Protein AF-0000000066259332 (afdb_homodimer)

Secondary structure (DSSP, 8-state):
--EEEEEEEEE-GGGSS-SS-BTTB--HHHHHHHHHHHHHSSS--EEEES--PPTT-EEEEEEEEEEESS---HHHHHHHHHHHS-TTEEEEEEEEE-TT--TT-EEEEEEEEEEE-S---TTTGGGSEE--SSPP-HHHHHHHHHTTSEEEE-GGGSS--GGGGGGS--EEEEEEEEEEEETTEEEEEEEES---TTHHHHHHHHHHHHHTT-S--HHHHHHHTTT-S---S----GGGEEEEEEEE---/--EEEEEEEEE-GGGSS-SS-BTTB--HHHHHHHHHHHHHSSS--EEEES--PPTT-EEEEEEEEEEESS---HHHHHHHHHHHS-TTEEEEEEEEE-TT--TT-EEEEEEEEEEE-S---TTTGGGSEE--SSPP-HHHHHHHHHTTSEEEE-GGGSS--GGGGGGS--EEEEEEEEEEEETTEEEEEEEES---TTHHHHHHHHHHHHHTT-S--HHHHHHHTTT-S---S----GGGEEEEEEEE---

Nearest PDB structures (foldseek):
  2nr0-assembly1_B  TM=8.962E-01  e=1.709E-20  Escherichia coli K-12
  1vs3-assembly1_B  TM=8.784E-01  e=2.754E-20  Thermus thermophilus HB8
  2nre-assembly1_A-2  TM=8.860E-01  e=1.236E-16  Escherichia coli K-12
  4nz6-assembly2_B  TM=7.970E-01  e=8.961E-18  Homo sapiens
  7r9g-assembly1_A-2  TM=7.675E-01  e=2.747E-15  Saccharomyces cerevisiae

Radius of gyration: 26.2 Å; Cα contacts (8 Å, |Δi|>4): 1082; chains: 2; bounding box: 67×73×55 Å

Structure (mmCIF, N/CA/C/O backbone):
data_AF-0000000066259332-model_v1
#
loop_
_entity.id
_entity.type
_entity.pdbx_description
1 polymer 'tRNA pseudouridine synthase A'
#
loop_
_atom_site.group_PDB
_atom_site.id
_atom_site.type_symbol
_atom_site.label_atom_id
_atom_site.label_alt_id
_atom_site.label_comp_id
_atom_site.label_asym_id
_atom_site.label_entity_id
_atom_site.label_seq_id
_atom_site.pdbx_PDB_ins_code
_atom_site.Cartn_x
_atom_site.Cartn_y
_atom_site.Cartn_z
_atom_site.occupancy
_atom_site.B_iso_or_equiv
_atom_site.auth_seq_id
_atom_site.auth_comp_id
_atom_site.auth_asym_id
_atom_site.auth_atom_id
_atom_site.pdbx_PDB_model_num
ATOM 1 N N . MET A 1 1 ? -31.172 -24.578 9.102 1 86.75 1 MET A N 1
ATOM 2 C CA . MET A 1 1 ? -31.078 -24.484 7.645 1 86.75 1 MET A CA 1
ATOM 3 C C . MET A 1 1 ? -29.75 -23.875 7.223 1 86.75 1 MET A C 1
ATOM 5 O O . MET A 1 1 ? -29.297 -22.875 7.777 1 86.75 1 MET A O 1
ATOM 9 N N . LYS A 1 2 ? -29.109 -24.688 6.352 1 94.44 2 LYS A N 1
ATOM 10 C CA . LYS A 1 2 ? -27.797 -24.266 5.844 1 94.44 2 LYS A CA 1
ATOM 11 C C . LYS A 1 2 ? -27.953 -23.266 4.703 1 94.44 2 LYS A C 1
ATOM 13 O O . LYS A 1 2 ? -28.812 -23.438 3.828 1 94.44 2 LYS A O 1
ATOM 18 N N . THR A 1 3 ? -27.281 -22.141 4.797 1 97.19 3 THR A N 1
ATOM 19 C CA . THR A 1 3 ? -27.281 -21.109 3.756 1 97.19 3 THR A CA 1
ATOM 20 C C . THR A 1 3 ? -25.875 -20.922 3.189 1 97.19 3 THR A C 1
ATOM 22 O O . THR A 1 3 ? -24.906 -20.812 3.941 1 97.19 3 THR A O 1
ATOM 25 N N . GLY A 1 4 ? -25.828 -21.016 1.803 1 98.31 4 GLY A N 1
ATOM 26 C CA . GLY A 1 4 ? -24.562 -20.734 1.129 1 98.31 4 GLY A CA 1
ATOM 27 C C . GLY A 1 4 ? -24.5 -19.328 0.554 1 98.31 4 GLY A C 1
ATOM 28 O O . GLY A 1 4 ? -25.469 -18.859 -0.054 1 98.31 4 GLY A O 1
ATOM 29 N N . ILE A 1 5 ? -23.391 -18.641 0.811 1 98.69 5 ILE A N 1
ATOM 30 C CA . ILE A 1 5 ? -23.141 -17.312 0.25 1 98.69 5 ILE A CA 1
ATOM 31 C C . ILE A 1 5 ? -21.797 -17.297 -0.478 1 98.69 5 ILE A C 1
ATOM 33 O O . ILE A 1 5 ? -20.781 -17.703 0.084 1 98.69 5 ILE A O 1
ATOM 37 N N . LEU A 1 6 ? -21.797 -16.938 -1.751 1 98.69 6 LEU A N 1
ATOM 38 C CA . LEU A 1 6 ? -20.562 -16.75 -2.504 1 98.69 6 LEU A CA 1
ATOM 39 C C . LEU A 1 6 ? -20.078 -15.305 -2.395 1 98.69 6 LEU A C 1
ATOM 41 O O . LEU A 1 6 ? -20.781 -14.383 -2.834 1 98.69 6 LEU A O 1
ATOM 45 N N . LEU A 1 7 ? -18.953 -15.125 -1.827 1 98.69 7 LEU A N 1
ATOM 46 C CA . LEU A 1 7 ? -18.359 -13.805 -1.641 1 98.69 7 LEU A CA 1
ATOM 47 C C . LEU A 1 7 ? -17.312 -13.531 -2.709 1 98.69 7 LEU A C 1
ATOM 49 O O . LEU A 1 7 ? -16.531 -14.422 -3.072 1 98.69 7 LEU A O 1
ATOM 53 N N . SER A 1 8 ? -17.234 -12.328 -3.246 1 98.69 8 SER A N 1
ATOM 54 C CA . SER A 1 8 ? -16.109 -11.781 -3.996 1 98.69 8 SER A CA 1
ATOM 55 C C . SER A 1 8 ? -15.273 -10.836 -3.137 1 98.69 8 SER A C 1
ATOM 57 O O . SER A 1 8 ? -15.766 -9.805 -2.689 1 98.69 8 SER A O 1
ATOM 59 N N . LEU A 1 9 ? -14.062 -11.211 -2.986 1 97.94 9 LEU A N 1
ATOM 60 C CA . LEU A 1 9 ? -13.203 -10.5 -2.051 1 97.94 9 LEU A CA 1
ATOM 61 C C . LEU A 1 9 ? -11.992 -9.914 -2.77 1 97.94 9 LEU A C 1
ATOM 63 O O . LEU A 1 9 ? -11.383 -10.57 -3.615 1 97.94 9 LEU A O 1
ATOM 67 N N . CYS A 1 10 ? -11.641 -8.688 -2.396 1 98.69 10 CYS A N 1
ATOM 68 C CA . CYS A 1 10 ? -10.32 -8.18 -2.744 1 98.69 10 CYS A CA 1
ATOM 69 C C . CYS A 1 10 ? -9.5 -7.902 -1.492 1 98.69 10 CYS A C 1
ATOM 71 O O . CYS A 1 10 ? -10.055 -7.703 -0.41 1 98.69 10 CYS A O 1
ATOM 73 N N . TYR A 1 11 ? -8.188 -8 -1.604 1 98.62 11 TYR A N 1
ATOM 74 C CA . TYR A 1 11 ? -7.332 -7.719 -0.458 1 98.62 11 TYR A CA 1
ATOM 75 C C . TYR A 1 11 ? -5.93 -7.336 -0.909 1 98.62 11 TYR A C 1
ATOM 77 O O . TYR A 1 11 ? -5.477 -7.75 -1.979 1 98.62 11 TYR A O 1
ATOM 85 N N . ASP A 1 12 ? -5.309 -6.449 -0.156 1 98.12 12 ASP A N 1
ATOM 86 C CA . ASP A 1 12 ? -3.865 -6.242 -0.113 1 98.12 12 ASP A CA 1
ATOM 87 C C . ASP A 1 12 ? -3.182 -7.301 0.745 1 98.12 12 ASP A C 1
ATOM 89 O O . ASP A 1 12 ? -3.303 -7.289 1.972 1 98.12 12 ASP A O 1
ATOM 93 N N . GLY A 1 13 ? -2.445 -8.195 0.153 1 97.56 13 GLY A N 1
ATOM 94 C CA . GLY A 1 13 ? -1.877 -9.336 0.847 1 97.56 13 GLY A CA 1
ATOM 95 C C . GLY A 1 13 ? -0.587 -9.016 1.578 1 97.56 13 GLY A C 1
ATOM 96 O O . GLY A 1 13 ? 0.008 -9.891 2.215 1 97.56 13 GLY A O 1
ATOM 97 N N . SER A 1 14 ? -0.182 -7.797 1.645 1 95.75 14 SER A N 1
ATOM 98 C CA . SER A 1 14 ? 1.139 -7.383 2.109 1 95.75 14 SER A CA 1
ATOM 99 C C . SER A 1 14 ? 1.356 -7.766 3.568 1 95.75 14 SER A C 1
ATOM 101 O O . SER A 1 14 ? 2.484 -8.055 3.979 1 95.75 14 SER A O 1
ATOM 103 N N . ASN A 1 15 ? 0.254 -7.77 4.293 1 93.5 15 ASN A N 1
ATOM 104 C CA . ASN A 1 15 ? 0.39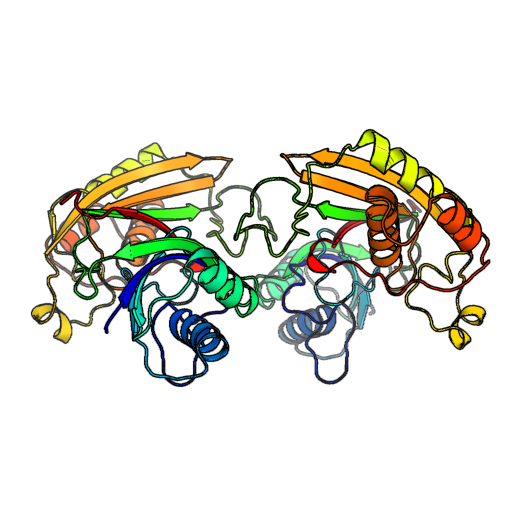2 -7.98 5.73 1 93.5 15 ASN A CA 1
ATOM 105 C C . ASN A 1 15 ? -0.047 -9.383 6.141 1 93.5 15 ASN A C 1
ATOM 107 O O . ASN A 1 15 ? -0.27 -9.648 7.32 1 93.5 15 ASN A O 1
ATOM 111 N N . TYR A 1 16 ? -0.138 -10.289 5.148 1 96.31 16 TYR A N 1
ATOM 112 C CA . TYR A 1 16 ? -0.729 -11.586 5.465 1 96.31 16 TYR A CA 1
ATOM 113 C C . TYR A 1 16 ? 0.166 -12.727 4.988 1 96.31 16 TYR A C 1
ATOM 115 O O . TYR A 1 16 ? 0.904 -12.578 4.012 1 96.31 16 TYR A O 1
ATOM 123 N N . HIS A 1 17 ? 0.078 -13.797 5.664 1 96 17 HIS A N 1
ATOM 124 C CA . HIS A 1 17 ? 0.823 -15 5.328 1 96 17 HIS A CA 1
ATOM 125 C C . HIS A 1 17 ? -0.006 -15.93 4.453 1 96 17 HIS A C 1
ATOM 127 O O . HIS A 1 17 ? -0.135 -17.125 4.75 1 96 17 HIS A O 1
ATOM 133 N N . GLY A 1 18 ? -0.614 -15.305 3.381 1 95.88 18 GLY A N 1
ATOM 134 C CA . GLY A 1 18 ? -1.389 -16.078 2.42 1 95.88 18 GLY A CA 1
ATOM 135 C C . GLY A 1 18 ? -2.854 -16.203 2.797 1 95.88 18 GLY A C 1
ATOM 136 O O . GLY A 1 18 ? -3.324 -15.523 3.713 1 95.88 18 GLY A O 1
ATOM 137 N N . TRP A 1 19 ? -3.516 -17.016 2.078 1 95.25 19 TRP A N 1
ATOM 138 C CA . TRP A 1 19 ? -4.941 -17.234 2.299 1 95.25 19 TRP A CA 1
ATOM 139 C C . TRP A 1 19 ? -5.172 -18.109 3.525 1 95.25 19 TRP A C 1
ATOM 141 O O . TRP A 1 19 ? -5.973 -17.766 4.398 1 95.25 19 TRP A O 1
ATOM 151 N N . ILE A 1 20 ? -4.473 -19.188 3.566 1 87.5 20 ILE A N 1
ATOM 152 C CA . ILE A 1 20 ? -4.824 -20.234 4.523 1 87.5 20 ILE A CA 1
ATOM 153 C C . ILE A 1 20 ? -3.941 -20.109 5.766 1 87.5 20 ILE A C 1
ATOM 155 O O . ILE A 1 20 ? -2.773 -19.734 5.668 1 87.5 20 ILE A O 1
ATOM 159 N N . ASN A 1 21 ? -4.613 -20.516 6.844 1 70.81 21 ASN A N 1
ATOM 160 C CA . ASN A 1 21 ? -4.09 -20.391 8.195 1 70.81 21 ASN A CA 1
ATOM 161 C C . ASN A 1 21 ? -2.783 -21.156 8.367 1 70.81 21 ASN A C 1
ATOM 163 O O . ASN A 1 21 ? -2.658 -22.297 7.891 1 70.81 21 ASN A O 1
ATOM 167 N N . GLN A 1 22 ? -1.789 -20.422 8.758 1 70.12 22 GLN A N 1
ATOM 168 C CA . GLN A 1 22 ? -0.546 -21.062 9.172 1 70.12 22 GLN A CA 1
ATOM 169 C C . GLN A 1 22 ? -0.328 -20.922 10.672 1 70.12 22 GLN A C 1
ATOM 171 O O . GLN A 1 22 ? -0.921 -20.047 11.312 1 70.12 22 GLN A O 1
ATOM 176 N N . THR A 1 23 ? 0.323 -21.844 11.328 1 69.31 23 THR A N 1
ATOM 177 C CA . THR A 1 23 ? 0.658 -21.781 12.742 1 69.31 23 THR A CA 1
ATOM 178 C C . THR A 1 23 ? 1.379 -20.469 13.062 1 69.31 23 THR A C 1
ATOM 180 O O . THR A 1 23 ? 2.41 -20.156 12.469 1 69.31 23 THR A O 1
ATOM 183 N N . ASN A 1 24 ? 0.662 -19.516 13.742 1 73.31 24 ASN A N 1
ATOM 184 C CA . ASN A 1 24 ? 1.263 -18.328 14.367 1 73.31 24 ASN A CA 1
ATOM 185 C C . ASN A 1 24 ? 1.364 -17.172 13.391 1 73.31 24 ASN A C 1
ATOM 187 O O . ASN A 1 24 ? 2.266 -16.344 13.5 1 73.31 24 ASN A O 1
ATOM 191 N N . ALA A 1 25 ? 0.713 -17.312 12.211 1 84.69 25 ALA A N 1
ATOM 192 C CA . ALA A 1 25 ? 0.744 -16.172 11.305 1 84.69 25 ALA A CA 1
ATOM 193 C C . ALA A 1 25 ? -0.667 -15.75 10.891 1 84.69 25 ALA A C 1
ATOM 195 O O . ALA A 1 25 ? -1.582 -16.578 10.875 1 84.69 25 ALA A O 1
ATOM 196 N N . ILE A 1 26 ? -0.841 -14.531 10.641 1 93.38 26 ILE A N 1
ATOM 197 C CA . ILE A 1 26 ? -2.16 -14 10.312 1 93.38 26 ILE A CA 1
ATOM 198 C C . ILE A 1 26 ? -2.443 -14.211 8.82 1 93.38 26 ILE A C 1
ATOM 200 O O . ILE A 1 26 ? -1.654 -13.789 7.973 1 93.38 26 ILE A O 1
ATOM 204 N N . SER A 1 27 ? -3.463 -14.953 8.508 1 96.5 27 SER A N 1
ATOM 205 C CA . SER A 1 27 ? -3.867 -15.203 7.125 1 96.5 27 SER A CA 1
ATOM 206 C C . SER A 1 27 ? -5.094 -14.375 6.754 1 96.5 27 SER A C 1
ATOM 208 O O . SER A 1 27 ? -5.754 -13.805 7.629 1 96.5 27 SER A O 1
ATOM 210 N N . ILE A 1 28 ? -5.391 -14.273 5.496 1 97.81 28 ILE A N 1
ATOM 211 C CA . ILE A 1 28 ? -6.586 -13.594 5.012 1 97.81 28 ILE A CA 1
ATOM 212 C C . ILE A 1 28 ? -7.832 -14.305 5.535 1 97.81 28 ILE A C 1
ATOM 214 O O . ILE A 1 28 ? -8.766 -13.656 6.016 1 97.81 28 ILE A O 1
ATOM 218 N N . GLN A 1 29 ? -7.805 -15.625 5.488 1 97.12 29 GLN A N 1
ATOM 219 C CA . GLN A 1 29 ? -8.961 -16.406 5.914 1 97.12 29 GLN A CA 1
ATOM 220 C C . GLN A 1 29 ? -9.234 -16.203 7.406 1 97.12 29 GLN A C 1
ATOM 222 O O . GLN A 1 29 ? -10.383 -16.031 7.812 1 97.12 29 GLN A O 1
ATOM 227 N N . THR A 1 30 ? -8.18 -16.266 8.195 1 96.44 30 THR A N 1
ATOM 228 C CA . THR A 1 30 ? -8.352 -16.094 9.633 1 96.44 30 THR A CA 1
ATOM 229 C C . THR A 1 30 ? -8.938 -14.711 9.93 1 96.44 30 THR A C 1
ATOM 231 O O . THR A 1 30 ? -9.789 -14.57 10.812 1 96.44 30 THR A O 1
ATOM 234 N N . THR A 1 31 ? -8.5 -13.727 9.234 1 97.75 31 THR A N 1
ATOM 235 C CA . THR A 1 31 ? -8.992 -12.367 9.43 1 97.75 31 THR A CA 1
ATOM 236 C C . THR A 1 31 ? -10.453 -12.258 9 1 97.75 31 THR A C 1
ATOM 238 O O . T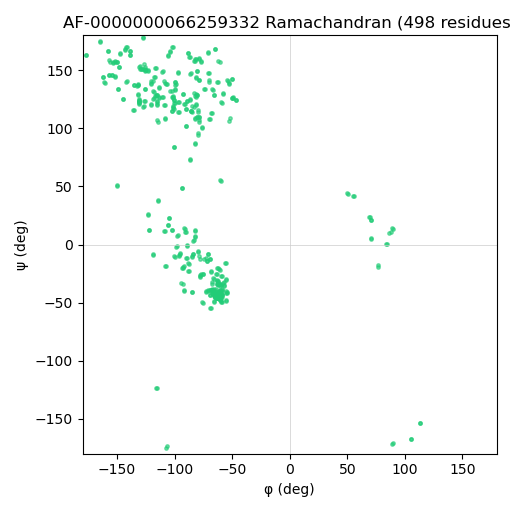HR A 1 31 ? -11.266 -11.656 9.703 1 97.75 31 THR A O 1
ATOM 241 N N . LEU A 1 32 ? -10.781 -12.859 7.918 1 98 32 LEU A N 1
ATOM 242 C CA . LEU A 1 32 ? -12.164 -12.906 7.457 1 98 32 LEU A CA 1
ATOM 243 C C . LEU A 1 32 ? -13.047 -13.617 8.477 1 98 32 LEU A C 1
ATOM 245 O O . LEU A 1 32 ? -14.125 -13.125 8.82 1 98 32 LEU A O 1
ATOM 249 N N . ASN A 1 33 ? -12.57 -14.742 8.953 1 97.19 33 ASN A N 1
ATOM 250 C CA . ASN A 1 33 ? -13.328 -15.523 9.922 1 97.19 33 ASN A CA 1
ATOM 251 C C . ASN A 1 33 ? -13.578 -14.734 11.203 1 97.19 33 ASN A C 1
ATOM 253 O O . ASN A 1 33 ? -14.672 -14.789 11.773 1 97.19 33 ASN A O 1
ATOM 257 N N . LYS A 1 34 ? -12.602 -14.031 11.609 1 97.31 34 LYS A N 1
ATOM 258 C CA . LYS A 1 34 ? -12.758 -13.203 12.797 1 97.31 34 LYS A CA 1
ATOM 259 C C . LYS A 1 34 ? -13.859 -12.156 12.602 1 97.31 34 LYS A C 1
ATOM 261 O O . LYS A 1 34 ? -14.68 -11.938 13.492 1 97.31 34 LYS A O 1
ATOM 266 N N . ALA A 1 35 ? -13.828 -11.508 11.461 1 98.5 35 ALA A N 1
ATOM 267 C CA . ALA A 1 35 ? -14.844 -10.5 11.156 1 98.5 35 ALA A CA 1
ATOM 268 C C . ALA A 1 35 ? -16.234 -11.117 11.109 1 98.5 35 ALA A C 1
ATOM 270 O O . ALA A 1 35 ? -17.188 -10.555 11.656 1 98.5 35 ALA A O 1
ATOM 271 N N . ILE A 1 36 ? -16.344 -12.297 10.516 1 98.56 36 ILE A N 1
ATOM 272 C CA . ILE A 1 36 ? -17.625 -12.992 10.414 1 98.56 36 ILE A CA 1
ATOM 273 C C . ILE A 1 36 ? -18.109 -13.375 11.805 1 98.56 36 ILE A C 1
ATOM 275 O O . ILE A 1 36 ? -19.281 -13.172 12.133 1 98.56 36 ILE A O 1
ATOM 279 N N . LYS A 1 37 ? -17.25 -13.891 12.578 1 98.38 37 LYS A N 1
ATOM 280 C CA . LYS A 1 37 ? -17.594 -14.289 13.938 1 98.38 37 LYS A CA 1
ATOM 281 C C . LYS A 1 37 ? -18.109 -13.102 14.75 1 98.38 37 LYS A C 1
ATOM 283 O O . LYS A 1 37 ? -19.047 -13.25 15.547 1 98.38 37 LYS A O 1
ATOM 288 N N . LYS A 1 38 ? -17.531 -11.977 14.539 1 98.12 38 LYS A N 1
ATOM 289 C CA . LYS A 1 38 ? -17.953 -10.766 15.242 1 98.12 38 LYS A CA 1
ATOM 290 C C . LYS A 1 38 ? -19.391 -10.398 14.875 1 98.12 38 LYS A C 1
ATOM 292 O O . LYS A 1 38 ? -20.141 -9.891 15.711 1 98.12 38 LYS A O 1
ATOM 297 N N . VAL A 1 39 ? -19.734 -10.672 13.664 1 97.94 39 VAL A N 1
ATOM 298 C CA . VAL A 1 39 ? -21.047 -10.273 13.164 1 97.94 39 VAL A CA 1
ATOM 299 C C . VAL A 1 39 ? -22.078 -11.32 13.539 1 97.94 39 VAL A C 1
ATOM 301 O O . VAL A 1 39 ? -23.172 -10.992 14.008 1 97.94 39 VAL A O 1
ATOM 304 N N . ILE A 1 40 ? -21.734 -12.586 13.43 1 96.62 40 ILE A N 1
ATOM 305 C CA . ILE A 1 40 ? -22.703 -13.664 13.633 1 96.62 40 ILE A CA 1
ATOM 306 C C . ILE A 1 40 ? -22.75 -14.039 15.109 1 96.62 40 ILE A C 1
ATOM 308 O O . ILE A 1 40 ? -23.688 -14.695 15.562 1 96.62 40 ILE A O 1
ATOM 312 N N . LYS A 1 41 ? -21.719 -13.758 15.844 1 96.38 41 LYS A N 1
ATOM 313 C CA . LYS A 1 41 ? -21.609 -13.969 17.281 1 96.38 41 LYS A CA 1
ATOM 314 C C . LYS A 1 41 ? -21.516 -15.461 17.625 1 96.38 41 LYS A C 1
ATOM 316 O O . LYS A 1 41 ? -21.906 -15.883 18.703 1 96.38 41 LYS A O 1
ATOM 321 N N . THR A 1 42 ? -21.109 -16.281 16.625 1 94.62 42 THR A N 1
ATOM 322 C CA . THR A 1 42 ? -20.859 -17.703 16.812 1 94.62 42 THR A CA 1
ATOM 323 C C . THR A 1 42 ? -19.781 -18.203 15.859 1 94.62 42 THR A C 1
ATOM 325 O O . THR A 1 42 ? -19.531 -17.578 14.828 1 94.62 42 THR A O 1
ATOM 328 N N . GLY A 1 43 ? -19.188 -19.25 16.219 1 94.75 43 GLY A N 1
ATOM 329 C CA . GLY A 1 43 ? -18.188 -19.875 15.367 1 94.75 43 GLY A CA 1
ATOM 330 C C . GLY A 1 43 ? -18.781 -20.922 14.438 1 94.75 43 GLY A C 1
ATOM 331 O O . GLY A 1 43 ? -18.047 -21.641 13.758 1 94.75 43 GLY A O 1
ATOM 332 N N . GLN A 1 44 ? -20.078 -20.953 14.375 1 96.25 44 GLN A N 1
ATOM 333 C CA . GLN A 1 44 ? -20.75 -21.984 13.57 1 96.25 44 GLN A CA 1
ATOM 334 C C . GLN A 1 44 ? -20.891 -21.516 12.117 1 96.25 44 GLN A C 1
ATOM 336 O O . GLN A 1 44 ? -22 -21.188 11.688 1 96.25 44 GLN A O 1
ATOM 341 N N . PHE A 1 45 ? -19.859 -21.5 11.422 1 97.94 45 PHE A N 1
ATOM 342 C CA . PHE A 1 45 ? -19.812 -21.203 10 1 97.94 45 PHE A CA 1
ATOM 343 C C . PHE A 1 45 ? -18.547 -21.781 9.359 1 97.94 45 PHE A C 1
ATOM 345 O O . PHE A 1 45 ? -17.656 -22.266 10.062 1 97.94 45 PHE A O 1
ATOM 352 N N . LYS A 1 46 ? -18.531 -21.812 8.062 1 97.25 46 LYS A N 1
ATOM 353 C CA . LYS A 1 46 ? -17.391 -22.297 7.293 1 97.25 46 LYS A CA 1
ATOM 354 C C . LYS A 1 46 ? -17.078 -21.359 6.133 1 97.25 46 LYS A C 1
ATOM 356 O O . LYS A 1 46 ? -17.984 -20.828 5.492 1 97.25 46 LYS A O 1
ATOM 361 N N . THR A 1 47 ? -15.82 -21.141 5.973 1 97.12 47 THR A N 1
ATOM 362 C CA . THR A 1 47 ? -15.367 -20.406 4.789 1 97.12 47 THR A CA 1
ATOM 363 C C . THR A 1 47 ? -14.438 -21.281 3.951 1 97.12 47 THR A C 1
ATOM 365 O O . THR A 1 47 ? -13.531 -21.922 4.484 1 97.12 47 THR A O 1
ATOM 368 N N . ILE A 1 48 ? -14.68 -21.344 2.648 1 97.12 48 ILE A N 1
ATOM 369 C CA . ILE A 1 48 ? -13.844 -22.078 1.714 1 97.12 48 ILE A CA 1
ATOM 370 C C . ILE A 1 48 ? -13.422 -21.172 0.566 1 97.12 48 ILE A C 1
ATOM 372 O O . ILE A 1 48 ? -14.258 -20.656 -0.17 1 97.12 48 ILE A O 1
ATOM 376 N N . GLY A 1 49 ? -12.18 -20.938 0.394 1 96.62 49 GLY A N 1
ATOM 377 C CA . GLY A 1 49 ? -11.672 -20.109 -0.688 1 96.62 49 GLY A CA 1
ATOM 378 C C . GLY A 1 49 ? -11.461 -20.891 -1.979 1 96.62 49 GLY A C 1
ATOM 379 O O . GLY A 1 49 ? -11.055 -22.047 -1.953 1 96.62 49 GLY A O 1
ATOM 380 N N . ALA A 1 50 ? -11.656 -20.188 -3.107 1 97.25 50 ALA A N 1
ATOM 381 C CA . ALA A 1 50 ? -11.461 -20.812 -4.414 1 97.25 50 ALA A CA 1
ATOM 382 C C . ALA A 1 50 ? -9.977 -20.906 -4.762 1 97.25 50 ALA A C 1
ATOM 384 O O . ALA A 1 50 ? -9.578 -21.75 -5.574 1 97.25 50 ALA A O 1
ATOM 385 N N . SER A 1 51 ? -9.172 -20 -4.215 1 96.44 51 SER A N 1
ATOM 386 C CA . SER A 1 51 ? -7.734 -19.953 -4.469 1 96.44 51 SER A CA 1
ATOM 387 C C . SER A 1 51 ? -6.949 -19.812 -3.172 1 96.44 51 SER A C 1
ATOM 389 O O . SER A 1 51 ? -7.352 -19.062 -2.275 1 96.44 51 SER A O 1
ATOM 391 N N . LYS A 1 52 ? -5.859 -20.578 -3.059 1 94.5 52 LYS A N 1
ATOM 392 C CA . LYS A 1 52 ? -4.957 -20.469 -1.914 1 94.5 52 LYS A CA 1
ATOM 393 C C . LYS A 1 52 ? -3.723 -19.641 -2.266 1 94.5 52 LYS A C 1
ATOM 395 O O . LYS A 1 52 ? -2.66 -20.203 -2.557 1 94.5 52 LYS A O 1
ATOM 400 N N . THR A 1 53 ? -3.883 -18.281 -2.15 1 97.5 53 THR A N 1
ATOM 401 C CA . THR A 1 53 ? -2.797 -17.391 -2.533 1 97.5 53 THR A CA 1
ATOM 402 C C . THR A 1 53 ? -1.645 -17.469 -1.537 1 97.5 53 THR A C 1
ATOM 404 O O . THR A 1 53 ? -1.868 -17.625 -0.335 1 97.5 53 THR A O 1
ATOM 407 N N . ASP A 1 54 ? -0.397 -17.297 -2.006 1 95.38 54 ASP A N 1
ATOM 408 C CA . ASP A 1 54 ? 0.811 -17.312 -1.186 1 95.38 54 ASP A CA 1
ATOM 409 C C . ASP A 1 54 ? 0.887 -16.062 -0.306 1 95.38 54 ASP A C 1
ATOM 411 O O . ASP A 1 54 ? 0.125 -15.117 -0.498 1 95.38 54 ASP A O 1
ATOM 415 N N . THR A 1 55 ? 1.811 -16.203 0.68 1 95.94 55 THR A N 1
ATOM 416 C CA . THR A 1 55 ? 2.154 -15.039 1.484 1 95.94 55 THR A CA 1
ATOM 417 C C . THR A 1 55 ? 2.469 -13.836 0.592 1 95.94 55 THR A C 1
ATOM 419 O O . THR A 1 55 ? 3.201 -13.969 -0.391 1 95.94 55 THR A O 1
ATOM 422 N N . ASN A 1 56 ? 1.789 -12.672 0.805 1 97 56 ASN A N 1
ATOM 423 C CA . ASN A 1 56 ? 2.064 -11.383 0.19 1 97 56 ASN A CA 1
ATOM 424 C C . ASN A 1 56 ? 1.405 -11.258 -1.182 1 97 56 ASN A C 1
ATOM 426 O O . ASN A 1 56 ? 1.575 -10.25 -1.87 1 97 56 ASN A O 1
ATOM 430 N N . VAL A 1 57 ? 0.698 -12.297 -1.585 1 98.69 57 VAL A N 1
ATOM 431 C CA . VAL A 1 57 ? -0.018 -12.203 -2.854 1 98.69 57 VAL A CA 1
ATOM 432 C C . VAL A 1 57 ? -1.339 -11.469 -2.65 1 98.69 57 VAL A C 1
ATOM 434 O O . VAL A 1 57 ? -1.989 -11.617 -1.613 1 98.69 57 VAL A O 1
ATOM 437 N N . HIS A 1 58 ? -1.712 -10.695 -3.629 1 98.81 58 HIS A N 1
ATOM 438 C CA . HIS A 1 58 ? -2.912 -9.875 -3.572 1 98.81 58 HIS A CA 1
ATOM 439 C C . HIS A 1 58 ? -4.051 -10.5 -4.367 1 98.81 58 HIS A C 1
ATOM 441 O O . HIS A 1 58 ? -3.842 -11.469 -5.102 1 98.81 58 HIS A O 1
ATOM 447 N N . ALA A 1 59 ? -5.234 -9.93 -4.207 1 98.81 59 ALA A N 1
ATOM 448 C CA . ALA A 1 59 ? -6.367 -10.414 -4.992 1 98.81 59 ALA A CA 1
ATOM 449 C C . ALA A 1 59 ? -7.387 -9.305 -5.23 1 98.81 59 ALA A C 1
ATOM 451 O O . ALA A 1 59 ? -7.633 -8.477 -4.348 1 98.81 59 ALA A O 1
ATOM 452 N N . LEU A 1 60 ? -7.98 -9.312 -6.379 1 98.62 60 LEU A N 1
ATOM 453 C CA . LEU A 1 60 ? -9.086 -8.414 -6.707 1 98.62 60 LEU A CA 1
ATOM 454 C C . LEU A 1 60 ? -10.406 -9.18 -6.75 1 98.62 60 LEU A C 1
ATOM 456 O O . LEU A 1 60 ? -11.477 -8.578 -6.656 1 98.62 60 LEU A O 1
ATOM 460 N N . ASP A 1 61 ? -10.25 -10.516 -6.875 1 98.44 61 ASP A N 1
ATOM 461 C CA . ASP A 1 61 ? -11.461 -11.305 -7.059 1 98.44 61 ASP A CA 1
ATOM 462 C C . ASP A 1 61 ? -11.305 -12.703 -6.469 1 98.44 61 ASP A C 1
ATOM 464 O O . ASP A 1 61 ? -11.562 -13.703 -7.145 1 98.44 61 ASP A O 1
ATOM 468 N N . GLN A 1 62 ? -10.891 -12.805 -5.25 1 98.56 62 GLN A N 1
ATOM 469 C CA . GLN A 1 62 ? -10.969 -14.086 -4.551 1 98.56 62 GLN A CA 1
ATOM 470 C C . GLN A 1 62 ? -12.422 -14.484 -4.305 1 98.56 62 GLN A C 1
ATOM 472 O O . GLN A 1 62 ? -13.242 -13.656 -3.912 1 98.56 62 GLN A O 1
ATOM 477 N N . LYS A 1 63 ? -12.773 -15.703 -4.57 1 98.69 63 LYS A N 1
ATOM 478 C CA . LYS A 1 63 ? -14.109 -16.219 -4.297 1 98.69 63 LYS A CA 1
ATOM 479 C C . LYS A 1 63 ? -14.109 -17.109 -3.047 1 98.69 63 LYS A C 1
ATOM 481 O O . LYS A 1 63 ? -13.242 -17.969 -2.883 1 98.69 63 LYS A O 1
ATOM 486 N N . VAL A 1 64 ? -15.055 -16.828 -2.23 1 98.44 64 VAL A N 1
ATOM 487 C CA . VAL A 1 64 ? -15.148 -17.547 -0.968 1 98.44 64 VAL A CA 1
ATOM 488 C C . VAL A 1 64 ? -16.578 -18.047 -0.759 1 98.44 64 VAL A C 1
ATOM 490 O O . VAL A 1 64 ? -17.531 -17.281 -0.865 1 98.44 64 VAL A O 1
ATOM 493 N N . LEU A 1 65 ? -16.734 -19.328 -0.546 1 98.44 65 LEU A N 1
ATOM 494 C CA . LEU A 1 65 ? -18.016 -19.875 -0.134 1 98.44 65 LEU A CA 1
ATOM 495 C C . LEU A 1 65 ? -18.188 -19.797 1.38 1 98.44 65 LEU A C 1
ATOM 497 O O . LEU A 1 65 ? -17.391 -20.391 2.127 1 98.44 65 LEU A O 1
ATOM 501 N N . LEU A 1 66 ? -19.109 -19.031 1.808 1 98.62 66 LEU A N 1
ATOM 502 C CA . LEU A 1 66 ? -19.484 -18.938 3.211 1 98.62 66 LEU A CA 1
ATOM 503 C C . LEU A 1 66 ? -20.75 -19.75 3.496 1 98.62 66 LEU A C 1
ATOM 505 O O . LEU A 1 66 ? -21.766 -19.578 2.836 1 98.62 66 LEU A O 1
ATOM 509 N N . ILE A 1 67 ? -20.609 -20.703 4.434 1 98.5 67 ILE A N 1
ATOM 510 C CA . ILE A 1 67 ? -21.75 -21.5 4.859 1 98.5 67 ILE A CA 1
ATOM 511 C C . ILE A 1 67 ? -22.172 -21.109 6.273 1 98.5 67 ILE A C 1
ATOM 513 O O . ILE A 1 67 ? -21.359 -21.156 7.203 1 98.5 67 ILE A O 1
ATOM 517 N N . ILE A 1 68 ? -23.375 -20.672 6.379 1 98 68 ILE A N 1
ATOM 518 C CA . ILE A 1 68 ? -23.938 -20.312 7.676 1 98 68 ILE A CA 1
ATOM 519 C C . ILE A 1 68 ? -25.25 -21.031 7.895 1 98 68 ILE A C 1
ATOM 521 O O . ILE A 1 68 ? -25.734 -21.75 7.012 1 98 68 ILE A O 1
ATOM 525 N N . TYR A 1 69 ? -25.891 -20.797 9.141 1 97.25 69 TYR A N 1
ATOM 526 C CA . TYR A 1 69 ? -27.031 -21.625 9.5 1 97.25 69 TYR A CA 1
ATOM 527 C C . TYR A 1 69 ? -28.25 -20.766 9.789 1 97.25 69 TYR A C 1
ATOM 529 O O . TYR A 1 69 ? -29.078 -21.109 10.641 1 97.25 69 TYR A O 1
ATOM 537 N N . PHE A 1 70 ? -28.281 -19.656 9.219 1 96.75 70 PHE A N 1
ATOM 538 C CA . PHE A 1 70 ? -29.422 -18.734 9.156 1 96.75 70 PHE A CA 1
ATOM 539 C C . PHE A 1 70 ? -29.422 -17.969 7.844 1 96.75 70 PHE A C 1
ATOM 541 O O . PHE A 1 70 ? -28.484 -18.062 7.059 1 96.75 70 PHE A O 1
ATOM 548 N N . THR A 1 71 ? -30.531 -17.375 7.539 1 97.06 71 THR A N 1
ATOM 549 C CA . THR A 1 71 ? -30.625 -16.578 6.32 1 97.06 71 THR A CA 1
ATOM 550 C C . THR A 1 71 ? -30.688 -15.086 6.652 1 97.06 71 THR A C 1
ATOM 552 O O . THR A 1 71 ? -31.719 -14.594 7.125 1 97.06 71 THR A O 1
ATOM 555 N N . PRO A 1 72 ? -29.641 -14.422 6.363 1 97.06 72 PRO A N 1
ATOM 556 C CA . PRO A 1 72 ? -29.609 -12.992 6.664 1 97.06 72 PRO A CA 1
ATOM 557 C C . PRO A 1 72 ? -30.156 -12.133 5.523 1 97.06 72 PRO A C 1
ATOM 559 O O . PRO A 1 72 ? -30.391 -12.641 4.426 1 97.06 72 PRO A O 1
ATOM 562 N N . ILE A 1 73 ? -30.453 -10.828 5.883 1 98.19 73 ILE A N 1
ATOM 563 C CA . ILE A 1 73 ? -30.531 -9.828 4.82 1 98.19 73 ILE A CA 1
ATOM 564 C C . ILE A 1 73 ? -29.125 -9.57 4.25 1 98.19 73 ILE A C 1
ATOM 566 O O . ILE A 1 73 ? -28.281 -8.969 4.918 1 98.19 73 ILE A O 1
ATOM 570 N N . LEU A 1 74 ? -28.891 -10.031 3.07 1 98.31 74 LEU A N 1
ATOM 571 C CA . LEU A 1 74 ? -27.562 -10.172 2.51 1 98.31 74 LEU A CA 1
ATOM 572 C C . LEU A 1 74 ? -26.812 -8.844 2.549 1 98.31 74 LEU A C 1
ATOM 574 O O . LEU A 1 74 ? -25.672 -8.781 3.029 1 98.31 74 LEU A O 1
ATOM 578 N N . GLU A 1 75 ? -27.453 -7.77 2.094 1 97.94 75 GLU A N 1
ATOM 579 C CA . GLU A 1 75 ? -26.812 -6.465 2 1 97.94 75 GLU A CA 1
ATOM 580 C C . GLU A 1 75 ? -26.359 -5.977 3.373 1 97.94 75 GLU A C 1
ATOM 582 O O . GLU A 1 75 ? -25.219 -5.52 3.533 1 97.94 75 GLU A O 1
ATOM 587 N N . LYS A 1 76 ? -27.219 -6.086 4.32 1 98.19 76 LYS A N 1
ATOM 588 C CA . LYS A 1 76 ? -26.891 -5.645 5.672 1 98.19 76 LYS A CA 1
ATOM 589 C C . LYS A 1 76 ? -25.797 -6.512 6.289 1 98.19 76 LYS A C 1
ATOM 591 O O . LYS A 1 76 ? -24.922 -6.004 6.98 1 98.19 76 LYS A O 1
ATOM 596 N N . PHE A 1 77 ? -25.984 -7.797 5.984 1 98.56 77 PHE A N 1
ATOM 597 C CA . PHE A 1 77 ? -25.031 -8.773 6.504 1 98.56 77 PHE A CA 1
ATOM 598 C C . PHE A 1 77 ? -23.625 -8.484 5.992 1 98.56 77 PHE A C 1
ATOM 600 O O . PHE A 1 77 ? -22.688 -8.406 6.773 1 98.56 77 PHE A O 1
ATOM 607 N N . ILE A 1 78 ? -23.438 -8.211 4.703 1 98.62 78 ILE A N 1
ATOM 608 C CA . ILE A 1 78 ? -22.156 -7.953 4.07 1 98.62 78 ILE A CA 1
ATOM 609 C C . ILE A 1 78 ? -21.594 -6.613 4.547 1 98.62 78 ILE A C 1
ATOM 611 O O . ILE A 1 78 ? -20.406 -6.484 4.816 1 98.62 78 ILE A O 1
ATOM 615 N N . LYS A 1 79 ? -22.469 -5.684 4.676 1 98.19 79 LYS A N 1
ATOM 616 C CA . LYS A 1 79 ? -22.062 -4.383 5.195 1 98.19 79 LYS A CA 1
ATOM 617 C C . LYS A 1 79 ? -21.469 -4.512 6.594 1 98.19 79 LYS A C 1
ATOM 619 O O . LYS A 1 79 ? -20.438 -3.891 6.902 1 98.19 79 LYS A O 1
ATOM 624 N N . ALA A 1 80 ? -22.109 -5.297 7.418 1 98.62 80 ALA A N 1
ATOM 625 C CA . ALA A 1 80 ? -21.625 -5.512 8.781 1 98.62 80 ALA A CA 1
ATOM 626 C C . ALA A 1 80 ? -20.266 -6.191 8.797 1 98.62 80 ALA A C 1
ATOM 628 O O . ALA A 1 80 ? -19.375 -5.812 9.57 1 98.62 80 ALA A O 1
ATOM 629 N N . ILE A 1 81 ? -20.078 -7.184 7.938 1 98.75 81 ILE A N 1
ATOM 630 C CA . ILE A 1 81 ? -18.797 -7.883 7.871 1 98.75 81 ILE A CA 1
ATOM 631 C C . ILE A 1 81 ? -17.703 -6.922 7.395 1 98.75 81 ILE A C 1
ATOM 633 O O . ILE A 1 81 ? -16.609 -6.879 7.961 1 98.75 81 ILE A O 1
ATOM 637 N N . ASN A 1 82 ? -18 -6.152 6.383 1 98.5 82 ASN A N 1
ATOM 638 C CA . ASN A 1 82 ? -17.047 -5.191 5.855 1 98.5 82 ASN A CA 1
ATOM 639 C C . ASN A 1 82 ? -16.641 -4.164 6.914 1 98.5 82 ASN A C 1
ATOM 641 O O . ASN A 1 82 ? -15.5 -3.703 6.934 1 98.5 82 ASN A O 1
ATOM 645 N N . LYS A 1 83 ? -17.609 -3.834 7.727 1 97.88 83 LYS A N 1
ATOM 646 C CA . LYS A 1 83 ? -17.297 -2.904 8.812 1 97.88 83 LYS A CA 1
ATOM 647 C C . LYS A 1 83 ? -16.328 -3.525 9.812 1 97.88 83 LYS A C 1
ATOM 649 O O . LYS A 1 83 ? -15.508 -2.824 10.406 1 97.88 83 LYS A O 1
ATOM 654 N N . ALA A 1 84 ? -16.375 -4.797 9.945 1 98.38 84 ALA A N 1
ATOM 655 C CA . ALA A 1 84 ? -15.539 -5.516 10.906 1 98.38 84 ALA A CA 1
ATOM 656 C C . ALA A 1 84 ? -14.18 -5.867 10.305 1 98.38 84 ALA A C 1
ATOM 658 O O . ALA A 1 84 ? -13.25 -6.223 11.031 1 98.38 84 ALA A O 1
ATOM 659 N N . LEU A 1 85 ? -14.023 -5.82 9.031 1 98.44 85 LEU A N 1
ATOM 660 C CA . LEU A 1 85 ? -12.773 -6.152 8.352 1 98.44 85 LEU A CA 1
ATOM 661 C C . LEU A 1 85 ? -11.797 -4.988 8.414 1 98.44 85 LEU A C 1
ATOM 663 O O . LEU A 1 85 ? -12.203 -3.826 8.453 1 98.44 85 LEU A O 1
ATOM 667 N N . PRO A 1 86 ? -10.492 -5.332 8.438 1 96.69 86 PRO A N 1
ATOM 668 C CA . PRO A 1 86 ? -9.531 -4.25 8.242 1 96.69 86 PRO A CA 1
ATOM 669 C C . PRO A 1 86 ? -9.617 -3.631 6.848 1 96.69 86 PRO A C 1
ATOM 671 O O . PRO A 1 86 ? -10.266 -4.191 5.961 1 96.69 86 PRO A O 1
ATOM 674 N N . SER A 1 87 ? -8.969 -2.521 6.668 1 95.19 87 SER A N 1
ATOM 675 C CA . SER A 1 87 ? -9.117 -1.725 5.457 1 95.19 87 SER A CA 1
ATOM 676 C C . SER A 1 87 ? -8.453 -2.402 4.262 1 95.19 87 SER A C 1
ATOM 678 O O . SER A 1 87 ? -8.68 -2.014 3.115 1 95.19 87 SER A O 1
ATOM 680 N N . ASP A 1 88 ? -7.617 -3.412 4.543 1 97.19 88 ASP A N 1
ATOM 681 C CA . ASP A 1 88 ? -6.879 -4.031 3.443 1 97.19 88 ASP A CA 1
ATOM 682 C C . ASP A 1 88 ? -7.574 -5.305 2.963 1 97.19 88 ASP A C 1
ATOM 684 O O . ASP A 1 88 ? -7.012 -6.062 2.172 1 97.19 88 ASP A O 1
ATOM 688 N N . ILE A 1 89 ? -8.734 -5.617 3.42 1 98.5 89 ILE A N 1
ATOM 689 C CA . ILE A 1 89 ? -9.625 -6.668 2.93 1 98.5 89 ILE A CA 1
ATOM 690 C C . ILE A 1 89 ? -11.031 -6.113 2.744 1 98.5 89 ILE A C 1
ATOM 692 O O . ILE A 1 89 ? -11.539 -5.395 3.607 1 98.5 89 ILE A O 1
ATOM 696 N N . LYS A 1 90 ? -11.727 -6.438 1.655 1 98.44 90 LYS A N 1
ATOM 697 C CA . LYS A 1 90 ? -13.078 -5.938 1.41 1 98.44 90 LYS A CA 1
ATOM 698 C C . LYS A 1 90 ? -13.898 -6.941 0.606 1 98.44 90 LYS A C 1
ATOM 700 O O . LYS A 1 90 ? -13.406 -7.512 -0.369 1 98.44 90 LYS A O 1
ATOM 705 N N . ILE A 1 91 ? -15.102 -7.176 1.042 1 98.75 91 ILE A N 1
ATOM 706 C CA . ILE A 1 91 ? -16.078 -7.91 0.237 1 98.75 91 ILE A CA 1
ATOM 707 C C . ILE A 1 91 ? -16.719 -6.973 -0.786 1 98.75 91 ILE A C 1
ATOM 709 O O . ILE A 1 91 ? -17.375 -6.004 -0.418 1 98.75 91 ILE A O 1
ATOM 713 N N . LEU A 1 92 ? -16.578 -7.266 -2 1 97.75 92 LEU A N 1
ATOM 714 C CA . LEU A 1 92 ? -17.047 -6.398 -3.08 1 97.75 92 LEU A CA 1
ATOM 715 C C . LEU A 1 92 ? -18.453 -6.785 -3.523 1 97.75 92 LEU A C 1
ATOM 717 O O . LEU A 1 92 ? -19.203 -5.941 -4.004 1 97.75 92 LEU A O 1
ATOM 721 N N . ASP A 1 93 ? -18.703 -8.039 -3.461 1 98.06 93 ASP A N 1
ATOM 722 C CA . ASP A 1 93 ? -19.984 -8.578 -3.902 1 98.06 93 ASP A CA 1
ATOM 723 C C . ASP A 1 93 ? -20.312 -9.883 -3.176 1 98.06 93 ASP A C 1
ATOM 725 O O . ASP A 1 93 ? -19.422 -10.531 -2.619 1 98.06 93 ASP A O 1
ATOM 729 N N . ALA A 1 94 ? -21.609 -10.172 -3.143 1 98.56 94 ALA A N 1
ATOM 730 C CA . ALA A 1 94 ? -22.062 -11.398 -2.508 1 98.56 94 ALA A CA 1
ATOM 731 C C . ALA A 1 94 ? -23.406 -11.852 -3.088 1 98.56 94 ALA A C 1
ATOM 733 O O . ALA A 1 94 ? -24.25 -11.023 -3.445 1 98.56 94 ALA A O 1
ATOM 734 N N . LYS A 1 95 ? -23.578 -13.141 -3.164 1 98.44 95 LYS A N 1
ATOM 735 C CA . LYS A 1 95 ? -24.859 -13.695 -3.6 1 98.44 95 LYS A CA 1
ATOM 736 C C . LYS A 1 95 ? -25.141 -15.031 -2.922 1 98.44 95 LYS A C 1
ATOM 738 O O . LYS A 1 95 ? -24.219 -15.758 -2.562 1 98.44 95 LYS A O 1
ATOM 743 N N . PHE A 1 96 ? -26.391 -15.367 -2.777 1 98.38 96 PHE A N 1
ATOM 744 C CA . PHE A 1 96 ? -26.766 -16.688 -2.283 1 98.38 96 PHE A CA 1
ATOM 745 C C . PHE A 1 96 ? -26.469 -17.766 -3.322 1 98.38 96 PHE A C 1
ATOM 747 O O . PHE A 1 96 ? -26.672 -17.547 -4.52 1 98.38 96 PHE A O 1
ATOM 754 N N . VAL A 1 97 ? -25.984 -18.875 -2.842 1 97.88 97 VAL A N 1
ATOM 755 C CA . VAL A 1 97 ? -25.766 -20.047 -3.682 1 97.88 97 VAL A CA 1
ATOM 756 C C . VAL A 1 97 ? -26.141 -21.312 -2.912 1 97.88 97 VAL A C 1
ATOM 758 O O . VAL A 1 97 ? -26.453 -21.266 -1.721 1 97.88 97 VAL A O 1
ATOM 761 N N . ASP A 1 98 ? -26.172 -22.453 -3.676 1 96.69 98 ASP A N 1
ATOM 762 C CA . ASP A 1 98 ? -26.344 -23.75 -3.014 1 96.69 98 ASP A CA 1
ATOM 763 C C . ASP A 1 98 ? -25.234 -23.984 -1.995 1 96.69 98 ASP A C 1
ATOM 765 O O . ASP A 1 98 ? -24.047 -23.75 -2.283 1 96.69 98 ASP A O 1
ATOM 769 N N . PRO A 1 99 ? -25.625 -24.359 -0.777 1 95.88 99 PRO A N 1
ATOM 770 C CA . PRO A 1 99 ? -24.594 -24.609 0.236 1 95.88 99 PRO A CA 1
ATOM 771 C C . PRO A 1 99 ? -23.578 -25.656 -0.211 1 95.88 99 PRO A C 1
ATOM 773 O O . PRO A 1 99 ? -22.484 -25.75 0.36 1 95.88 99 PRO A O 1
ATOM 776 N N . ASN A 1 100 ? -23.922 -26.406 -1.238 1 95.31 100 ASN A N 1
ATOM 777 C CA . ASN A 1 100 ? -23.016 -27.438 -1.771 1 95.31 100 ASN A CA 1
ATOM 778 C C . ASN A 1 100 ? -22.328 -26.953 -3.043 1 95.31 100 ASN A C 1
ATOM 780 O O . ASN A 1 100 ? -21.766 -27.766 -3.787 1 95.31 100 ASN A O 1
ATOM 784 N N . PHE A 1 101 ? -22.438 -25.672 -3.285 1 96.06 101 PHE A N 1
ATOM 785 C CA . PHE A 1 101 ? -21.75 -25.078 -4.426 1 96.06 101 PHE A CA 1
ATOM 786 C C . PHE A 1 101 ? -20.297 -25.547 -4.492 1 96.06 101 PHE A C 1
ATOM 788 O O . PHE A 1 101 ? -19.594 -25.516 -3.488 1 96.06 101 PHE A O 1
ATOM 795 N N . ASN A 1 102 ? -19.891 -26.094 -5.574 1 95.31 102 ASN A N 1
ATOM 796 C CA . ASN A 1 102 ? -18.5 -26.547 -5.738 1 95.31 102 ASN A CA 1
ATOM 797 C C . ASN A 1 102 ? -17.578 -25.391 -6.07 1 95.31 102 ASN A C 1
ATOM 799 O O . ASN A 1 102 ? -17.359 -25.078 -7.246 1 95.31 102 ASN A O 1
ATOM 803 N N . ILE A 1 103 ? -16.953 -24.844 -5.145 1 95.19 103 ILE A N 1
ATOM 804 C CA . ILE A 1 103 ? -16.156 -23.625 -5.262 1 95.19 103 ILE A CA 1
ATOM 805 C C . ILE A 1 103 ? -14.844 -23.953 -5.988 1 95.19 103 ILE A C 1
ATOM 807 O O . ILE A 1 103 ? -14.141 -23.047 -6.445 1 95.19 103 ILE A O 1
ATOM 811 N N . ARG A 1 104 ? -14.531 -25.219 -6.152 1 90.69 104 ARG A N 1
ATOM 812 C CA . ARG A 1 104 ? -13.281 -25.641 -6.777 1 90.69 104 ARG A CA 1
ATOM 813 C C . ARG A 1 104 ? -13.461 -25.828 -8.281 1 90.69 104 ARG A C 1
ATOM 815 O O . ARG A 1 104 ? -12.477 -25.922 -9.023 1 90.69 104 ARG A O 1
ATOM 822 N N . GLU A 1 105 ? -14.641 -25.953 -8.641 1 92.94 105 GLU A N 1
ATOM 823 C CA . GLU A 1 105 ? -14.914 -26.109 -10.07 1 92.94 105 GLU A CA 1
ATOM 824 C C . GLU A 1 105 ? -14.938 -24.766 -10.781 1 92.94 105 GLU A C 1
ATOM 826 O O . GLU A 1 105 ? -16 -24.172 -10.953 1 92.94 105 GLU A O 1
ATOM 831 N N . VAL A 1 106 ? -13.852 -24.359 -11.188 1 96 106 VAL A N 1
ATOM 832 C CA . VAL A 1 106 ? -13.688 -23.062 -11.844 1 96 106 VAL A CA 1
ATOM 833 C C . VAL A 1 106 ? -13.391 -23.266 -13.328 1 96 106 VAL A C 1
ATOM 835 O O . VAL A 1 106 ? -12.695 -24.219 -13.703 1 96 106 VAL A O 1
ATOM 838 N N . GLU A 1 107 ? -13.961 -22.422 -14.133 1 97.5 107 GLU A N 1
ATOM 839 C CA . GLU A 1 107 ? -13.617 -22.438 -15.547 1 97.5 107 GLU A CA 1
ATOM 840 C C . GLU A 1 107 ? -12.195 -21.938 -15.773 1 97.5 107 GLU A C 1
ATOM 842 O O . GLU A 1 107 ? -11.375 -22.625 -16.375 1 97.5 107 GLU A O 1
ATOM 847 N N . TYR A 1 108 ? -11.914 -20.766 -15.281 1 98.38 108 TYR A N 1
ATOM 848 C CA . TYR A 1 108 ? -10.539 -20.281 -15.352 1 98.38 108 TYR A CA 1
ATOM 849 C C . TYR A 1 108 ? -10.273 -19.234 -14.266 1 98.38 108 TYR A C 1
ATOM 851 O O . TYR A 1 108 ? -11.211 -18.719 -13.656 1 98.38 108 TYR A O 1
ATOM 859 N N . LYS A 1 109 ? -9.07 -19.109 -13.977 1 98.31 109 LYS A N 1
ATOM 860 C CA . LYS A 1 109 ? -8.531 -18.031 -13.164 1 98.31 109 LYS A CA 1
ATOM 861 C C . LYS A 1 109 ? -7.559 -17.172 -13.969 1 98.31 109 LYS A C 1
ATOM 863 O O . LYS A 1 109 ? -6.844 -17.672 -14.836 1 98.31 109 LYS A O 1
ATOM 868 N N . ILE A 1 110 ? -7.57 -15.898 -13.695 1 98.88 110 ILE A N 1
ATOM 869 C CA . ILE A 1 110 ? -6.621 -14.969 -14.297 1 98.88 110 ILE A CA 1
ATOM 870 C C . ILE A 1 110 ? -5.719 -14.375 -13.219 1 98.88 110 ILE A C 1
ATOM 872 O O . ILE A 1 110 ? -6.207 -13.914 -12.18 1 98.88 110 ILE A O 1
ATOM 876 N N . TYR A 1 111 ? -4.473 -14.461 -13.484 1 98.88 111 TYR A N 1
ATOM 877 C CA . TYR A 1 111 ? -3.48 -13.82 -12.633 1 98.88 111 TYR A CA 1
ATOM 878 C C . TYR A 1 111 ? -2.66 -12.805 -13.414 1 98.88 111 TYR A C 1
ATOM 880 O O . TYR A 1 111 ? -2.346 -13.023 -14.586 1 98.88 111 TYR A O 1
ATOM 888 N N . HIS A 1 112 ? -2.365 -11.703 -12.773 1 98.88 112 HIS A N 1
ATOM 889 C CA . HIS A 1 112 ? -1.398 -10.742 -13.297 1 98.88 112 HIS A CA 1
ATOM 890 C C . HIS A 1 112 ? -0.16 -10.672 -12.414 1 98.88 112 HIS A C 1
ATOM 892 O O . HIS A 1 112 ? -0.269 -10.695 -11.18 1 98.88 112 HIS A O 1
ATOM 898 N N . TYR A 1 113 ? 0.944 -10.664 -13.016 1 98.94 113 TYR A N 1
ATOM 899 C CA . TYR A 1 113 ? 2.174 -10.289 -12.328 1 98.94 113 TYR A CA 1
ATOM 900 C C . TYR A 1 113 ? 2.695 -8.953 -12.844 1 98.94 113 TYR A C 1
ATOM 902 O O . TYR A 1 113 ? 2.928 -8.789 -14.039 1 98.94 113 TYR A O 1
ATOM 910 N N . TYR A 1 114 ? 2.934 -8.031 -11.945 1 98.81 114 TYR A N 1
ATOM 911 C CA . TYR A 1 114 ? 3.326 -6.68 -12.328 1 98.81 114 TYR A CA 1
ATOM 912 C C . TYR A 1 114 ? 4.828 -6.477 -12.156 1 98.81 114 TYR A C 1
ATOM 914 O O . TYR A 1 114 ? 5.379 -6.746 -11.086 1 98.81 114 TYR A O 1
ATOM 922 N N . ILE A 1 115 ? 5.488 -6 -13.25 1 98.81 115 ILE A N 1
ATOM 923 C CA . ILE A 1 115 ? 6.91 -5.68 -13.258 1 98.81 115 ILE A CA 1
ATOM 924 C C . ILE A 1 115 ? 7.105 -4.207 -13.609 1 98.81 115 ILE A C 1
ATOM 926 O O . ILE A 1 115 ? 6.625 -3.74 -14.641 1 98.81 115 ILE A O 1
ATOM 930 N N . ASN A 1 116 ? 7.715 -3.5 -12.711 1 98.38 116 ASN A N 1
ATOM 931 C CA . ASN A 1 116 ? 8.125 -2.125 -12.977 1 98.38 116 ASN A CA 1
ATOM 932 C C . ASN A 1 116 ? 9.531 -2.061 -13.562 1 98.38 116 ASN A C 1
ATOM 934 O O . ASN A 1 116 ? 10.516 -2.246 -12.844 1 98.38 116 ASN A O 1
ATOM 938 N N . ASP A 1 117 ? 9.633 -1.872 -14.859 1 97.94 117 ASP A N 1
ATOM 939 C CA . ASP A 1 117 ? 10.938 -1.766 -15.5 1 97.94 117 ASP A CA 1
ATOM 940 C C . ASP A 1 117 ? 11.25 -0.316 -15.859 1 97.94 117 ASP A C 1
ATOM 942 O O . ASP A 1 117 ? 11.977 -0.055 -16.828 1 97.94 117 ASP A O 1
ATOM 946 N N . HIS A 1 118 ? 10.586 0.625 -15.156 1 95.31 118 HIS A N 1
ATOM 947 C CA . HIS A 1 118 ? 10.781 2.061 -15.32 1 95.31 118 HIS A CA 1
ATOM 948 C C . HIS A 1 118 ? 11.344 2.689 -14.047 1 95.31 118 HIS A C 1
ATOM 950 O O . HIS A 1 118 ? 12.383 2.268 -13.547 1 95.31 118 HIS A O 1
ATOM 956 N N . GLN A 1 119 ? 10.688 3.65 -13.523 1 93.38 119 GLN A N 1
ATOM 957 C CA . GLN A 1 119 ? 11.188 4.371 -12.359 1 93.38 119 GLN A CA 1
ATOM 958 C C . GLN A 1 119 ? 10.531 3.865 -11.078 1 93.38 119 GLN A C 1
ATOM 960 O O . GLN A 1 119 ? 9.32 3.623 -11.047 1 93.38 119 GLN A O 1
ATOM 965 N N . PHE A 1 120 ? 11.398 3.709 -10.047 1 94.94 120 PHE A N 1
ATOM 966 C CA . PHE A 1 120 ? 10.906 3.299 -8.742 1 94.94 120 PHE A CA 1
ATOM 967 C C . PHE A 1 120 ? 9.773 4.207 -8.281 1 94.94 120 PHE A C 1
ATOM 969 O O . PHE A 1 120 ? 9.82 5.422 -8.484 1 94.94 120 PHE A O 1
ATOM 976 N N . ASP A 1 121 ? 8.703 3.611 -7.684 1 96 121 ASP A N 1
ATOM 977 C CA . ASP A 1 121 ? 7.578 4.324 -7.094 1 96 121 ASP A CA 1
ATOM 978 C C . ASP A 1 121 ? 7.199 3.736 -5.738 1 96 121 ASP A C 1
ATOM 980 O O . ASP A 1 121 ? 6.75 2.592 -5.652 1 96 121 ASP A O 1
ATOM 984 N N . ILE A 1 122 ? 7.34 4.492 -4.684 1 97.12 122 ILE A N 1
ATOM 985 C CA . ILE A 1 122 ? 7.133 4.023 -3.32 1 97.12 122 ILE A CA 1
ATOM 986 C C . ILE A 1 122 ? 5.68 3.6 -3.133 1 97.12 122 ILE A C 1
ATOM 988 O O . ILE A 1 122 ? 5.383 2.707 -2.336 1 97.12 122 ILE A O 1
ATOM 992 N N . PHE A 1 123 ? 4.73 4.125 -3.895 1 96.25 123 PHE A N 1
ATOM 993 C CA . PHE A 1 123 ? 3.307 3.906 -3.676 1 96.25 123 PHE A CA 1
ATOM 994 C C . PHE A 1 123 ? 2.824 2.672 -4.43 1 96.25 123 PHE A C 1
ATOM 996 O O . PHE A 1 123 ? 1.723 2.178 -4.184 1 96.25 123 PHE A O 1
ATOM 1003 N N . THR A 1 124 ? 3.639 2.148 -5.312 1 96.44 124 THR A N 1
ATOM 1004 C CA . THR A 1 124 ? 3.252 0.931 -6.016 1 96.44 124 THR A CA 1
ATOM 1005 C C . THR A 1 124 ? 4.234 -0.2 -5.719 1 96.44 124 THR A C 1
ATOM 1007 O O . THR A 1 124 ? 3.971 -1.359 -6.047 1 96.44 124 THR A O 1
ATOM 1010 N N . ASN A 1 125 ? 5.301 0.142 -5.051 1 96.38 125 ASN A N 1
ATOM 1011 C CA . ASN A 1 125 ? 6.391 -0.8 -4.816 1 96.38 125 ASN A CA 1
ATOM 1012 C C . ASN A 1 125 ? 5.898 -2.07 -4.133 1 96.38 125 ASN A C 1
ATOM 1014 O O . ASN A 1 125 ? 6.438 -3.154 -4.359 1 96.38 125 ASN A O 1
ATOM 1018 N N . ARG A 1 126 ? 4.91 -2.004 -3.359 1 96.31 126 ARG A N 1
ATOM 1019 C CA . ARG A 1 126 ? 4.426 -3.168 -2.625 1 96.31 126 ARG A CA 1
ATOM 1020 C C . ARG A 1 126 ? 3.572 -4.062 -3.518 1 96.31 126 ARG A C 1
ATOM 1022 O O . ARG A 1 126 ? 3.24 -5.188 -3.141 1 96.31 126 ARG A O 1
ATOM 1029 N N . TYR A 1 127 ? 3.287 -3.617 -4.758 1 97.75 127 TYR A N 1
ATOM 1030 C CA . TYR A 1 127 ? 2.381 -4.348 -5.637 1 97.75 127 TYR A CA 1
ATOM 1031 C C . TYR A 1 127 ? 3.07 -4.719 -6.945 1 97.75 127 TYR A C 1
ATOM 1033 O O . TYR A 1 127 ? 2.408 -5.059 -7.926 1 97.75 127 TYR A O 1
ATOM 1041 N N . GLU A 1 128 ? 4.398 -4.562 -6.953 1 98.31 128 GLU A N 1
ATOM 1042 C CA . GLU A 1 128 ? 5.117 -4.82 -8.195 1 98.31 128 GLU A CA 1
ATOM 1043 C C . GLU A 1 128 ? 6.551 -5.27 -7.922 1 98.31 128 GLU A C 1
ATOM 1045 O O . GLU A 1 128 ? 7.086 -5.023 -6.836 1 98.31 128 GLU A O 1
ATOM 1050 N N 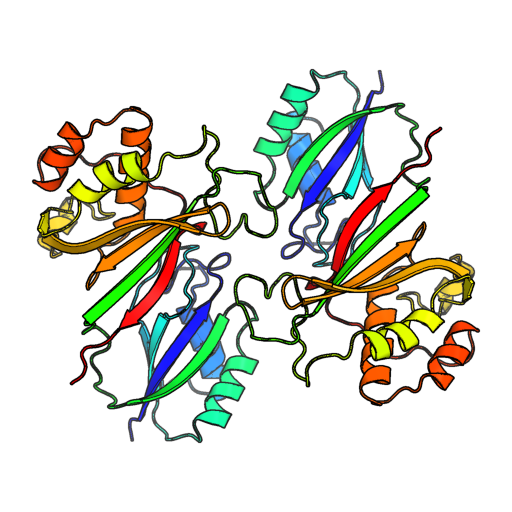. TYR A 1 129 ? 7.117 -5.961 -8.875 1 98.44 129 TYR A N 1
ATOM 1051 C CA . TYR A 1 129 ? 8.539 -6.297 -8.875 1 98.44 129 TYR A CA 1
ATOM 1052 C C . TYR A 1 129 ? 9.352 -5.223 -9.594 1 98.44 129 TYR A C 1
ATOM 1054 O O . TYR A 1 129 ? 9.086 -4.91 -10.758 1 98.44 129 TYR A O 1
ATOM 1062 N N . PHE A 1 130 ? 10.289 -4.617 -8.914 1 97.31 130 PHE A N 1
ATOM 1063 C CA . PHE A 1 130 ? 11.125 -3.6 -9.539 1 97.31 130 PHE A CA 1
ATOM 1064 C C . PHE A 1 130 ? 12.266 -4.246 -10.32 1 97.31 130 PHE A C 1
ATOM 1066 O O . PHE A 1 130 ? 13.156 -4.852 -9.727 1 97.31 130 PHE A O 1
ATOM 1073 N N . TRP A 1 131 ? 12.188 -4.188 -11.625 1 97.62 131 TRP A N 1
ATOM 1074 C CA . TRP A 1 131 ? 13.164 -4.723 -12.562 1 97.62 131 TRP A CA 1
ATOM 1075 C C . TRP A 1 131 ? 14.344 -3.771 -12.727 1 97.62 131 TRP A C 1
ATOM 1077 O O . TRP A 1 131 ? 14.195 -2.676 -13.281 1 97.62 131 TRP A O 1
ATOM 1087 N N . LYS A 1 132 ? 15.516 -4.133 -12.227 1 92.94 132 LYS A N 1
ATOM 1088 C CA . LYS A 1 132 ? 16.672 -3.242 -12.141 1 92.94 132 LYS A CA 1
ATOM 1089 C C . LYS A 1 132 ? 17.547 -3.346 -13.391 1 92.94 132 LYS A C 1
ATOM 1091 O O . LYS A 1 132 ? 18.719 -2.967 -13.367 1 92.94 132 LYS A O 1
ATOM 1096 N N . HIS A 1 133 ? 17.078 -3.945 -14.453 1 95.44 133 HIS A N 1
ATOM 1097 C CA . HIS A 1 133 ? 17.766 -4.059 -15.727 1 95.44 133 HIS A CA 1
ATOM 1098 C C . HIS A 1 133 ? 17.156 -3.143 -16.781 1 95.44 133 HIS A C 1
ATOM 1100 O O . HIS A 1 133 ? 16.344 -2.271 -16.453 1 95.44 133 HIS A O 1
ATOM 1106 N N . GLN A 1 134 ? 17.609 -3.258 -17.984 1 95.5 134 GLN A N 1
ATOM 1107 C CA . GLN A 1 134 ? 17.062 -2.459 -19.078 1 95.5 134 GLN A CA 1
ATOM 1108 C C . GLN A 1 134 ? 15.586 -2.768 -19.297 1 95.5 134 GLN A C 1
ATOM 1110 O O . GLN A 1 134 ? 15.109 -3.84 -18.922 1 95.5 134 GLN A O 1
ATOM 1115 N N . LYS A 1 135 ? 14.961 -1.818 -19.891 1 97.44 135 LYS A N 1
ATOM 1116 C CA . LYS A 1 135 ? 13.547 -1.989 -20.203 1 97.44 135 LYS A CA 1
ATOM 1117 C C . LYS A 1 135 ? 13.289 -3.312 -20.922 1 97.44 135 LYS A C 1
ATOM 1119 O O . LYS A 1 135 ? 14.047 -3.691 -21.812 1 97.44 135 LYS A O 1
ATOM 1124 N N . ILE A 1 136 ? 12.227 -3.959 -20.641 1 98.44 136 ILE A N 1
ATOM 1125 C CA . ILE A 1 136 ? 11.922 -5.293 -21.141 1 98.44 136 ILE A CA 1
ATOM 1126 C C . ILE A 1 136 ? 11.32 -5.184 -22.547 1 98.44 136 ILE A C 1
ATOM 1128 O O . ILE A 1 136 ? 10.445 -4.352 -22.781 1 98.44 136 ILE A O 1
ATOM 1132 N N . ASP A 1 137 ? 11.859 -5.949 -23.406 1 98.38 137 ASP A N 1
ATOM 1133 C CA . ASP A 1 137 ? 11.227 -6.176 -24.703 1 98.38 137 ASP A CA 1
ATOM 1134 C C . ASP A 1 137 ? 10.078 -7.18 -24.594 1 98.38 137 ASP A C 1
ATOM 1136 O O . ASP A 1 137 ? 10.312 -8.391 -24.5 1 98.38 137 ASP A O 1
ATOM 1140 N N . ILE A 1 138 ? 8.875 -6.703 -24.656 1 98.31 138 ILE A N 1
ATOM 1141 C CA . ILE A 1 138 ? 7.727 -7.539 -24.328 1 98.31 138 ILE A CA 1
ATOM 1142 C C . ILE A 1 138 ? 7.566 -8.641 -25.375 1 98.31 138 ILE A C 1
ATOM 1144 O O . ILE A 1 138 ? 7.102 -9.734 -25.062 1 98.31 138 ILE A O 1
ATOM 1148 N N . ILE A 1 139 ? 7.898 -8.414 -26.594 1 98.56 139 ILE A N 1
ATOM 1149 C CA . ILE A 1 139 ? 7.781 -9.406 -27.656 1 98.56 139 ILE A CA 1
ATOM 1150 C C . ILE A 1 139 ? 8.742 -10.562 -27.391 1 98.56 139 ILE A C 1
ATOM 1152 O O . ILE A 1 139 ? 8.352 -11.734 -27.438 1 98.56 139 ILE A O 1
ATOM 1156 N N . LYS A 1 140 ? 9.969 -10.195 -27.109 1 98.38 140 LYS A N 1
ATOM 1157 C CA . LYS A 1 140 ? 10.977 -11.211 -26.812 1 98.38 140 LYS A CA 1
ATOM 1158 C C . LYS A 1 140 ? 10.57 -12.031 -25.578 1 98.38 140 LYS A C 1
ATOM 1160 O O . LYS A 1 140 ? 10.711 -13.25 -25.578 1 98.38 140 LYS A O 1
ATOM 1165 N N . LEU A 1 141 ? 10.102 -11.336 -24.625 1 98.75 141 LEU A N 1
ATOM 1166 C CA . LEU A 1 141 ? 9.688 -12.039 -23.406 1 98.75 141 LEU A CA 1
ATOM 1167 C C . LEU A 1 141 ? 8.484 -12.93 -23.672 1 98.75 141 LEU A C 1
ATOM 1169 O O . LEU A 1 141 ? 8.398 -14.039 -23.156 1 98.75 141 LEU A O 1
ATOM 1173 N N . GLN A 1 142 ? 7.52 -12.422 -24.484 1 98.88 142 GLN A N 1
ATOM 1174 C CA . GLN A 1 142 ? 6.359 -13.211 -24.875 1 98.88 142 GLN A CA 1
ATOM 1175 C C . GLN A 1 142 ? 6.781 -14.531 -25.516 1 98.88 142 GLN A C 1
ATOM 1177 O O . GLN A 1 142 ? 6.184 -15.578 -25.25 1 98.88 142 GLN A O 1
ATOM 1182 N N . GLU A 1 143 ? 7.777 -14.469 -26.328 1 98.75 143 GLU A N 1
ATOM 1183 C CA . GLU A 1 143 ? 8.258 -15.672 -27 1 98.75 143 GLU A CA 1
ATOM 1184 C C . GLU A 1 143 ? 8.68 -16.734 -26 1 98.75 143 GLU A C 1
ATOM 1186 O O . GLU A 1 143 ? 8.406 -17.922 -26.203 1 98.75 143 GLU A O 1
ATOM 1191 N N . ILE A 1 144 ? 9.297 -16.328 -24.969 1 98.81 144 ILE A N 1
ATOM 1192 C CA . ILE A 1 144 ? 9.734 -17.266 -23.953 1 98.81 144 ILE A CA 1
ATOM 1193 C C . ILE A 1 144 ? 8.523 -17.844 -23.219 1 98.81 144 ILE A C 1
ATOM 1195 O O . ILE A 1 144 ? 8.422 -19.062 -23.047 1 98.81 144 ILE A O 1
ATOM 1199 N N . PHE A 1 145 ? 7.578 -16.984 -22.891 1 98.88 145 PHE A N 1
ATOM 1200 C CA . PHE A 1 145 ? 6.41 -17.422 -22.125 1 98.88 145 PHE A CA 1
ATOM 1201 C C . PHE A 1 145 ? 5.527 -18.344 -22.969 1 98.88 145 PHE A C 1
ATOM 1203 O O . PHE A 1 145 ? 4.793 -19.172 -22.422 1 98.88 145 PHE A O 1
ATOM 1210 N N . ASN A 1 146 ? 5.648 -18.219 -24.297 1 98.88 146 ASN A N 1
ATOM 1211 C CA . ASN A 1 146 ? 4.879 -19.078 -25.188 1 98.88 146 ASN A CA 1
ATOM 1212 C C . ASN A 1 146 ? 5.195 -20.547 -24.953 1 98.88 146 ASN A C 1
ATOM 1214 O O . ASN A 1 146 ? 4.344 -21.422 -25.172 1 98.88 146 ASN A O 1
ATOM 1218 N N . LEU A 1 147 ? 6.348 -20.828 -24.484 1 98.81 147 LEU A N 1
ATOM 1219 C CA . LEU A 1 147 ? 6.777 -22.203 -24.234 1 98.81 147 LEU A CA 1
ATOM 1220 C C . LEU A 1 147 ? 5.875 -22.875 -23.203 1 98.81 147 LEU A C 1
ATOM 1222 O O . LEU A 1 147 ? 5.777 -24.109 -23.172 1 98.81 147 LEU A O 1
ATOM 1226 N N . PHE A 1 148 ? 5.203 -22.094 -22.438 1 98.88 148 PHE A N 1
ATOM 1227 C CA . PHE A 1 148 ? 4.5 -22.625 -21.281 1 98.88 148 PHE A CA 1
ATOM 1228 C C . PHE A 1 148 ? 3.016 -22.797 -21.562 1 98.88 148 PHE A C 1
ATOM 1230 O O . PHE A 1 148 ? 2.279 -23.359 -20.766 1 98.88 148 PHE A O 1
ATOM 1237 N N . ILE A 1 149 ? 2.586 -22.266 -22.688 1 98.88 149 ILE A N 1
ATOM 1238 C CA . ILE A 1 149 ? 1.178 -22.375 -23.047 1 98.88 149 ILE A CA 1
ATOM 1239 C C . ILE A 1 149 ? 0.869 -23.797 -23.516 1 98.88 149 ILE A C 1
ATOM 1241 O O . ILE A 1 149 ? 1.629 -24.375 -24.281 1 98.88 149 ILE A O 1
ATOM 1245 N N . GLY A 1 150 ? -0.21 -24.328 -23.016 1 98.75 150 GLY A N 1
ATOM 1246 C CA . GLY A 1 150 ? -0.603 -25.688 -23.328 1 98.75 150 GLY A CA 1
ATOM 1247 C C . GLY A 1 150 ? -0.363 -26.656 -22.188 1 98.75 150 GLY A C 1
ATOM 1248 O O . GLY A 1 150 ? -0.219 -26.234 -21.031 1 98.75 150 GLY A O 1
ATOM 1249 N N . GLU A 1 151 ? -0.452 -27.953 -22.453 1 98.69 151 GLU A N 1
ATOM 1250 C CA . GLU A 1 151 ? -0.279 -28.984 -21.438 1 98.69 151 GLU A CA 1
ATOM 1251 C C . GLU A 1 151 ? 1.191 -29.359 -21.281 1 98.69 151 GLU A C 1
ATOM 1253 O O . GLU A 1 151 ? 1.884 -29.625 -22.266 1 98.69 151 GLU A O 1
ATOM 1258 N N . HIS A 1 152 ? 1.657 -29.266 -20.094 1 98.81 152 HIS A N 1
ATOM 1259 C CA . HIS A 1 152 ? 3.039 -29.625 -19.781 1 98.81 152 HIS A CA 1
ATOM 1260 C C . HIS A 1 152 ? 3.145 -30.297 -18.422 1 98.81 152 HIS A C 1
ATOM 1262 O O . HIS A 1 152 ? 2.154 -30.406 -17.703 1 98.81 152 HIS A O 1
ATOM 1268 N N . GLU A 1 153 ? 4.297 -30.875 -18.172 1 98.44 153 GLU A N 1
ATOM 1269 C CA . GLU A 1 153 ? 4.664 -31.359 -16.844 1 98.44 153 GLU A CA 1
ATOM 1270 C C . GLU A 1 153 ? 5.273 -30.234 -16 1 98.44 153 GLU A C 1
ATOM 1272 O O . GLU A 1 153 ? 6.375 -29.766 -16.297 1 98.44 153 GLU A O 1
ATOM 1277 N N . PHE A 1 154 ? 4.555 -29.844 -14.891 1 98.5 154 PHE A N 1
ATOM 1278 C CA . PHE A 1 154 ? 4.973 -28.641 -14.188 1 98.5 154 PHE A CA 1
ATOM 1279 C C . PHE A 1 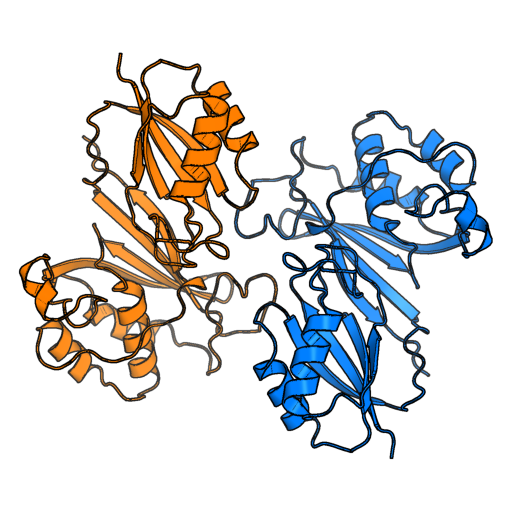154 ? 5.602 -28.984 -12.844 1 98.5 154 PHE A C 1
ATOM 1281 O O . PHE A 1 154 ? 5.828 -28.094 -12.016 1 98.5 154 PHE A O 1
ATOM 1288 N N . LYS A 1 155 ? 5.918 -30.234 -12.547 1 97.94 155 LYS A N 1
ATOM 1289 C CA . LYS A 1 155 ? 6.484 -30.625 -11.266 1 97.94 155 LYS A CA 1
ATOM 1290 C C . LYS A 1 155 ? 7.777 -29.875 -10.977 1 97.94 155 LYS A C 1
ATOM 1292 O O . LYS A 1 155 ? 8.062 -29.531 -9.828 1 97.94 155 LYS A O 1
ATOM 1297 N N . LEU A 1 156 ? 8.562 -29.547 -12.07 1 98.31 156 LEU A N 1
ATOM 1298 C CA . LEU A 1 156 ? 9.836 -28.844 -11.891 1 98.31 156 LEU A CA 1
ATOM 1299 C C . LEU A 1 156 ? 9.625 -27.344 -11.789 1 98.31 156 LEU A C 1
ATOM 1301 O O . LEU A 1 156 ? 10.562 -26.594 -11.484 1 98.31 156 LEU A O 1
ATOM 1305 N N . PHE A 1 157 ? 8.414 -26.859 -12.039 1 98.5 157 PHE A N 1
ATOM 1306 C CA . PHE A 1 157 ? 8.023 -25.453 -11.922 1 98.5 157 PHE A CA 1
ATOM 1307 C C . PHE A 1 157 ? 7.004 -25.266 -10.805 1 98.5 157 PHE A C 1
ATOM 1309 O O . PHE A 1 157 ? 6.059 -24.5 -10.938 1 98.5 157 PHE A O 1
ATOM 1316 N N . SER A 1 158 ? 7.172 -26 -9.719 1 97.44 158 SER A N 1
ATOM 1317 C CA . SER A 1 158 ? 6.219 -25.938 -8.617 1 97.44 158 SER A CA 1
ATOM 1318 C C . SER A 1 158 ? 6.93 -25.938 -7.27 1 97.44 158 SER A C 1
ATOM 1320 O O . SER A 1 158 ? 8.117 -26.266 -7.188 1 97.44 158 SER A O 1
ATOM 1322 N N . GLY A 1 159 ? 6.23 -25.547 -6.266 1 96.31 159 GLY A N 1
ATOM 1323 C CA . GLY A 1 159 ? 6.762 -25.594 -4.914 1 96.31 159 GLY A CA 1
ATOM 1324 C C . GLY A 1 159 ? 6.645 -26.969 -4.273 1 96.31 159 GLY A C 1
ATOM 1325 O O . GLY A 1 159 ? 6.855 -27.109 -3.068 1 96.31 159 GLY A O 1
ATOM 1326 N N . LEU A 1 160 ? 6.324 -27.984 -5.078 1 95.56 160 LEU A N 1
ATOM 1327 C CA . LEU A 1 160 ? 6.172 -29.344 -4.566 1 95.56 160 LEU A CA 1
ATOM 1328 C C . LEU A 1 160 ? 7.535 -30 -4.359 1 95.56 160 LEU A C 1
ATOM 1330 O O . LEU A 1 160 ? 8.445 -29.812 -5.168 1 95.56 160 LEU A O 1
ATOM 1334 N N . LYS A 1 161 ? 7.66 -30.781 -3.266 1 93.5 161 LYS A N 1
ATOM 1335 C CA . LYS A 1 161 ? 8.82 -31.641 -3.078 1 93.5 161 LYS A CA 1
ATOM 1336 C C . LYS A 1 161 ? 8.719 -32.906 -3.941 1 93.5 161 LYS A C 1
ATOM 1338 O O . LYS A 1 161 ? 7.617 -33.312 -4.328 1 93.5 161 LYS A O 1
ATOM 1343 N N . GLU A 1 162 ? 9.75 -33.406 -4.168 1 92.5 162 GLU A N 1
ATOM 1344 C CA . GLU A 1 162 ? 9.781 -34.594 -5.035 1 92.5 162 GLU A CA 1
ATOM 1345 C C . GLU A 1 162 ? 8.844 -35.688 -4.523 1 92.5 162 GLU A C 1
ATOM 1347 O O . GLU A 1 162 ? 8.164 -36.344 -5.312 1 92.5 162 GLU A O 1
ATOM 1352 N N . ASN A 1 163 ? 8.844 -35.875 -3.309 1 94.06 163 ASN A N 1
ATOM 1353 C CA . ASN A 1 163 ? 8.023 -36.938 -2.719 1 94.06 163 ASN A CA 1
ATOM 1354 C C . ASN A 1 163 ? 6.539 -36.594 -2.787 1 94.06 163 ASN A C 1
ATOM 1356 O O . ASN A 1 163 ? 5.691 -37.438 -2.508 1 94.06 163 ASN A O 1
ATOM 1360 N N . GLU A 1 164 ? 6.227 -35.344 -3.195 1 94.31 164 GLU A N 1
ATOM 1361 C CA . GLU A 1 164 ? 4.84 -34.906 -3.289 1 94.31 164 GLU A CA 1
ATOM 1362 C C . GLU A 1 164 ? 4.309 -35.062 -4.715 1 94.31 164 GLU A C 1
ATOM 1364 O O . GLU A 1 164 ? 3.1 -34.969 -4.941 1 94.31 164 GLU A O 1
ATOM 1369 N N . TRP A 1 165 ? 5.164 -35.344 -5.617 1 93.12 165 TRP A N 1
ATOM 1370 C CA . TRP A 1 165 ? 4.797 -35.281 -7.027 1 93.12 165 TRP A CA 1
ATOM 1371 C C . TRP A 1 165 ? 3.682 -36.281 -7.348 1 93.12 165 TRP A C 1
ATOM 1373 O O . TRP A 1 165 ? 2.797 -36 -8.156 1 93.12 165 TRP A O 1
ATOM 1383 N N . ASN A 1 166 ? 3.719 -37.375 -6.684 1 92.06 166 ASN A N 1
ATOM 1384 C CA . ASN A 1 166 ? 2.746 -38.406 -6.973 1 92.06 166 ASN A CA 1
ATOM 1385 C C . ASN A 1 166 ? 1.393 -38.125 -6.332 1 92.06 166 ASN A C 1
ATOM 1387 O O . ASN A 1 166 ? 0.389 -38.75 -6.668 1 92.06 166 ASN A O 1
ATOM 1391 N N . GLN A 1 167 ? 1.374 -37.188 -5.516 1 93.5 167 GLN A N 1
ATOM 1392 C CA . GLN A 1 167 ? 0.155 -36.844 -4.793 1 93.5 167 GLN A CA 1
ATOM 1393 C C . GLN A 1 167 ? -0.61 -35.719 -5.496 1 93.5 167 GLN A C 1
ATOM 1395 O O . GLN A 1 167 ? -1.745 -35.406 -5.125 1 93.5 167 GLN A O 1
ATOM 1400 N N . TYR A 1 168 ? -0.043 -35.156 -6.445 1 93.44 168 TYR A N 1
ATOM 1401 C CA . TYR A 1 168 ? -0.642 -34.031 -7.148 1 93.44 168 TYR A CA 1
ATOM 1402 C C . TYR A 1 168 ? -0.666 -34.281 -8.656 1 93.44 168 TYR A C 1
ATOM 1404 O O . TYR A 1 168 ? 0.136 -35.062 -9.172 1 93.44 168 TYR A O 1
ATOM 1412 N N . GLN A 1 169 ? -1.646 -33.688 -9.281 1 95.25 169 GLN A N 1
ATOM 1413 C CA . GLN A 1 169 ? -1.616 -33.625 -10.734 1 95.25 169 GLN A CA 1
ATOM 1414 C C . GLN A 1 169 ? -0.63 -32.562 -11.227 1 95.25 169 GLN A C 1
ATOM 1416 O O . GLN A 1 169 ? -0.954 -31.375 -11.266 1 95.25 169 GLN A O 1
ATOM 1421 N N . THR A 1 170 ? 0.526 -33.031 -11.648 1 97.19 170 THR A N 1
ATOM 1422 C CA . THR A 1 170 ? 1.581 -32.094 -12 1 97.19 170 THR A CA 1
ATOM 1423 C C . THR A 1 170 ? 1.549 -31.781 -13.492 1 97.19 170 THR A C 1
ATOM 1425 O O . THR A 1 170 ? 2.182 -30.828 -13.945 1 97.19 170 THR A O 1
ATOM 1428 N N . LYS A 1 171 ? 0.911 -32.656 -14.242 1 97.38 171 LYS A N 1
ATOM 1429 C CA . LYS A 1 171 ? 0.589 -32.312 -15.625 1 97.38 171 LYS A CA 1
ATOM 1430 C C . LYS A 1 171 ? -0.631 -31.422 -15.695 1 97.38 171 LYS A C 1
ATOM 1432 O O . LYS A 1 171 ? -1.716 -31.781 -15.242 1 97.38 171 LYS A O 1
ATOM 1437 N N . ARG A 1 172 ? -0.433 -30.219 -16.156 1 97.62 172 ARG A N 1
ATOM 1438 C CA . ARG A 1 172 ? -1.507 -29.234 -16.203 1 97.62 172 ARG A CA 1
ATOM 1439 C C . ARG A 1 172 ? -1.468 -28.438 -17.5 1 97.62 172 ARG A C 1
ATOM 1441 O O . ARG A 1 172 ? -0.489 -28.5 -18.25 1 97.62 172 ARG A O 1
ATOM 1448 N N . THR A 1 173 ? -2.602 -27.75 -17.688 1 98.5 173 THR A N 1
ATOM 1449 C CA . THR A 1 173 ? -2.727 -26.922 -18.891 1 98.5 173 THR A CA 1
ATOM 1450 C C . THR A 1 173 ? -2.789 -25.438 -18.516 1 98.5 173 THR A C 1
ATOM 1452 O O . THR A 1 173 ? -3.559 -25.047 -17.641 1 98.5 173 THR A O 1
ATOM 1455 N N . ILE A 1 174 ? -1.987 -24.656 -19.062 1 98.88 174 ILE A N 1
ATOM 1456 C CA . ILE A 1 174 ? -2.143 -23.203 -19.062 1 98.88 174 ILE A CA 1
ATOM 1457 C C . ILE A 1 174 ? -2.801 -22.75 -20.359 1 98.88 174 ILE A C 1
ATOM 1459 O O . ILE A 1 174 ? -2.271 -22.984 -21.453 1 98.88 174 ILE A O 1
ATOM 1463 N N . ASP A 1 175 ? -3.891 -22.094 -20.266 1 98.88 175 ASP A N 1
ATOM 1464 C CA . ASP A 1 175 ? -4.691 -21.719 -21.422 1 98.88 175 ASP A CA 1
ATOM 1465 C C . ASP A 1 175 ? -4.02 -20.594 -22.203 1 98.88 175 ASP A C 1
ATOM 1467 O O . ASP A 1 175 ? -4.051 -20.594 -23.438 1 98.88 175 ASP A O 1
ATOM 1471 N N . ASP A 1 176 ? -3.486 -19.688 -21.5 1 98.88 176 ASP A N 1
ATOM 1472 C CA . ASP A 1 176 ? -2.92 -18.516 -22.156 1 98.88 176 ASP A CA 1
ATOM 1473 C C . ASP A 1 176 ? -1.962 -17.766 -21.234 1 98.88 176 ASP A C 1
ATOM 1475 O O . ASP A 1 176 ? -2.139 -17.781 -20.016 1 98.88 176 ASP A O 1
ATOM 1479 N N . ILE A 1 177 ? -0.94 -17.25 -21.797 1 98.94 177 ILE A N 1
ATOM 1480 C CA . ILE A 1 177 ? -0.049 -16.297 -21.141 1 98.94 177 ILE A CA 1
ATOM 1481 C C . ILE A 1 177 ? 0.196 -15.109 -22.062 1 98.94 177 ILE A C 1
ATOM 1483 O O . ILE A 1 177 ? 0.551 -15.273 -23.219 1 98.94 177 ILE A O 1
ATOM 1487 N N . LYS A 1 178 ? 0.025 -13.938 -21.578 1 98.94 178 LYS A N 1
ATOM 1488 C CA . LYS A 1 178 ? 0.273 -12.719 -22.344 1 98.94 178 LYS A CA 1
ATOM 1489 C C . LYS A 1 178 ? 1.238 -11.789 -21.625 1 98.94 178 LYS A C 1
ATOM 1491 O O . LYS A 1 178 ? 1.139 -11.617 -20.406 1 98.94 178 LYS A O 1
ATOM 1496 N N . VAL A 1 179 ? 2.168 -11.305 -22.328 1 98.88 179 VAL A N 1
ATOM 1497 C CA . VAL A 1 179 ? 3.031 -10.234 -21.844 1 98.88 179 VAL A CA 1
ATOM 1498 C C . VAL A 1 179 ? 2.582 -8.898 -22.422 1 98.88 179 VAL A C 1
ATOM 1500 O O . VAL A 1 179 ? 2.592 -8.719 -23.641 1 98.88 179 VAL A O 1
ATOM 1503 N N . LEU A 1 180 ? 2.17 -8.016 -21.547 1 98.69 180 LEU A N 1
ATOM 1504 C CA . LEU A 1 180 ? 1.574 -6.762 -21.984 1 98.69 180 LEU A CA 1
ATOM 1505 C C . LEU A 1 180 ? 2.299 -5.57 -21.375 1 98.69 180 LEU A C 1
ATOM 1507 O O . LEU A 1 180 ? 2.941 -5.707 -20.328 1 98.69 180 LEU A O 1
ATOM 1511 N N . ARG A 1 181 ? 2.297 -4.484 -22.078 1 97.75 181 ARG A N 1
ATOM 1512 C CA . ARG A 1 181 ? 2.676 -3.203 -21.5 1 97.75 181 ARG A CA 1
ATOM 1513 C C . ARG A 1 181 ? 1.446 -2.361 -21.188 1 97.75 181 ARG A C 1
ATOM 1515 O O . ARG A 1 181 ? 0.692 -1.987 -22.078 1 97.75 181 ARG A O 1
ATOM 1522 N N . ILE A 1 182 ? 1.245 -2.117 -19.922 1 95 182 ILE A N 1
ATOM 1523 C CA . ILE A 1 182 ? 0.109 -1.336 -19.453 1 95 182 ILE A CA 1
ATOM 1524 C C . ILE A 1 182 ? 0.591 -0.26 -18.484 1 95 182 ILE A C 1
ATOM 1526 O O . ILE A 1 182 ? 1.192 -0.57 -17.453 1 95 182 ILE A O 1
ATOM 1530 N N . ASN A 1 183 ? 0.324 1.048 -18.703 1 90.12 183 ASN A N 1
ATOM 1531 C CA . ASN A 1 183 ? 0.674 2.156 -17.828 1 90.12 183 ASN A CA 1
ATOM 1532 C C . ASN A 1 183 ? 2.143 2.104 -17.406 1 90.12 183 ASN A C 1
ATOM 1534 O O . ASN A 1 183 ? 2.465 2.188 -16.234 1 90.12 183 ASN A O 1
ATOM 1538 N N . ASN A 1 184 ? 3.02 1.842 -18.328 1 91.69 184 ASN A N 1
ATOM 1539 C CA . ASN A 1 184 ? 4.469 1.855 -18.156 1 91.69 184 ASN A CA 1
ATOM 1540 C C . ASN A 1 184 ? 4.941 0.703 -17.266 1 91.69 184 ASN A C 1
ATOM 1542 O O . ASN A 1 184 ? 5.961 0.814 -16.594 1 91.69 184 ASN A O 1
ATOM 1546 N N . LYS A 1 185 ? 4.109 -0.359 -17.219 1 97 185 LYS A N 1
ATOM 1547 C CA . LYS A 1 185 ? 4.465 -1.592 -16.531 1 97 185 LYS A CA 1
ATOM 1548 C C . LYS A 1 185 ? 4.387 -2.795 -17.469 1 97 185 LYS A C 1
ATOM 1550 O O . LYS A 1 185 ? 3.666 -2.764 -18.469 1 97 185 LYS A O 1
ATOM 1555 N N . VAL A 1 186 ? 5.215 -3.715 -17.172 1 98.75 186 VAL A N 1
ATOM 1556 C CA . VAL A 1 186 ? 5.062 -5.008 -17.828 1 98.75 186 VAL A CA 1
ATOM 1557 C C . VAL A 1 186 ? 4.133 -5.898 -17 1 98.75 186 VAL A C 1
ATOM 1559 O O . VAL A 1 186 ? 4.328 -6.066 -15.797 1 98.75 186 VAL A O 1
ATOM 1562 N N . VAL A 1 187 ? 3.09 -6.355 -17.656 1 98.88 187 VAL A N 1
ATOM 1563 C CA . VAL A 1 187 ? 2.129 -7.238 -17 1 98.88 187 VAL A CA 1
ATOM 1564 C C . VAL A 1 187 ? 2.156 -8.617 -17.656 1 98.88 187 VAL A C 1
ATOM 1566 O O . VAL A 1 187 ? 1.979 -8.727 -18.875 1 98.88 187 VAL A O 1
ATOM 1569 N N . ILE A 1 188 ? 2.463 -9.617 -16.875 1 98.94 188 ILE A N 1
ATOM 1570 C CA . ILE A 1 188 ? 2.34 -10.992 -17.344 1 98.94 188 ILE A CA 1
ATOM 1571 C C . ILE A 1 188 ? 1.006 -11.578 -16.891 1 98.94 188 ILE A C 1
ATOM 1573 O O . ILE A 1 188 ? 0.776 -11.758 -15.688 1 98.94 188 ILE A O 1
ATOM 1577 N N . GLN A 1 189 ? 0.135 -11.875 -17.828 1 98.94 189 GLN A N 1
ATOM 1578 C CA . GLN A 1 189 ? -1.195 -12.406 -17.547 1 98.94 189 GLN A CA 1
ATOM 1579 C C . GLN A 1 189 ? -1.24 -13.914 -17.75 1 98.94 189 GLN A C 1
ATOM 1581 O O . GLN A 1 189 ? -0.883 -14.414 -18.812 1 98.94 189 GLN A O 1
ATOM 1586 N N . PHE A 1 190 ? -1.639 -14.641 -16.766 1 98.94 190 PHE A N 1
ATOM 1587 C CA . PHE A 1 190 ? -1.845 -16.078 -16.828 1 98.94 190 PHE A CA 1
ATOM 1588 C C . PHE A 1 190 ? -3.332 -16.422 -16.812 1 98.94 190 PHE A C 1
ATOM 1590 O O . PHE A 1 190 ? -4.105 -15.805 -16.078 1 98.94 190 PHE A O 1
ATOM 1597 N N . LYS A 1 191 ? -3.693 -17.328 -17.609 1 98.94 191 LYS A N 1
ATOM 1598 C CA . LYS A 1 191 ? -5.051 -17.859 -17.609 1 98.94 191 LYS A CA 1
ATOM 1599 C C . LYS A 1 191 ? -5.039 -19.391 -17.578 1 98.94 191 LYS A C 1
ATOM 1601 O O . LYS A 1 191 ? -4.414 -20.016 -18.438 1 98.94 191 LYS A O 1
ATOM 1606 N N . ALA A 1 192 ? -5.629 -19.984 -16.641 1 98.56 192 ALA A N 1
ATOM 1607 C CA . ALA A 1 192 ? -5.793 -21.422 -16.516 1 98.56 192 ALA A CA 1
ATOM 1608 C C . ALA A 1 192 ? -6.867 -21.766 -15.484 1 98.56 192 ALA A C 1
ATOM 1610 O O . ALA A 1 192 ? -7.391 -20.891 -14.805 1 98.56 192 ALA A O 1
ATOM 1611 N N . SER A 1 193 ? -7.172 -23.047 -15.383 1 96.56 193 SER A N 1
ATOM 1612 C CA . SER A 1 193 ? -8.164 -23.469 -14.398 1 96.56 193 SER A CA 1
ATOM 1613 C C . SER A 1 193 ? -7.566 -23.5 -12.992 1 96.56 193 SER A C 1
ATOM 1615 O O . SER A 1 193 ? -8.297 -23.406 -12.008 1 96.56 193 SER A O 1
ATOM 1617 N N . GLY A 1 194 ? -6.273 -23.672 -12.938 1 96.06 194 GLY A N 1
ATOM 1618 C CA . GLY A 1 194 ? -5.586 -23.719 -11.656 1 96.06 194 GLY A CA 1
ATOM 1619 C C . GLY A 1 194 ? -4.078 -23.844 -11.789 1 96.06 194 GLY A C 1
ATOM 1620 O O . GLY A 1 194 ? -3.57 -24.141 -12.875 1 96.06 194 GLY A O 1
ATOM 1621 N N . PHE A 1 195 ? -3.424 -23.562 -10.758 1 97.44 195 PHE A N 1
ATOM 1622 C CA . PHE A 1 195 ? -1.968 -23.625 -10.703 1 97.44 195 PHE A CA 1
ATOM 1623 C C . PHE A 1 195 ? -1.506 -24.391 -9.469 1 97.44 195 PHE A C 1
ATOM 1625 O O . PHE A 1 195 ? -2.203 -24.422 -8.453 1 97.44 195 PHE A O 1
ATOM 1632 N N . ILE A 1 196 ? -0.348 -24.969 -9.586 1 96.94 196 ILE A N 1
ATOM 1633 C CA . ILE A 1 196 ? 0.28 -25.594 -8.422 1 96.94 196 ILE A CA 1
ATOM 1634 C C . ILE A 1 196 ? 0.926 -24.516 -7.551 1 96.94 196 ILE A C 1
ATOM 1636 O O . ILE A 1 196 ? 1.16 -23.406 -8.008 1 96.94 196 ILE A O 1
ATOM 1640 N N . ARG A 1 197 ? 1.168 -24.875 -6.285 1 95.88 197 ARG A N 1
ATOM 1641 C CA . ARG A 1 197 ? 1.819 -23.953 -5.355 1 95.88 197 ARG A CA 1
ATOM 1642 C C . ARG A 1 197 ? 3.094 -23.375 -5.965 1 95.88 197 ARG A C 1
ATOM 1644 O O . ARG A 1 197 ? 3.939 -24.125 -6.469 1 95.88 197 ARG A O 1
ATOM 1651 N N . TYR A 1 198 ? 3.252 -22.047 -6.012 1 98.12 198 TYR A N 1
ATOM 1652 C CA . TYR A 1 198 ? 4.41 -21.266 -6.438 1 98.12 198 TYR A CA 1
ATOM 1653 C C . TYR A 1 198 ? 4.609 -21.359 -7.945 1 98.12 198 TYR A C 1
ATOM 1655 O O . TYR A 1 198 ? 5.555 -20.781 -8.492 1 98.12 198 TYR A O 1
ATOM 1663 N N . GLN A 1 199 ? 3.732 -21.984 -8.648 1 98.62 199 GLN A N 1
ATOM 1664 C CA . GLN A 1 199 ? 3.953 -22.312 -10.055 1 98.62 199 GLN A CA 1
ATOM 1665 C C . GLN A 1 199 ? 4.184 -21.047 -10.883 1 98.62 199 GLN A C 1
ATOM 1667 O O . GLN A 1 199 ? 5.188 -20.938 -11.586 1 98.62 199 GLN A O 1
ATOM 1672 N N . ILE A 1 200 ? 3.295 -20.062 -10.719 1 98.88 200 ILE A N 1
ATOM 1673 C CA . ILE A 1 200 ? 3.383 -18.844 -11.508 1 98.88 200 ILE A CA 1
ATOM 1674 C C . ILE A 1 200 ? 4.688 -18.109 -11.195 1 98.88 200 ILE A C 1
ATOM 1676 O O . ILE A 1 200 ? 5.398 -17.672 -12.102 1 98.88 200 ILE A O 1
ATOM 1680 N N . ARG A 1 201 ? 5.043 -18.031 -9.977 1 98.94 201 ARG A N 1
ATOM 1681 C CA . ARG A 1 201 ? 6.219 -17.281 -9.531 1 98.94 201 ARG A CA 1
ATOM 1682 C C . ARG A 1 201 ? 7.5 -17.938 -10.023 1 98.94 201 ARG A C 1
ATOM 1684 O O . ARG A 1 201 ? 8.461 -17.266 -10.391 1 98.94 201 ARG A O 1
ATOM 1691 N N . ILE A 1 202 ? 7.504 -19.266 -9.992 1 98.88 202 ILE A N 1
ATOM 1692 C CA . ILE A 1 202 ? 8.68 -20.016 -10.438 1 98.88 202 ILE A CA 1
ATOM 1693 C C . ILE A 1 202 ? 8.812 -19.906 -11.953 1 98.88 202 ILE A C 1
ATOM 1695 O O . ILE A 1 202 ? 9.914 -19.734 -12.477 1 98.88 202 ILE A O 1
ATOM 1699 N N . ILE A 1 203 ? 7.688 -19.969 -12.641 1 98.88 203 ILE A N 1
ATOM 1700 C CA . ILE A 1 203 ? 7.715 -19.797 -14.094 1 98.88 203 ILE A CA 1
ATOM 1701 C C . ILE A 1 203 ? 8.281 -18.422 -14.438 1 98.88 203 ILE A C 1
ATOM 1703 O O . ILE A 1 203 ? 9.203 -18.312 -15.25 1 98.88 203 ILE A O 1
ATOM 1707 N N . ILE A 1 204 ? 7.805 -17.406 -13.812 1 98.94 204 ILE A N 1
ATOM 1708 C CA . ILE A 1 204 ? 8.211 -16.031 -14.125 1 98.94 204 ILE A CA 1
ATOM 1709 C C . ILE A 1 204 ? 9.703 -15.859 -13.836 1 98.94 204 ILE A C 1
ATOM 1711 O O . ILE A 1 204 ? 10.438 -15.32 -14.664 1 98.94 204 ILE A O 1
ATOM 1715 N N . ALA A 1 205 ? 10.133 -16.344 -12.688 1 98.75 205 ALA A N 1
ATOM 1716 C CA . ALA A 1 205 ? 11.539 -16.203 -12.328 1 98.75 205 ALA A CA 1
ATOM 1717 C C . ALA A 1 205 ? 12.438 -16.875 -13.367 1 98.75 205 ALA A C 1
ATOM 1719 O O . ALA A 1 205 ? 13.453 -16.312 -13.773 1 98.75 205 ALA A O 1
ATOM 1720 N N . ASN A 1 206 ? 12.062 -18.078 -13.781 1 98.75 206 ASN A N 1
ATOM 1721 C CA . ASN A 1 206 ? 12.852 -18.797 -14.766 1 98.75 206 ASN A CA 1
ATOM 1722 C C . ASN A 1 206 ? 12.852 -18.094 -16.125 1 98.75 206 ASN A C 1
ATOM 1724 O O . ASN A 1 206 ? 13.891 -17.984 -16.766 1 98.75 206 ASN A O 1
ATOM 1728 N N . CYS A 1 207 ? 11.742 -17.625 -16.547 1 98.75 207 CYS A N 1
ATOM 1729 C CA . CYS A 1 207 ? 11.633 -16.938 -17.828 1 98.75 207 CYS A CA 1
ATOM 1730 C C . CYS A 1 207 ? 12.461 -15.656 -17.828 1 98.75 207 CYS A C 1
ATOM 1732 O O . CYS A 1 207 ? 13.109 -15.328 -18.828 1 98.75 207 CYS A O 1
ATOM 1734 N N . LEU A 1 208 ? 12.438 -14.914 -16.719 1 98.62 208 LEU A N 1
ATOM 1735 C CA . LEU A 1 208 ? 13.211 -13.68 -16.641 1 98.62 208 LEU A CA 1
ATOM 1736 C C . LEU A 1 208 ? 14.711 -13.977 -16.656 1 98.62 208 LEU A C 1
ATOM 1738 O O . LEU A 1 208 ? 15.484 -13.219 -17.25 1 98.62 208 LEU A O 1
ATOM 1742 N N . ASN A 1 209 ? 15.086 -15.055 -15.977 1 98.25 209 ASN A N 1
ATOM 1743 C CA . ASN A 1 209 ? 16.484 -15.461 -16.047 1 98.25 209 ASN A CA 1
ATOM 1744 C C . ASN A 1 209 ? 16.891 -15.836 -17.469 1 98.25 209 ASN A C 1
ATOM 1746 O O . ASN A 1 209 ? 17.969 -15.461 -17.922 1 98.25 209 ASN A O 1
ATOM 1750 N N . ALA A 1 210 ? 16.031 -16.578 -18.156 1 98.25 210 ALA A N 1
ATOM 1751 C CA . ALA A 1 210 ? 16.297 -16.922 -19.562 1 98.25 210 ALA A CA 1
ATOM 1752 C C . ALA A 1 210 ? 16.375 -15.664 -20.422 1 98.25 210 ALA A C 1
ATOM 1754 O O . ALA A 1 210 ? 17.234 -15.57 -21.312 1 98.25 210 ALA A O 1
ATOM 1755 N N . TYR A 1 211 ? 15.477 -14.727 -20.172 1 98.31 211 TYR A N 1
ATOM 1756 C CA . TYR A 1 211 ? 15.43 -13.461 -20.891 1 98.31 211 TYR A CA 1
ATOM 1757 C C . TYR A 1 211 ? 16.766 -12.719 -20.781 1 98.31 211 TYR A C 1
ATOM 1759 O O . TYR A 1 211 ? 17.219 -12.109 -21.75 1 98.31 211 TYR A O 1
ATOM 1767 N N . LEU A 1 212 ? 17.406 -12.844 -19.594 1 97.19 212 LEU A N 1
ATOM 1768 C CA . LEU A 1 212 ? 18.656 -12.164 -19.312 1 97.19 212 LEU A CA 1
ATOM 1769 C C . LEU A 1 212 ? 19.844 -13.023 -19.734 1 97.19 212 LEU A C 1
ATOM 1771 O O . LEU A 1 212 ? 21 -12.625 -19.562 1 97.19 212 LEU A O 1
ATOM 1775 N N . ASN A 1 213 ? 19.547 -14.258 -20.266 1 94.75 213 ASN A N 1
ATOM 1776 C CA . ASN A 1 213 ? 20.609 -15.219 -20.562 1 94.75 213 ASN A CA 1
ATOM 1777 C C . ASN A 1 213 ? 21.469 -15.5 -19.328 1 94.75 213 ASN A C 1
ATOM 1779 O O . ASN A 1 213 ? 22.703 -15.5 -19.422 1 94.75 213 ASN A O 1
ATOM 1783 N N . HIS A 1 214 ? 20.719 -15.625 -18.266 1 89.62 214 HIS A N 1
ATOM 1784 C CA . HIS A 1 214 ? 21.359 -15.836 -16.984 1 89.62 214 HIS A CA 1
ATOM 1785 C C . HIS A 1 214 ? 21.031 -17.219 -16.422 1 89.62 214 HIS A C 1
ATOM 1787 O O . HIS A 1 214 ? 19.922 -17.438 -15.93 1 89.62 214 HIS A O 1
ATOM 1793 N N . LYS A 1 215 ? 21.891 -18.172 -16.422 1 90.69 215 LYS A N 1
ATOM 1794 C CA . LYS A 1 215 ? 21.906 -19.422 -15.68 1 90.69 215 LYS A CA 1
ATOM 1795 C C . LYS A 1 215 ? 20.938 -20.438 -16.297 1 90.69 215 LYS A C 1
ATOM 1797 O O . LYS A 1 215 ? 21.016 -21.625 -15.984 1 90.69 215 LYS A O 1
ATOM 1802 N N . ILE A 1 216 ? 19.984 -20.047 -17.125 1 95.69 216 ILE A N 1
ATOM 1803 C CA . ILE A 1 216 ? 19.047 -21 -17.719 1 95.69 216 ILE A CA 1
ATOM 1804 C C . ILE A 1 216 ? 18.75 -20.594 -19.156 1 95.69 216 ILE A C 1
ATOM 1806 O O . ILE A 1 216 ? 18.594 -19.422 -19.469 1 95.69 216 ILE A O 1
ATOM 1810 N N . SER A 1 217 ? 18.672 -21.594 -20.047 1 96.31 217 SER A N 1
ATOM 1811 C CA . SER A 1 217 ? 18.359 -21.375 -21.453 1 96.31 217 SER A CA 1
ATOM 1812 C C . SER A 1 217 ? 16.938 -21.812 -21.781 1 96.31 217 SER A C 1
ATOM 1814 O O . SER A 1 217 ? 16.312 -22.547 -21.016 1 96.31 217 SER A O 1
ATOM 1816 N N . THR A 1 218 ? 16.438 -21.344 -22.906 1 97.19 218 THR A N 1
ATOM 1817 C CA . THR A 1 218 ? 15.109 -21.75 -23.359 1 97.19 218 THR A CA 1
ATOM 1818 C C . THR A 1 218 ? 15.062 -23.25 -23.625 1 97.19 218 THR A C 1
ATOM 1820 O O . THR A 1 218 ? 14.039 -23.891 -23.422 1 97.19 218 THR A O 1
ATOM 1823 N N . THR A 1 219 ? 16.172 -23.781 -24.047 1 97.12 219 THR A N 1
ATOM 1824 C CA . THR A 1 219 ? 16.25 -25.219 -24.281 1 97.12 219 THR A CA 1
ATOM 1825 C C . THR A 1 219 ? 16.047 -26 -22.984 1 97.12 219 THR A C 1
ATOM 1827 O O . THR A 1 219 ? 15.312 -26.984 -22.953 1 97.12 219 THR A O 1
ATOM 1830 N N . LYS A 1 220 ? 16.672 -25.469 -22 1 97.69 220 LYS A N 1
ATOM 1831 C CA . LYS A 1 220 ? 16.516 -26.109 -20.703 1 97.69 220 LYS A CA 1
ATOM 1832 C C . LYS A 1 220 ? 15.086 -26 -20.203 1 97.69 220 LYS A C 1
ATOM 1834 O O . LYS A 1 220 ? 14.562 -26.953 -19.594 1 97.69 220 LYS A O 1
ATOM 1839 N N . LEU A 1 221 ? 14.453 -24.891 -20.438 1 98.56 221 LEU A N 1
ATOM 1840 C CA . LEU A 1 221 ? 13.062 -24.719 -20.047 1 98.56 221 LEU A CA 1
ATOM 1841 C C . LEU A 1 221 ? 12.18 -25.781 -20.719 1 98.56 221 LEU A C 1
ATOM 1843 O O . LEU A 1 221 ? 11.305 -26.359 -20.078 1 98.56 221 LEU A O 1
ATOM 1847 N N . VAL A 1 222 ? 12.414 -26.031 -21.953 1 98.44 222 VAL A N 1
ATOM 1848 C CA . VAL A 1 222 ? 11.641 -27 -22.719 1 98.44 222 VAL A CA 1
ATOM 1849 C C . VAL A 1 222 ? 11.82 -28.391 -22.109 1 98.44 222 VAL A C 1
ATOM 1851 O O . VAL A 1 222 ? 10.844 -29.125 -21.953 1 98.44 222 VAL A O 1
ATOM 1854 N N . GLU A 1 223 ? 13.031 -28.703 -21.75 1 98.44 223 GLU A N 1
ATOM 1855 C CA . GLU A 1 223 ? 13.297 -30 -21.125 1 98.44 223 GLU A CA 1
ATOM 1856 C C . GLU A 1 223 ? 12.555 -30.109 -19.797 1 98.44 223 GLU A C 1
ATOM 1858 O O . GLU A 1 223 ? 11.922 -31.141 -19.516 1 98.44 223 GLU A O 1
ATOM 1863 N N . MET A 1 224 ? 12.664 -29.078 -19.047 1 98.56 224 MET A N 1
ATOM 1864 C CA . MET A 1 224 ? 12.023 -29.078 -17.734 1 98.56 224 MET A CA 1
ATOM 1865 C C . MET A 1 224 ? 10.516 -29.25 -17.859 1 98.56 224 MET A C 1
ATOM 1867 O O . MET A 1 224 ? 9.883 -29.891 -17.016 1 98.56 224 MET A O 1
ATOM 1871 N N . LEU A 1 225 ? 9.938 -28.703 -18.906 1 98.62 225 LEU A N 1
ATOM 1872 C CA . LEU A 1 225 ? 8.5 -28.797 -19.141 1 98.62 225 LEU A CA 1
ATOM 1873 C C . LEU A 1 225 ? 8.086 -30.219 -19.5 1 98.62 225 LEU A C 1
ATOM 1875 O O . LEU A 1 225 ? 6.898 -30.547 -19.5 1 98.62 225 LEU A O 1
ATOM 1879 N N . GLN A 1 226 ? 9.086 -31.062 -19.797 1 98.25 226 GLN A N 1
ATOM 1880 C CA . GLN A 1 226 ? 8.844 -32.469 -20.031 1 98.25 226 GLN A CA 1
ATOM 1881 C C . GLN A 1 226 ? 9.125 -33.312 -18.781 1 98.25 226 GLN A C 1
ATOM 1883 O O . GLN A 1 226 ? 9 -34.531 -18.812 1 98.25 226 GLN A O 1
ATOM 1888 N N . GLY A 1 227 ? 9.539 -32.625 -17.781 1 97.25 227 GLY A N 1
ATOM 1889 C CA . GLY A 1 227 ? 9.844 -33.312 -16.531 1 97.25 227 GLY A CA 1
ATOM 1890 C C . GLY A 1 227 ? 11.273 -33.781 -16.453 1 97.25 227 GLY A C 1
ATOM 1891 O O . GLY A 1 227 ? 11.602 -34.625 -15.617 1 97.25 227 GLY A O 1
ATOM 1892 N N . ILE A 1 228 ? 12.047 -33.281 -17.359 1 97.25 228 ILE A N 1
ATOM 1893 C CA . ILE A 1 228 ? 13.43 -33.75 -17.438 1 97.25 228 ILE A CA 1
ATOM 1894 C C . ILE A 1 228 ? 14.344 -32.719 -16.781 1 97.25 228 ILE A C 1
ATOM 1896 O O . ILE A 1 228 ? 14.289 -31.531 -17.094 1 97.25 228 ILE A O 1
ATOM 1900 N N . GLY A 1 229 ? 15.117 -33.156 -15.898 1 95.44 229 GLY A N 1
ATOM 1901 C CA . GLY A 1 229 ? 16.078 -32.281 -15.242 1 95.44 229 GLY A CA 1
ATOM 1902 C C . GLY A 1 229 ? 15.789 -32.062 -13.773 1 95.44 229 GLY A C 1
ATOM 1903 O O . GLY A 1 229 ? 15.273 -32.938 -13.094 1 95.44 229 GLY A O 1
ATOM 1904 N N . LYS A 1 230 ? 16.281 -30.875 -13.297 1 95.31 230 LYS A N 1
ATOM 1905 C CA . LYS A 1 230 ? 16.141 -30.531 -11.883 1 95.31 230 LYS A CA 1
ATOM 1906 C C . LYS A 1 230 ? 15.477 -29.172 -11.703 1 95.31 230 LYS A C 1
ATOM 1908 O O . LYS A 1 230 ? 15.594 -28.297 -12.562 1 95.31 230 LYS A O 1
ATOM 1913 N N . LYS A 1 231 ? 14.836 -29.031 -10.586 1 96.44 231 LYS A N 1
ATOM 1914 C CA . LYS A 1 231 ? 14.242 -27.734 -10.242 1 96.44 231 LYS A CA 1
ATOM 1915 C C . LYS A 1 231 ? 15.312 -26.656 -10.109 1 96.44 231 LYS A C 1
ATOM 1917 O O . LYS A 1 231 ? 16.406 -26.906 -9.594 1 96.44 231 LYS A O 1
ATOM 1922 N N . THR A 1 232 ? 15 -25.516 -10.594 1 96.38 232 THR A N 1
ATOM 1923 C CA . THR A 1 232 ? 15.852 -24.344 -10.328 1 96.38 232 THR A CA 1
ATOM 1924 C C . THR A 1 232 ? 15.516 -23.734 -8.977 1 96.38 232 THR A C 1
ATOM 1926 O O . THR A 1 232 ? 14.445 -23.984 -8.414 1 96.38 232 THR A O 1
ATOM 1929 N N . PRO A 1 233 ? 16.438 -23 -8.391 1 96.19 233 PRO A N 1
ATOM 1930 C CA . PRO A 1 233 ? 16.156 -22.344 -7.109 1 96.19 233 PRO A CA 1
ATOM 1931 C C . PRO A 1 233 ? 15.422 -21.016 -7.266 1 96.19 233 PRO A C 1
ATOM 1933 O O . PRO A 1 233 ? 15.211 -20.312 -6.281 1 96.19 233 PRO A O 1
ATOM 1936 N N . PHE A 1 234 ? 15.047 -20.609 -8.469 1 97.19 234 PHE A N 1
ATOM 1937 C CA . PHE A 1 234 ? 14.531 -19.281 -8.742 1 97.19 234 PHE A CA 1
ATOM 1938 C C . PHE A 1 234 ? 13.055 -19.188 -8.375 1 97.19 234 PHE A C 1
ATOM 1940 O O . PHE A 1 234 ? 12.242 -20 -8.828 1 97.19 234 PHE A O 1
ATOM 1947 N N . ILE A 1 235 ? 12.648 -18.234 -7.613 1 98.44 235 ILE A N 1
ATOM 1948 C CA . ILE A 1 235 ? 11.266 -17.875 -7.32 1 98.44 235 ILE A CA 1
ATOM 1949 C C . ILE A 1 235 ? 11.141 -16.359 -7.164 1 98.44 235 ILE A C 1
ATOM 1951 O O . ILE A 1 235 ? 11.93 -15.742 -6.445 1 98.44 235 ILE A O 1
ATOM 1955 N N . ILE A 1 236 ? 10.312 -15.75 -7.867 1 98.56 236 ILE A N 1
ATOM 1956 C CA . ILE A 1 236 ? 10.211 -14.289 -7.871 1 98.56 236 ILE A CA 1
ATOM 1957 C C . ILE A 1 236 ? 9.367 -13.836 -6.684 1 98.56 236 ILE A C 1
ATOM 1959 O O . ILE A 1 236 ? 8.586 -14.609 -6.133 1 98.56 236 ILE A O 1
ATOM 1963 N N . ASP A 1 237 ? 9.531 -12.57 -6.305 1 98.06 237 ASP A N 1
ATOM 1964 C CA . ASP A 1 237 ? 8.781 -11.977 -5.203 1 98.06 237 ASP A CA 1
ATOM 1965 C C . ASP A 1 237 ? 7.277 -12.148 -5.406 1 98.06 237 ASP A C 1
ATOM 1967 O O . ASP A 1 237 ? 6.77 -11.969 -6.516 1 98.06 237 ASP A O 1
ATOM 1971 N N . ALA A 1 238 ? 6.539 -12.422 -4.324 1 98.44 238 ALA A N 1
ATOM 1972 C CA . ALA A 1 238 ? 5.098 -12.664 -4.383 1 98.44 238 ALA A CA 1
ATOM 1973 C C . ALA A 1 238 ? 4.332 -11.359 -4.57 1 98.44 238 ALA A C 1
ATOM 1975 O O . ALA A 1 238 ? 3.23 -11.352 -5.129 1 98.44 238 ALA A O 1
ATOM 1976 N N . LYS A 1 239 ? 4.914 -10.258 -4.152 1 98.06 239 LYS A N 1
ATOM 1977 C CA . LYS A 1 239 ? 4.211 -8.977 -4.039 1 98.06 239 LYS A CA 1
ATOM 1978 C C . LYS A 1 239 ? 3.721 -8.5 -5.398 1 98.06 239 LYS A C 1
ATOM 1980 O O . LYS A 1 239 ? 2.826 -7.652 -5.48 1 98.06 239 LYS A O 1
ATOM 1985 N N . GLY A 1 240 ? 4.293 -9 -6.441 1 98.62 240 GLY A N 1
ATOM 1986 C CA . GLY A 1 240 ? 3.867 -8.586 -7.77 1 98.62 240 GLY A CA 1
ATOM 1987 C C . GLY A 1 240 ? 2.674 -9.375 -8.281 1 98.62 240 GLY A C 1
ATOM 1988 O O . GLY A 1 240 ? 2.08 -9.016 -9.297 1 98.62 240 GLY A O 1
ATOM 1989 N N . LEU A 1 241 ? 2.285 -10.43 -7.629 1 98.88 241 LEU A N 1
ATOM 1990 C CA . LEU A 1 241 ? 1.261 -11.352 -8.109 1 98.88 241 LEU A CA 1
ATOM 1991 C C . LEU A 1 241 ? -0.114 -10.961 -7.578 1 98.88 241 LEU A C 1
ATOM 1993 O O . LEU A 1 241 ? -0.273 -10.719 -6.379 1 98.88 241 LEU A O 1
ATOM 1997 N N . VAL A 1 242 ? -1.108 -10.867 -8.508 1 98.88 242 VAL A N 1
ATOM 1998 C CA . VAL A 1 242 ? -2.475 -10.484 -8.164 1 98.88 242 VAL A CA 1
ATOM 1999 C C . VAL A 1 242 ? -3.459 -11.469 -8.789 1 98.88 242 VAL A C 1
ATOM 2001 O O . VAL A 1 242 ? -3.441 -11.695 -10 1 98.88 242 VAL A O 1
ATOM 2004 N N . LEU A 1 243 ? -4.273 -12.125 -7.984 1 98.88 243 LEU A N 1
ATOM 2005 C CA . LEU A 1 243 ? -5.438 -12.836 -8.508 1 98.88 243 LEU A CA 1
ATOM 2006 C C . LEU A 1 243 ? -6.473 -11.859 -9.055 1 98.88 243 LEU A C 1
ATOM 2008 O O . LEU A 1 243 ? -7.148 -11.172 -8.289 1 98.88 243 LEU A O 1
ATOM 2012 N N . GLN A 1 244 ? -6.668 -11.906 -10.352 1 98.69 244 GLN A N 1
ATOM 2013 C CA . GLN A 1 244 ? -7.461 -10.867 -11.008 1 98.69 244 GLN A CA 1
A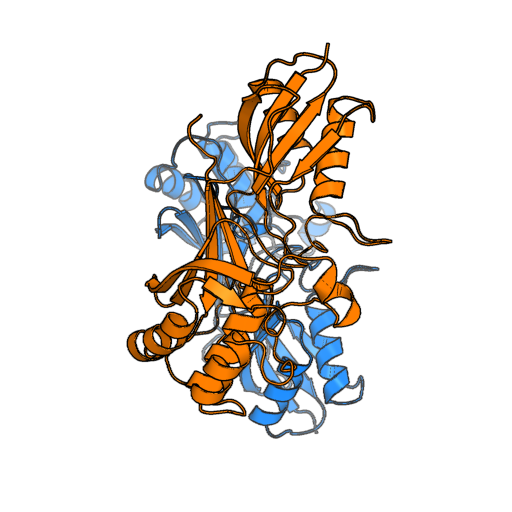TOM 2014 C C . GLN A 1 244 ? -8.93 -11.273 -11.086 1 98.69 244 GLN A C 1
ATOM 2016 O O . GLN A 1 244 ? -9.82 -10.43 -10.945 1 98.69 244 GLN A O 1
ATOM 2021 N N . LYS A 1 245 ? -9.055 -12.539 -11.367 1 98.56 245 LYS A N 1
ATOM 2022 C CA . LYS A 1 245 ? -10.414 -12.961 -11.672 1 98.56 245 LYS A CA 1
ATOM 2023 C C . LYS A 1 245 ? -10.57 -14.469 -11.516 1 98.56 245 LYS A C 1
ATOM 2025 O O . LYS A 1 245 ? -9.68 -15.234 -11.898 1 98.56 245 LYS A O 1
ATOM 2030 N N . ILE A 1 246 ? -11.641 -14.875 -10.969 1 98.5 246 ILE A N 1
ATOM 2031 C CA . ILE A 1 246 ? -12.078 -16.266 -11 1 98.5 246 ILE A CA 1
ATOM 2032 C C . ILE A 1 246 ? -13.414 -16.375 -11.734 1 98.5 246 ILE A C 1
ATOM 2034 O O . ILE A 1 246 ? -14.359 -15.656 -11.414 1 98.5 246 ILE A O 1
ATOM 2038 N N . GLN A 1 247 ? -13.43 -17.219 -12.711 1 97.94 247 GLN A N 1
ATOM 2039 C CA . GLN A 1 247 ? -14.656 -17.469 -13.461 1 97.94 247 GLN A CA 1
ATOM 2040 C C . GLN A 1 247 ? -15.125 -18.906 -13.281 1 97.94 247 GLN A C 1
ATOM 2042 O O . GLN A 1 247 ? -14.367 -19.844 -13.539 1 97.94 247 GLN A O 1
ATOM 2047 N N . PHE A 1 248 ? -16.359 -19.062 -12.797 1 96.56 248 PHE A N 1
ATOM 2048 C CA . PHE A 1 248 ? -16.938 -20.406 -12.664 1 96.56 248 PHE A CA 1
ATOM 2049 C C . PHE A 1 248 ? -17.609 -20.844 -13.961 1 96.56 248 PHE A C 1
ATOM 2051 O O . PHE A 1 248 ? -17.938 -20 -14.805 1 96.56 248 PHE A O 1
ATOM 2058 N N . ASN A 1 249 ? -17.766 -22.188 -13.953 1 90.12 249 ASN A N 1
ATOM 2059 C CA . ASN A 1 249 ? -18.484 -22.734 -15.102 1 90.12 249 ASN A CA 1
ATOM 2060 C C . ASN A 1 249 ? -19.953 -22.266 -15.117 1 90.12 249 ASN A C 1
ATOM 2062 O O . ASN A 1 249 ? -20.547 -22.047 -14.062 1 90.12 249 ASN A O 1
ATOM 2066 N N . LYS A 1 250 ? -20.484 -21.703 -16.219 1 75.44 250 LYS A N 1
ATOM 2067 C CA . LYS A 1 250 ? -21.875 -21.297 -16.359 1 75.44 250 LYS A CA 1
ATOM 2068 C C . LYS A 1 250 ? -22.828 -22.469 -16.172 1 75.44 250 LYS A C 1
ATOM 2070 O O . LYS A 1 250 ? -22.719 -23.469 -16.875 1 75.44 250 LYS A O 1
ATOM 2075 N N . ASN A 1 251 ? -22.875 -23.297 -15.094 1 52.44 251 ASN A N 1
ATOM 2076 C CA . ASN A 1 251 ? -23.969 -24.266 -15.141 1 52.44 251 ASN A CA 1
ATOM 2077 C C . ASN A 1 251 ? -25.328 -23.578 -15.281 1 52.44 251 ASN A C 1
ATOM 2079 O O . ASN A 1 251 ? -25.547 -22.516 -14.703 1 52.44 251 ASN A O 1
ATOM 2083 N N . MET B 1 1 ? 36.562 14.359 12.25 1 86.75 1 MET B N 1
ATOM 2084 C CA . MET B 1 1 ? 35.969 15.328 11.336 1 86.75 1 MET B CA 1
ATOM 2085 C C . MET B 1 1 ? 34.469 15.039 11.125 1 86.75 1 MET B C 1
ATOM 2087 O O . MET B 1 1 ? 34.094 13.891 10.891 1 86.75 1 MET B O 1
ATOM 2091 N N . LYS B 1 2 ? 33.719 16.109 11.414 1 94.38 2 LYS B N 1
ATOM 2092 C CA . LYS B 1 2 ? 32.281 16 11.266 1 94.38 2 LYS B CA 1
ATOM 2093 C C . LYS B 1 2 ? 31.844 16.188 9.805 1 94.38 2 LYS B C 1
ATOM 2095 O O . LYS B 1 2 ? 32.344 17.078 9.117 1 94.38 2 LYS B O 1
ATOM 2100 N N . THR B 1 3 ? 31.094 15.258 9.281 1 97.12 3 THR B N 1
ATOM 2101 C CA . THR B 1 3 ? 30.562 15.328 7.918 1 97.12 3 THR B CA 1
ATOM 2102 C C . THR B 1 3 ? 29.047 15.391 7.926 1 97.12 3 THR B C 1
ATOM 2104 O O . THR B 1 3 ? 28.391 14.625 8.633 1 97.12 3 THR B O 1
ATOM 2107 N N . GLY B 1 4 ? 28.531 16.438 7.168 1 98.31 4 GLY B N 1
ATOM 2108 C CA . GLY B 1 4 ? 27.094 16.531 6.988 1 98.31 4 GLY B CA 1
ATOM 2109 C C . GLY B 1 4 ? 26.625 15.992 5.648 1 98.31 4 GLY B C 1
ATOM 2110 O O . GLY B 1 4 ? 27.234 16.266 4.613 1 98.31 4 GLY B O 1
ATOM 2111 N N . ILE B 1 5 ? 25.562 15.18 5.691 1 98.69 5 ILE B N 1
ATOM 2112 C CA . ILE B 1 5 ? 24.938 14.656 4.48 1 98.69 5 ILE B CA 1
ATOM 2113 C C . ILE B 1 5 ? 23.453 14.961 4.492 1 98.69 5 ILE B C 1
ATOM 2115 O O . ILE B 1 5 ? 22.75 14.672 5.469 1 98.69 5 ILE B O 1
ATOM 2119 N N . LEU B 1 6 ? 22.953 15.641 3.463 1 98.69 6 LEU B N 1
ATOM 2120 C CA . LEU B 1 6 ? 21.531 15.867 3.293 1 98.69 6 LEU B CA 1
ATOM 2121 C C . LEU B 1 6 ? 20.891 14.75 2.477 1 98.69 6 LEU B C 1
ATOM 2123 O O . LEU B 1 6 ? 21.234 14.555 1.31 1 98.69 6 LEU B O 1
ATOM 2127 N N . LEU B 1 7 ? 20.016 14.047 3.078 1 98.69 7 LEU B N 1
ATOM 2128 C CA . LEU B 1 7 ? 19.328 12.93 2.438 1 98.69 7 LEU B CA 1
ATOM 2129 C C . LEU B 1 7 ? 17.938 13.359 1.956 1 98.69 7 LEU B C 1
ATOM 2131 O O . LEU B 1 7 ? 17.25 14.102 2.648 1 98.69 7 LEU B O 1
ATOM 2135 N N . SER B 1 8 ? 17.5 12.93 0.787 1 98.69 8 SER B N 1
ATOM 2136 C CA . SER B 1 8 ? 16.125 12.93 0.327 1 98.69 8 SER B CA 1
ATOM 2137 C C . SER B 1 8 ? 15.492 11.547 0.445 1 98.69 8 SER B C 1
ATOM 2139 O O . SER B 1 8 ? 15.945 10.602 -0.206 1 98.69 8 SER B O 1
ATOM 2141 N N . LEU B 1 9 ? 14.492 11.5 1.219 1 97.94 9 LEU B N 1
ATOM 2142 C CA . LEU B 1 9 ? 13.914 10.211 1.575 1 97.94 9 LEU B CA 1
ATOM 2143 C C . LEU B 1 9 ? 12.453 10.141 1.141 1 97.94 9 LEU B C 1
ATOM 2145 O O . LEU B 1 9 ? 11.695 11.102 1.323 1 97.94 9 LEU B O 1
ATOM 2149 N N . CYS B 1 10 ? 12.055 9 0.588 1 98.69 10 CYS B N 1
ATOM 2150 C CA . CYS B 1 10 ? 10.633 8.703 0.457 1 98.69 10 CYS B CA 1
ATOM 2151 C C . CYS B 1 10 ? 10.25 7.48 1.285 1 98.69 10 CYS B C 1
ATOM 2153 O O . CYS B 1 10 ? 11.102 6.645 1.596 1 98.69 10 CYS B O 1
ATOM 2155 N N . TYR B 1 11 ? 9.016 7.418 1.735 1 98.62 11 TYR B N 1
ATOM 2156 C CA . TYR B 1 11 ? 8.562 6.27 2.51 1 98.62 11 TYR B CA 1
ATOM 2157 C C . TYR B 1 11 ? 7.051 6.121 2.439 1 98.62 11 TYR B C 1
ATOM 2159 O O . TYR B 1 11 ? 6.332 7.105 2.254 1 98.62 11 TYR B O 1
ATOM 2167 N N . ASP B 1 12 ? 6.598 4.883 2.457 1 98.12 12 ASP B N 1
ATOM 2168 C CA . ASP B 1 12 ? 5.242 4.488 2.824 1 98.12 12 ASP B CA 1
ATOM 2169 C C . ASP B 1 12 ? 5.066 4.473 4.34 1 98.12 12 ASP B C 1
ATOM 2171 O O . ASP B 1 12 ? 5.594 3.592 5.023 1 98.12 12 ASP B O 1
ATOM 2175 N N . GLY B 1 13 ? 4.32 5.387 4.883 1 97.56 13 GLY B N 1
ATOM 2176 C CA . GLY B 1 13 ? 4.211 5.566 6.32 1 97.56 13 GLY B CA 1
ATOM 2177 C C . GLY B 1 13 ? 3.215 4.617 6.965 1 97.56 13 GLY B C 1
ATOM 2178 O O . GLY B 1 13 ? 3.014 4.652 8.18 1 97.56 13 GLY B O 1
ATOM 2179 N N . SER B 1 14 ? 2.68 3.684 6.262 1 95.75 14 SER B N 1
ATOM 2180 C CA . SER B 1 14 ? 1.551 2.863 6.688 1 95.75 14 SER B CA 1
ATOM 2181 C C . SER B 1 14 ? 1.908 2.027 7.914 1 95.75 14 SER B C 1
ATOM 2183 O O . SER B 1 14 ? 1.048 1.741 8.75 1 95.75 14 SER B O 1
ATOM 2185 N N . ASN B 1 15 ? 3.176 1.679 7.98 1 93.5 15 ASN B N 1
ATOM 2186 C CA . ASN B 1 15 ? 3.576 0.755 9.039 1 93.5 15 ASN B CA 1
ATOM 2187 C C . ASN B 1 15 ? 4.336 1.472 10.148 1 93.5 15 ASN B C 1
ATOM 2189 O O . ASN B 1 15 ? 4.988 0.829 10.977 1 93.5 15 ASN B O 1
ATOM 2193 N N . TYR B 1 16 ? 4.219 2.816 10.18 1 96.31 16 TYR B N 1
ATOM 2194 C CA . TYR B 1 16 ? 5.078 3.549 11.109 1 96.31 16 TYR B CA 1
ATOM 2195 C C . TYR B 1 16 ? 4.266 4.52 11.953 1 96.31 16 TYR B C 1
ATOM 2197 O O . TYR B 1 16 ? 3.227 5.02 11.516 1 96.31 16 TYR B O 1
ATOM 2205 N N . HIS B 1 17 ? 4.746 4.758 13.102 1 96 17 HIS B N 1
ATOM 2206 C CA . HIS B 1 17 ? 4.129 5.699 14.031 1 96 17 HIS B CA 1
ATOM 2207 C C . HIS B 1 17 ? 4.742 7.09 13.891 1 96 17 HIS B C 1
ATOM 2209 O O . HIS B 1 17 ? 5.148 7.691 14.891 1 96 17 HIS B O 1
ATOM 2215 N N . GLY B 1 18 ? 4.828 7.535 12.594 1 95.75 18 GLY B N 1
ATOM 2216 C CA . GLY B 1 18 ? 5.332 8.867 12.312 1 95.75 18 GLY B CA 1
ATOM 2217 C C . GLY B 1 18 ? 6.836 8.914 12.133 1 95.75 18 GLY B C 1
ATOM 2218 O O . GLY B 1 18 ? 7.484 7.867 12.031 1 95.75 18 GLY B O 1
ATOM 2219 N N . TRP B 1 19 ? 7.332 10.078 12.055 1 95.12 19 TRP B N 1
ATOM 2220 C CA . TRP B 1 19 ? 8.766 10.297 11.867 1 95.12 19 TRP B CA 1
ATOM 2221 C C . TRP B 1 19 ? 9.523 10.031 13.164 1 95.12 19 TRP B C 1
ATOM 2223 O O . TRP B 1 19 ? 10.516 9.297 13.164 1 95.12 19 TRP B O 1
ATOM 2233 N N . ILE B 1 20 ? 9.055 10.625 14.211 1 87 20 ILE B N 1
ATOM 2234 C CA . ILE B 1 20 ? 9.867 10.688 15.422 1 87 20 ILE B CA 1
ATOM 2235 C C . ILE B 1 20 ? 9.453 9.57 16.375 1 87 20 ILE B C 1
ATOM 2237 O O . ILE B 1 20 ? 8.273 9.211 16.438 1 87 20 ILE B O 1
ATOM 2241 N N . ASN B 1 21 ? 10.508 9.156 17.078 1 70.75 21 ASN B N 1
ATOM 2242 C CA . ASN B 1 21 ? 10.469 8.008 17.984 1 70.75 21 ASN B CA 1
ATOM 2243 C C . ASN B 1 21 ? 9.43 8.203 19.078 1 70.75 21 ASN B C 1
ATOM 2245 O O . ASN B 1 21 ? 9.328 9.289 19.656 1 70.75 21 ASN B O 1
ATOM 2249 N N . GLN B 1 22 ? 8.531 7.285 19.109 1 70.19 22 GLN B N 1
ATOM 2250 C CA . GLN B 1 22 ? 7.617 7.223 20.25 1 70.19 22 GLN B CA 1
ATOM 2251 C C . GLN B 1 22 ? 7.895 5.996 21.109 1 70.19 22 GLN B C 1
ATOM 2253 O O . GLN B 1 22 ? 8.516 5.035 20.656 1 70.19 22 GLN B O 1
ATOM 2258 N N . THR B 1 23 ? 7.672 6.066 22.375 1 69.81 23 THR B N 1
ATOM 2259 C CA . THR B 1 23 ? 7.844 4.938 23.281 1 69.81 23 THR B CA 1
ATOM 2260 C C . THR B 1 23 ? 7.086 3.717 22.781 1 69.81 23 THR B C 1
ATOM 2262 O O . THR B 1 23 ? 5.879 3.787 22.531 1 69.81 23 THR B O 1
ATOM 2265 N N . ASN B 1 24 ? 7.828 2.66 22.297 1 73.88 24 ASN B N 1
ATOM 2266 C CA . ASN B 1 24 ? 7.293 1.33 22.031 1 73.88 24 ASN B CA 1
ATOM 2267 C C . ASN B 1 24 ? 6.691 1.24 20.625 1 73.88 24 ASN B C 1
ATOM 2269 O O . ASN B 1 24 ? 5.762 0.465 20.406 1 73.88 24 ASN B O 1
ATOM 2273 N N . ALA B 1 25 ? 6.926 2.281 19.797 1 84.75 25 ALA B N 1
ATOM 2274 C CA . ALA B 1 25 ? 6.414 2.174 18.422 1 84.75 25 ALA B CA 1
ATOM 2275 C C . ALA B 1 25 ? 7.523 2.404 17.406 1 84.75 25 ALA B C 1
ATOM 2277 O O . ALA B 1 25 ? 8.492 3.111 17.688 1 84.75 25 ALA B O 1
ATOM 2278 N N . ILE B 1 26 ? 7.402 1.806 16.312 1 93.38 26 ILE B N 1
ATOM 2279 C CA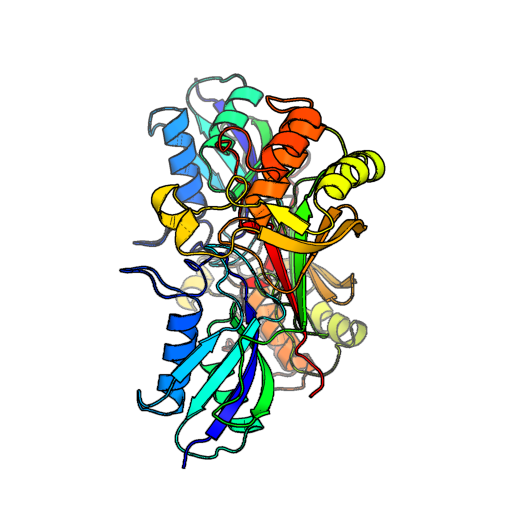 . ILE B 1 26 ? 8.43 1.894 15.273 1 93.38 26 ILE B CA 1
ATOM 2280 C C . ILE B 1 26 ? 8.211 3.148 14.438 1 93.38 26 ILE B C 1
ATOM 2282 O O . ILE B 1 26 ? 7.125 3.355 13.891 1 93.38 26 ILE B O 1
ATOM 2286 N N . SER B 1 27 ? 9.172 4.035 14.43 1 96.5 27 SER B N 1
ATOM 2287 C CA . SER B 1 27 ? 9.102 5.258 13.641 1 96.5 27 SER B CA 1
ATOM 2288 C C . SER B 1 27 ? 9.984 5.164 12.398 1 96.5 27 SER B C 1
ATOM 2290 O O . SER B 1 27 ? 10.805 4.254 12.281 1 96.5 27 SER B O 1
ATOM 2292 N N . ILE B 1 28 ? 9.812 6.059 11.469 1 97.81 28 ILE B N 1
ATOM 2293 C CA . ILE B 1 28 ? 10.656 6.137 10.281 1 97.81 28 ILE B CA 1
ATOM 2294 C C . ILE B 1 28 ? 12.102 6.426 10.68 1 97.81 28 ILE B C 1
ATOM 2296 O O . ILE B 1 28 ? 13.031 5.793 10.18 1 97.81 28 ILE B O 1
ATOM 2300 N N . GLN B 1 29 ? 12.258 7.352 11.625 1 97.19 29 GLN B N 1
ATOM 2301 C CA . GLN B 1 29 ? 13.602 7.742 12.047 1 97.19 29 GLN B CA 1
ATOM 2302 C C . GLN B 1 29 ? 14.336 6.574 12.711 1 97.19 29 GLN B C 1
ATOM 2304 O O . GLN B 1 29 ? 15.508 6.336 12.43 1 97.19 29 GLN B O 1
ATOM 2309 N N . THR B 1 30 ? 13.633 5.887 13.578 1 96.44 30 THR B N 1
ATOM 2310 C CA . THR B 1 30 ? 14.258 4.75 14.25 1 96.44 30 THR B CA 1
ATOM 2311 C C . THR B 1 30 ? 14.688 3.693 13.234 1 96.44 30 THR B C 1
ATOM 2313 O O . THR B 1 30 ? 15.758 3.098 13.375 1 96.44 30 THR B O 1
ATOM 2316 N N . THR B 1 31 ? 13.891 3.471 12.258 1 97.75 31 THR B N 1
ATOM 2317 C CA . THR B 1 31 ? 14.203 2.494 11.219 1 97.75 31 THR B CA 1
ATOM 2318 C C . THR B 1 31 ? 15.398 2.955 10.391 1 97.75 31 THR B C 1
ATOM 2320 O O . THR B 1 31 ? 16.297 2.166 10.094 1 97.75 31 THR B O 1
ATOM 2323 N N . LEU B 1 32 ? 15.422 4.195 10.062 1 98 32 LEU B N 1
ATOM 2324 C CA . LEU B 1 32 ? 16.562 4.773 9.352 1 98 32 LEU B CA 1
ATOM 2325 C C . LEU B 1 32 ? 17.828 4.652 10.172 1 98 32 LEU B C 1
ATOM 2327 O O . LEU B 1 32 ? 18.875 4.238 9.648 1 98 32 LEU B O 1
ATOM 2331 N N . ASN B 1 33 ? 17.734 4.992 11.438 1 97.19 33 ASN B N 1
ATOM 2332 C CA . ASN B 1 33 ? 18.891 4.93 12.32 1 97.19 33 ASN B CA 1
ATOM 2333 C C . ASN B 1 33 ? 19.438 3.508 12.43 1 97.19 33 ASN B C 1
ATOM 2335 O O . ASN B 1 33 ? 20.656 3.303 12.445 1 97.19 33 ASN B O 1
ATOM 2339 N N . LYS B 1 34 ? 18.562 2.592 12.5 1 97.31 34 LYS B N 1
ATOM 2340 C CA . LYS B 1 34 ? 18.984 1.197 12.562 1 97.31 34 LYS B CA 1
ATOM 2341 C C . LYS B 1 34 ? 19.766 0.811 11.312 1 97.31 34 LYS B C 1
ATOM 2343 O O . LYS B 1 34 ? 20.812 0.145 11.406 1 97.31 34 LYS B O 1
ATOM 2348 N N . ALA B 1 35 ? 19.25 1.19 10.164 1 98.5 35 ALA B N 1
ATOM 2349 C CA . ALA B 1 35 ? 19.938 0.891 8.906 1 98.5 35 ALA B CA 1
ATOM 2350 C C . ALA B 1 35 ? 21.312 1.554 8.852 1 98.5 35 ALA B C 1
ATOM 2352 O O . ALA B 1 35 ? 22.297 0.929 8.445 1 98.5 35 ALA B O 1
ATOM 2353 N N . ILE B 1 36 ? 21.375 2.793 9.32 1 98.56 36 ILE B N 1
ATOM 2354 C CA . ILE B 1 36 ? 22.641 3.531 9.312 1 98.56 36 ILE B CA 1
ATOM 2355 C C . ILE B 1 36 ? 23.625 2.863 10.266 1 98.56 36 ILE B C 1
ATOM 2357 O O . ILE B 1 36 ? 24.797 2.668 9.914 1 98.56 36 ILE B O 1
ATOM 2361 N N . LYS B 1 37 ? 23.188 2.516 11.391 1 98.38 37 LYS B N 1
ATOM 2362 C CA . LYS B 1 37 ? 24.031 1.855 12.375 1 98.38 37 LYS B CA 1
ATOM 2363 C C . LYS B 1 37 ? 24.609 0.554 11.828 1 98.38 37 LYS B C 1
ATOM 2365 O O . LYS B 1 37 ? 25.766 0.218 12.086 1 98.38 37 LYS B O 1
ATOM 2370 N N . LYS B 1 38 ? 23.812 -0.151 11.094 1 98.12 38 LYS B N 1
ATOM 2371 C CA . LYS B 1 38 ? 24.25 -1.401 10.484 1 98.12 38 LYS B CA 1
ATOM 2372 C C . LYS B 1 38 ? 25.406 -1.16 9.508 1 98.12 38 LYS B C 1
ATOM 2374 O O . LYS B 1 38 ? 26.312 -1.988 9.391 1 98.12 38 LYS B O 1
ATOM 2379 N N . VAL B 1 39 ? 25.344 -0.04 8.867 1 97.94 39 VAL B N 1
ATOM 2380 C CA . VAL B 1 39 ? 26.328 0.257 7.824 1 97.94 39 VAL B CA 1
ATOM 2381 C C . VAL B 1 39 ? 27.578 0.86 8.453 1 97.94 39 VAL B C 1
ATOM 2383 O O . VAL B 1 39 ? 28.703 0.466 8.125 1 97.94 39 VAL B O 1
ATOM 2386 N N . ILE B 1 40 ? 27.406 1.736 9.422 1 96.69 40 ILE B N 1
ATOM 2387 C CA . ILE B 1 40 ? 28.531 2.459 9.992 1 96.69 40 ILE B CA 1
ATOM 2388 C C . ILE B 1 40 ? 29.156 1.642 11.133 1 96.69 40 ILE B C 1
ATOM 2390 O O . ILE B 1 40 ? 30.281 1.896 11.539 1 96.69 40 ILE B O 1
ATOM 2394 N N . LYS B 1 41 ? 28.406 0.755 11.719 1 96.38 41 LYS B N 1
ATOM 2395 C CA . LYS B 1 41 ? 28.828 -0.17 12.766 1 96.38 41 LYS B CA 1
ATOM 2396 C C . LYS B 1 41 ? 29.094 0.566 14.078 1 96.38 41 LYS B C 1
ATOM 2398 O O . LYS B 1 41 ? 29.875 0.107 14.906 1 96.38 41 LYS B O 1
ATOM 2403 N N . THR B 1 42 ? 28.5 1.778 14.211 1 94.69 42 THR B N 1
ATOM 2404 C CA . THR B 1 42 ? 28.547 2.543 15.445 1 94.69 42 THR B CA 1
ATOM 2405 C C . THR B 1 42 ? 27.312 3.414 15.602 1 94.69 42 THR B C 1
ATOM 2407 O O . THR B 1 42 ? 26.625 3.717 14.617 1 94.69 42 THR B O 1
ATOM 2410 N N . GLY B 1 43 ? 27.031 3.756 16.781 1 94.81 43 GLY B N 1
ATOM 2411 C CA . GLY B 1 43 ? 25.906 4.645 17.062 1 94.81 43 GLY B CA 1
ATOM 2412 C C . GLY B 1 43 ? 26.297 6.109 17.062 1 94.81 43 GLY B C 1
ATOM 2413 O O . GLY B 1 43 ? 25.5 6.973 17.422 1 94.81 43 GLY B O 1
ATOM 2414 N N . GLN B 1 44 ? 27.5 6.391 16.609 1 96.31 44 GLN B N 1
ATOM 2415 C CA . GLN B 1 44 ? 28 7.762 16.641 1 96.31 44 GLN B CA 1
ATOM 2416 C C . GLN B 1 44 ? 27.578 8.531 15.391 1 96.31 44 GLN B C 1
ATOM 2418 O O . GLN B 1 44 ? 28.391 8.789 14.508 1 96.31 44 GLN B O 1
ATOM 2423 N N . PHE B 1 45 ? 26.375 8.867 15.312 1 97.94 45 PHE B N 1
ATOM 2424 C CA . PHE B 1 45 ? 25.797 9.695 14.258 1 97.94 45 PHE B CA 1
ATOM 2425 C C . PHE B 1 45 ? 24.5 10.344 14.734 1 97.94 45 PHE B C 1
ATOM 2427 O O . PHE B 1 45 ? 23.984 10.016 15.805 1 97.94 45 PHE B O 1
ATOM 2434 N N . LYS B 1 46 ? 24.047 11.305 13.984 1 97.31 46 LYS B N 1
ATOM 2435 C CA . LYS B 1 46 ? 22.797 12 14.266 1 97.31 46 LYS B CA 1
ATOM 2436 C C . LYS B 1 46 ? 21.953 12.172 13 1 97.31 46 LYS B C 1
ATOM 2438 O O . LYS B 1 46 ? 22.5 12.414 11.922 1 97.31 46 LYS B O 1
ATOM 2443 N N . THR B 1 47 ? 20.703 11.93 13.164 1 97.12 47 THR B N 1
ATOM 2444 C CA . THR B 1 47 ? 19.766 12.234 12.086 1 97.12 47 THR B CA 1
ATOM 2445 C C . THR B 1 47 ? 18.75 13.281 12.539 1 97.12 47 THR B C 1
ATOM 2447 O O . THR B 1 47 ? 18.203 13.188 13.633 1 97.12 47 THR B O 1
ATOM 2450 N N . ILE B 1 48 ? 18.547 14.312 11.719 1 97.12 48 ILE B N 1
ATOM 2451 C CA . ILE B 1 48 ? 17.562 15.359 11.984 1 97.12 48 ILE B CA 1
ATOM 2452 C C . ILE B 1 48 ? 16.641 15.516 10.781 1 97.12 48 ILE B C 1
ATOM 2454 O O . ILE B 1 48 ? 17.078 15.828 9.68 1 97.12 48 ILE B O 1
ATOM 2458 N N . GLY B 1 49 ? 15.391 15.305 10.938 1 96.62 49 GLY B N 1
ATOM 2459 C CA . GLY B 1 49 ? 14.422 15.453 9.867 1 96.62 49 GLY B CA 1
ATOM 2460 C C . GLY B 1 49 ? 13.898 16.859 9.727 1 96.62 49 GLY B C 1
ATOM 2461 O O . GLY B 1 49 ? 13.711 17.562 10.719 1 96.62 49 GLY B O 1
ATOM 2462 N N . ALA B 1 50 ? 13.594 17.25 8.477 1 97.25 50 ALA B N 1
ATOM 2463 C CA . ALA B 1 50 ? 13.062 18.594 8.211 1 97.25 50 ALA B CA 1
ATOM 2464 C C . ALA B 1 50 ? 11.578 18.672 8.578 1 97.25 50 ALA B C 1
ATOM 2466 O O . ALA B 1 50 ? 11.062 19.75 8.844 1 97.25 50 ALA B O 1
ATOM 2467 N N . SER B 1 51 ? 10.883 17.531 8.508 1 96.44 51 SER B N 1
ATOM 2468 C CA . SER B 1 51 ? 9.453 17.469 8.82 1 96.44 51 SER B CA 1
ATOM 2469 C C . SER B 1 51 ? 9.156 16.297 9.766 1 96.44 51 SER B C 1
ATOM 2471 O O . SER B 1 51 ? 9.742 15.227 9.641 1 96.44 51 SER B O 1
ATOM 2473 N N . LYS B 1 52 ? 8.289 16.562 10.766 1 94.69 52 LYS B N 1
ATOM 2474 C CA . LYS B 1 52 ? 7.828 15.516 11.68 1 94.69 52 LYS B CA 1
ATOM 2475 C C . LYS B 1 52 ? 6.438 15.023 11.289 1 94.69 52 LYS B C 1
ATOM 2477 O O . LYS B 1 52 ? 5.438 15.438 11.883 1 94.69 52 LYS B O 1
ATOM 2482 N N . THR B 1 53 ? 6.418 14.055 10.305 1 97.5 53 THR B N 1
ATOM 2483 C CA . THR B 1 53 ? 5.145 13.562 9.805 1 97.5 53 THR B CA 1
ATOM 2484 C C . THR B 1 53 ? 4.434 12.719 10.859 1 97.5 53 THR B C 1
ATOM 2486 O O . THR B 1 53 ? 5.078 11.992 11.617 1 97.5 53 THR B O 1
ATOM 2489 N N . ASP B 1 54 ? 3.086 12.742 10.875 1 95.31 54 ASP B N 1
ATOM 2490 C CA . ASP B 1 54 ? 2.254 11.969 11.781 1 95.31 54 ASP B CA 1
ATOM 2491 C C . ASP B 1 54 ? 2.293 10.477 11.43 1 95.31 54 ASP B C 1
ATOM 2493 O O . ASP B 1 54 ? 2.789 10.102 10.367 1 95.31 54 ASP B O 1
ATOM 2497 N N . THR B 1 55 ? 1.794 9.719 12.445 1 95.94 55 THR B N 1
ATOM 2498 C CA . THR B 1 55 ? 1.569 8.297 12.195 1 95.94 55 THR B CA 1
ATOM 2499 C C . THR B 1 55 ? 0.787 8.094 10.898 1 95.94 55 THR B C 1
ATOM 2501 O O . THR B 1 55 ? -0.209 8.773 10.656 1 95.94 55 THR B O 1
ATOM 2504 N N . ASN B 1 56 ? 1.307 7.254 9.953 1 97 56 ASN B N 1
ATOM 2505 C CA . ASN B 1 56 ? 0.64 6.793 8.734 1 97 56 ASN B CA 1
ATOM 2506 C C . ASN B 1 56 ? 0.769 7.805 7.605 1 97 56 ASN B C 1
ATOM 2508 O O . ASN B 1 56 ? 0.221 7.602 6.52 1 97 56 ASN B O 1
ATOM 2512 N N . VAL B 1 57 ? 1.447 8.906 7.883 1 98.69 57 VAL B N 1
ATOM 2513 C CA . VAL B 1 57 ? 1.661 9.875 6.816 1 98.69 57 VAL B CA 1
ATOM 2514 C C . VAL B 1 57 ? 2.842 9.445 5.949 1 98.69 57 VAL B C 1
ATOM 2516 O O . VAL B 1 57 ? 3.826 8.898 6.457 1 98.69 57 VAL B O 1
ATOM 2519 N N . HIS B 1 58 ? 2.732 9.688 4.672 1 98.81 58 HIS B N 1
ATOM 2520 C CA . HIS B 1 58 ? 3.738 9.281 3.699 1 98.81 58 HIS B CA 1
ATOM 2521 C C . HIS B 1 58 ? 4.621 10.461 3.293 1 98.81 58 HIS B C 1
ATOM 2523 O O . HIS B 1 58 ? 4.32 11.609 3.627 1 98.81 58 HIS B O 1
ATOM 2529 N N . ALA B 1 59 ? 5.684 10.148 2.568 1 98.88 59 ALA B N 1
ATOM 2530 C CA . ALA B 1 59 ? 6.539 11.227 2.066 1 98.88 59 ALA B CA 1
ATOM 2531 C C . ALA B 1 59 ? 7.23 10.812 0.771 1 98.88 59 ALA B C 1
ATOM 2533 O O . ALA B 1 59 ? 7.633 9.656 0.616 1 98.88 59 ALA B O 1
ATOM 2534 N N . LEU B 1 60 ? 7.402 11.742 -0.102 1 98.62 60 LEU B N 1
ATOM 2535 C CA . LEU B 1 60 ? 8.172 11.547 -1.326 1 98.62 60 LEU B CA 1
ATOM 2536 C C . LEU B 1 60 ? 9.5 12.289 -1.254 1 98.62 60 LEU B C 1
ATOM 2538 O O . LEU B 1 60 ? 10.43 11.977 -2 1 98.62 60 LEU B O 1
ATOM 2542 N N . ASP B 1 61 ? 9.523 13.258 -0.303 1 98.44 61 ASP B N 1
ATOM 2543 C CA . ASP B 1 61 ? 10.703 14.109 -0.262 1 98.44 61 ASP B CA 1
ATOM 2544 C C . ASP B 1 61 ? 10.984 14.594 1.159 1 98.44 61 ASP B C 1
ATOM 2546 O O . ASP B 1 61 ? 11.156 15.789 1.391 1 98.44 61 ASP B O 1
ATOM 2550 N N . GLN B 1 62 ? 11.016 13.711 2.105 1 98.56 62 GLN B N 1
ATOM 2551 C CA . GLN B 1 62 ? 11.523 14.07 3.424 1 98.56 62 GLN B CA 1
ATOM 2552 C C . GLN B 1 62 ? 13.016 14.391 3.373 1 98.56 62 GLN B C 1
ATOM 2554 O O . GLN B 1 62 ? 13.781 13.672 2.73 1 98.56 62 GLN B O 1
ATOM 2559 N N . LYS B 1 63 ? 13.438 15.461 3.965 1 98.69 63 LYS B N 1
ATOM 2560 C CA . LYS B 1 63 ? 14.844 15.82 4.055 1 98.69 63 LYS B CA 1
ATOM 2561 C C . LYS B 1 63 ? 15.414 15.5 5.434 1 98.69 63 LYS B C 1
ATOM 2563 O O . LYS B 1 63 ? 14.797 15.828 6.453 1 98.69 63 LYS B O 1
ATOM 2568 N N . VAL B 1 64 ? 16.531 14.867 5.402 1 98.44 64 VAL B N 1
ATOM 2569 C CA . VAL B 1 64 ? 17.156 14.453 6.652 1 98.44 64 VAL B CA 1
ATOM 2570 C C . VAL B 1 64 ? 18.625 14.859 6.652 1 98.44 64 VAL B C 1
ATOM 2572 O O . VAL B 1 64 ? 19.359 14.562 5.703 1 98.44 64 VAL B O 1
ATOM 2575 N N . LEU B 1 65 ? 19.047 15.594 7.648 1 98.44 65 LEU B N 1
ATOM 2576 C CA . LEU B 1 65 ? 20.469 15.867 7.855 1 98.44 65 LEU B CA 1
ATOM 2577 C C . LEU B 1 65 ? 21.125 14.742 8.648 1 98.44 65 LEU B C 1
ATOM 2579 O O . LEU B 1 65 ? 20.75 14.477 9.789 1 98.44 65 LEU B O 1
ATOM 2583 N N . LEU B 1 66 ? 22 14.062 8.031 1 98.62 66 LEU B N 1
ATOM 2584 C CA . LEU B 1 66 ? 22.828 13.031 8.664 1 98.62 66 LEU B CA 1
ATOM 2585 C C . LEU B 1 66 ? 24.203 13.57 9 1 98.62 66 LEU B C 1
ATOM 2587 O O . LEU B 1 66 ? 24.906 14.086 8.125 1 98.62 66 LEU B O 1
ATOM 2591 N N . ILE B 1 67 ? 24.562 13.508 10.289 1 98.5 67 ILE B N 1
ATOM 2592 C CA . ILE B 1 67 ? 25.891 13.914 10.742 1 98.5 67 ILE B CA 1
ATOM 2593 C C . ILE B 1 67 ? 26.688 12.688 11.156 1 98.5 67 ILE B C 1
ATOM 2595 O O . ILE B 1 67 ? 26.281 11.93 12.031 1 98.5 67 ILE B O 1
ATOM 2599 N N . ILE B 1 68 ? 27.766 12.508 10.5 1 98.06 68 ILE B N 1
ATOM 2600 C CA . ILE B 1 68 ? 28.672 11.406 10.812 1 98.06 68 ILE B CA 1
ATOM 2601 C C . ILE B 1 68 ? 30.094 11.945 11.023 1 98.06 68 ILE B C 1
ATOM 2603 O O . ILE B 1 68 ? 30.344 13.141 10.852 1 98.06 68 ILE B O 1
ATOM 2607 N N . TYR B 1 69 ? 31.062 10.984 11.375 1 97.25 69 TYR B N 1
ATOM 2608 C CA . TYR B 1 69 ? 32.375 11.453 11.805 1 97.25 69 TYR B CA 1
ATOM 2609 C C . TYR B 1 69 ? 33.469 10.867 10.938 1 97.25 69 TYR B C 1
ATOM 2611 O O . TYR B 1 69 ? 34.594 10.609 11.422 1 97.25 69 TYR B O 1
ATOM 2619 N N . PHE B 1 70 ? 33.125 10.531 9.781 1 96.75 70 PHE B N 1
ATOM 2620 C CA . PHE B 1 70 ? 34.031 10.141 8.695 1 96.75 70 PHE B CA 1
ATOM 2621 C C . PHE B 1 70 ? 33.469 10.57 7.348 1 96.75 70 PHE B C 1
ATOM 2623 O O . PHE B 1 70 ? 32.344 11.055 7.266 1 96.75 70 PHE B O 1
ATOM 2630 N N . THR B 1 71 ? 34.281 10.562 6.352 1 97.06 71 THR B N 1
ATOM 2631 C CA . THR B 1 71 ? 33.844 10.922 5.012 1 97.06 71 THR B CA 1
ATOM 2632 C C . THR B 1 71 ? 33.781 9.688 4.117 1 97.06 71 THR B C 1
ATOM 2634 O O . THR B 1 71 ? 34.812 9.156 3.695 1 97.06 71 THR B O 1
ATOM 2637 N N . PRO B 1 72 ? 32.594 9.297 3.826 1 97 72 PRO B N 1
ATOM 2638 C CA . PRO B 1 72 ? 32.438 8.109 2.982 1 97 72 PRO B CA 1
ATOM 2639 C C . PRO B 1 72 ? 32.438 8.445 1.491 1 97 72 PRO B C 1
ATOM 2641 O O . PRO B 1 72 ? 32.375 9.617 1.119 1 97 72 PRO B O 1
ATOM 2644 N N . ILE B 1 73 ? 32.625 7.355 0.65 1 98.19 73 ILE B N 1
ATOM 2645 C CA . ILE B 1 73 ? 32.188 7.465 -0.734 1 98.19 73 ILE B CA 1
ATOM 2646 C C . ILE B 1 73 ? 30.672 7.488 -0.787 1 98.19 73 ILE B C 1
ATOM 2648 O O . ILE B 1 73 ? 30.016 6.469 -0.543 1 98.19 73 ILE B O 1
ATOM 2652 N N . LEU B 1 74 ? 30.125 8.617 -1.082 1 98.31 74 LEU B N 1
ATOM 2653 C CA . LEU B 1 74 ? 28.703 8.906 -0.856 1 98.31 74 LEU B CA 1
ATOM 2654 C C . LEU B 1 74 ? 27.812 7.875 -1.541 1 98.31 74 LEU B C 1
ATOM 2656 O O . LEU B 1 74 ? 26.922 7.309 -0.915 1 98.31 74 LEU B O 1
ATOM 2660 N N . GLU B 1 75 ? 28.094 7.582 -2.805 1 97.94 75 GLU B N 1
ATOM 2661 C CA . GLU B 1 75 ? 27.266 6.676 -3.588 1 97.94 75 GLU B CA 1
ATOM 2662 C C . GLU B 1 75 ? 27.234 5.281 -2.967 1 97.94 75 GLU B C 1
ATOM 2664 O O . GLU B 1 75 ? 26.172 4.684 -2.816 1 97.94 75 GLU B O 1
ATOM 2669 N N . LYS B 1 76 ? 28.375 4.805 -2.619 1 98.19 76 LYS B N 1
ATOM 2670 C CA . LYS B 1 76 ? 28.469 3.479 -2.018 1 98.19 76 LYS B CA 1
ATOM 2671 C C . LYS B 1 76 ? 27.797 3.445 -0.647 1 98.19 76 LYS B C 1
ATOM 2673 O O . LYS B 1 76 ? 27.141 2.465 -0.298 1 98.19 76 LYS B O 1
ATOM 2678 N N . PHE B 1 77 ? 28.078 4.547 0.042 1 98.56 77 PHE B N 1
ATOM 2679 C CA . PHE B 1 77 ? 27.516 4.68 1.385 1 98.56 77 PHE B CA 1
ATOM 2680 C C . PHE B 1 77 ? 26 4.641 1.349 1 98.56 77 PHE B C 1
ATOM 2682 O O . PHE B 1 77 ? 25.375 3.879 2.088 1 98.56 77 PHE B O 1
ATOM 2689 N N . ILE B 1 78 ? 25.328 5.367 0.44 1 98.62 78 ILE B N 1
ATOM 2690 C CA . ILE B 1 78 ? 23.875 5.453 0.314 1 98.62 78 ILE B CA 1
ATOM 2691 C C . ILE B 1 78 ? 23.328 4.117 -0.185 1 98.62 78 ILE B C 1
ATOM 2693 O O . ILE B 1 78 ? 22.297 3.654 0.29 1 98.62 78 ILE B O 1
ATOM 2697 N N . LYS B 1 79 ? 24.031 3.539 -1.07 1 98.19 79 LYS B N 1
ATOM 2698 C CA . LYS B 1 79 ? 23.625 2.225 -1.562 1 98.19 79 LYS B CA 1
ATOM 2699 C C . LYS B 1 79 ? 23.578 1.205 -0.427 1 98.19 79 LYS B C 1
ATOM 2701 O O . LYS B 1 79 ? 22.641 0.409 -0.345 1 98.19 79 LYS B O 1
ATOM 2706 N N . ALA B 1 80 ? 24.578 1.229 0.416 1 98.62 80 ALA B N 1
ATOM 2707 C CA . ALA B 1 80 ? 24.641 0.31 1.549 1 98.62 80 ALA B CA 1
ATOM 2708 C C . ALA B 1 80 ? 23.484 0.549 2.514 1 98.62 80 ALA B C 1
ATOM 2710 O O . ALA B 1 80 ? 22.859 -0.402 3.008 1 98.62 80 ALA B O 1
ATOM 2711 N N . ILE B 1 81 ? 23.172 1.808 2.789 1 98.75 81 ILE B N 1
ATOM 2712 C CA . ILE B 1 81 ? 22.062 2.125 3.691 1 98.75 81 ILE B CA 1
ATOM 2713 C C . ILE B 1 81 ? 20.75 1.656 3.08 1 98.75 81 ILE B C 1
ATOM 2715 O O . ILE B 1 81 ? 19.922 1.048 3.766 1 98.75 81 ILE B O 1
ATOM 2719 N N . ASN B 1 82 ? 20.547 1.924 1.817 1 98.5 82 ASN B N 1
ATOM 2720 C CA . ASN B 1 82 ? 19.328 1.507 1.137 1 98.5 82 ASN B CA 1
ATOM 2721 C C . ASN B 1 82 ? 19.156 -0.009 1.168 1 98.5 82 ASN B C 1
ATOM 2723 O O . ASN B 1 82 ? 18.031 -0.512 1.238 1 98.5 82 ASN B O 1
ATOM 2727 N N . LYS B 1 83 ? 20.281 -0.67 1.086 1 97.88 83 LYS B N 1
ATOM 2728 C CA . LYS B 1 83 ? 20.234 -2.127 1.166 1 97.88 83 LYS B CA 1
ATOM 2729 C C . LYS B 1 83 ? 19.781 -2.586 2.549 1 97.88 83 LYS B C 1
ATOM 2731 O O . LYS B 1 83 ? 19.109 -3.611 2.678 1 97.88 83 LYS B O 1
ATOM 2736 N N . ALA B 1 84 ? 20.047 -1.819 3.539 1 98.38 84 ALA B N 1
ATOM 2737 C CA . ALA B 1 84 ? 19.719 -2.164 4.922 1 98.38 84 ALA B CA 1
ATOM 2738 C C . ALA B 1 84 ? 18.312 -1.702 5.285 1 98.38 84 ALA B C 1
ATOM 2740 O O . ALA B 1 84 ? 17.75 -2.129 6.297 1 98.38 84 ALA B O 1
ATOM 2741 N N . LEU B 1 85 ? 17.719 -0.837 4.527 1 98.44 85 LEU B N 1
ATOM 2742 C CA . LEU B 1 85 ? 16.375 -0.317 4.793 1 98.44 85 LEU B CA 1
ATOM 2743 C C . LEU B 1 85 ? 15.312 -1.298 4.324 1 98.44 85 LEU B C 1
ATOM 2745 O O . LEU B 1 85 ? 15.523 -2.041 3.363 1 98.44 85 LEU B O 1
ATOM 2749 N N . PRO B 1 86 ? 14.164 -1.291 5.031 1 96.69 86 PRO B N 1
ATOM 2750 C CA . PRO B 1 86 ? 13.039 -2.023 4.453 1 96.69 86 PRO B CA 1
ATOM 2751 C C . PRO B 1 86 ? 12.555 -1.418 3.137 1 96.69 86 PRO B C 1
ATOM 2753 O O . PRO B 1 86 ? 12.938 -0.299 2.789 1 96.69 86 PRO B O 1
ATOM 2756 N N . SER B 1 87 ? 11.719 -2.131 2.441 1 95.25 87 SER B N 1
ATOM 2757 C CA . SER B 1 87 ? 11.328 -1.764 1.085 1 95.25 87 SER B CA 1
ATOM 2758 C C . SER B 1 87 ? 10.406 -0.548 1.085 1 95.25 87 SER B C 1
ATOM 2760 O O . SER B 1 87 ? 10.172 0.057 0.038 1 95.25 87 SER B O 1
ATOM 2762 N N . ASP B 1 88 ? 9.875 -0.203 2.262 1 97.19 88 ASP B N 1
ATOM 2763 C CA . ASP B 1 88 ? 8.914 0.894 2.297 1 97.19 88 ASP B CA 1
ATOM 2764 C C . ASP B 1 88 ? 9.594 2.203 2.699 1 97.19 88 ASP B C 1
ATOM 2766 O O . ASP B 1 88 ? 8.914 3.199 2.969 1 97.19 88 ASP B O 1
ATOM 2770 N N . ILE B 1 89 ? 10.867 2.262 2.803 1 98.5 89 ILE B N 1
ATOM 2771 C CA . ILE B 1 89 ? 11.68 3.461 2.973 1 98.5 89 ILE B CA 1
ATOM 2772 C C . ILE B 1 89 ? 12.844 3.441 1.981 1 98.5 89 ILE B C 1
ATOM 2774 O O . ILE B 1 89 ? 13.5 2.414 1.807 1 98.5 89 ILE B O 1
ATOM 2778 N N . LYS B 1 90 ? 13.156 4.562 1.329 1 98.44 90 LYS B N 1
ATOM 2779 C CA . LYS B 1 90 ? 14.25 4.613 0.359 1 98.44 90 LYS B CA 1
ATOM 2780 C C . LYS B 1 90 ? 14.891 5.996 0.326 1 98.44 90 LYS B C 1
ATOM 2782 O O . LYS B 1 90 ? 14.195 7.012 0.326 1 98.44 90 LYS B O 1
ATOM 2787 N N . ILE B 1 91 ? 16.203 6.02 0.342 1 98.75 91 ILE B N 1
ATOM 2788 C CA . ILE B 1 91 ? 16.938 7.25 0.064 1 98.75 91 ILE B CA 1
ATOM 2789 C C . ILE B 1 91 ? 17.031 7.461 -1.444 1 98.75 91 ILE B C 1
ATOM 2791 O O . ILE B 1 91 ? 17.625 6.645 -2.154 1 98.75 91 ILE B O 1
ATOM 2795 N N . LEU B 1 92 ? 16.547 8.523 -1.911 1 97.75 92 LEU B N 1
ATOM 2796 C CA . LEU B 1 92 ? 16.469 8.789 -3.344 1 97.75 92 LEU B CA 1
ATOM 2797 C C . LEU B 1 92 ? 17.672 9.594 -3.809 1 97.75 92 LEU B C 1
ATOM 2799 O O . LEU B 1 92 ? 18.078 9.492 -4.969 1 97.75 92 LEU B O 1
ATOM 2803 N N . ASP B 1 93 ? 18.125 10.422 -2.947 1 98.06 93 ASP B N 1
ATOM 2804 C CA . ASP B 1 93 ? 19.234 11.305 -3.258 1 98.06 93 ASP B CA 1
ATOM 2805 C C . ASP B 1 93 ? 20 11.703 -1.991 1 98.06 93 ASP B C 1
ATOM 2807 O O . ASP B 1 93 ? 19.453 11.602 -0.886 1 98.06 93 ASP B O 1
ATOM 2811 N N . ALA B 1 94 ? 21.266 12.078 -2.209 1 98.56 94 ALA B N 1
ATOM 2812 C CA . ALA B 1 94 ? 22.094 12.516 -1.093 1 98.56 94 ALA B CA 1
ATOM 2813 C C . ALA B 1 94 ? 23.203 13.445 -1.57 1 98.56 94 ALA B C 1
ATOM 2815 O O . ALA B 1 94 ? 23.734 13.281 -2.672 1 98.56 94 ALA B O 1
ATOM 2816 N N . LYS B 1 95 ? 23.547 14.406 -0.735 1 98.44 95 LYS B N 1
ATOM 2817 C CA . LYS B 1 95 ? 24.656 15.289 -1.033 1 98.44 95 LYS B CA 1
ATOM 2818 C C . LYS B 1 95 ? 25.359 15.742 0.246 1 98.44 95 LYS B C 1
ATOM 2820 O O . LYS B 1 95 ? 24.734 15.82 1.306 1 98.44 95 LYS B O 1
ATOM 2825 N N . PHE B 1 96 ? 26.625 16.047 0.147 1 98.38 96 PHE B N 1
ATOM 2826 C CA . PHE B 1 96 ? 27.344 16.625 1.271 1 98.38 96 PHE B CA 1
ATOM 2827 C C . PHE B 1 96 ? 26.875 18.062 1.53 1 98.38 96 PHE B C 1
ATOM 2829 O O . PHE B 1 96 ? 26.625 18.812 0.59 1 98.38 96 PHE B O 1
ATOM 2836 N N . VAL B 1 97 ? 26.781 18.391 2.791 1 97.88 97 VAL B N 1
ATOM 2837 C CA . VAL B 1 97 ? 26.469 19.75 3.213 1 97.88 97 VAL B CA 1
ATOM 2838 C C . VAL B 1 97 ? 27.266 20.109 4.465 1 97.88 97 VAL B C 1
ATOM 2840 O O . VAL B 1 97 ? 27.953 19.25 5.027 1 97.88 97 VAL B O 1
ATOM 2843 N N . ASP B 1 98 ? 27.203 21.438 4.816 1 96.75 98 ASP B N 1
ATOM 2844 C CA . ASP B 1 98 ? 27.781 21.844 6.09 1 96.75 98 ASP B CA 1
ATOM 2845 C C . ASP B 1 98 ? 27.141 21.094 7.254 1 96.75 98 ASP B C 1
ATOM 2847 O O . ASP B 1 98 ? 25.922 20.953 7.309 1 96.75 98 ASP B O 1
ATOM 2851 N N . PRO B 1 99 ? 27.984 20.516 8.117 1 95.88 99 PRO B N 1
ATOM 2852 C CA . PRO B 1 99 ? 27.422 19.797 9.266 1 95.88 99 PRO B CA 1
ATOM 2853 C C . PRO B 1 99 ? 26.484 20.672 10.102 1 95.88 99 PRO B C 1
ATOM 2855 O O . PRO B 1 99 ? 25.688 20.141 10.883 1 95.88 99 PRO B O 1
ATOM 2858 N N . ASN B 1 100 ? 26.562 21.969 9.906 1 95.31 100 ASN B N 1
ATOM 2859 C CA . ASN B 1 100 ? 25.703 22.906 10.633 1 95.31 100 ASN B CA 1
ATOM 2860 C C . ASN B 1 100 ? 24.562 23.391 9.758 1 95.31 100 ASN B C 1
ATOM 2862 O O . ASN B 1 100 ? 23.906 24.391 10.086 1 95.31 100 ASN B O 1
ATOM 2866 N N . PHE B 1 101 ? 24.375 22.734 8.648 1 96.06 101 PHE B N 1
ATOM 2867 C CA . PHE B 1 101 ? 23.266 23.047 7.77 1 96.06 101 PHE B CA 1
ATOM 2868 C C . PHE B 1 101 ? 21.969 23.188 8.562 1 96.06 101 PHE B C 1
ATOM 2870 O O . PHE B 1 101 ? 21.641 22.328 9.391 1 96.06 101 PHE B O 1
ATOM 2877 N N . ASN B 1 102 ? 21.281 24.281 8.461 1 95.31 102 ASN B N 1
ATOM 2878 C CA . ASN B 1 102 ? 20.031 24.5 9.156 1 95.31 102 ASN B CA 1
ATOM 2879 C C . ASN B 1 102 ? 18.859 23.812 8.445 1 95.31 102 ASN B C 1
ATOM 2881 O O . ASN B 1 102 ? 18.219 24.406 7.586 1 95.31 102 ASN B O 1
ATOM 2885 N N . ILE B 1 103 ? 18.531 22.672 8.82 1 95.19 103 ILE B N 1
ATOM 2886 C CA . ILE B 1 103 ? 17.547 21.812 8.156 1 95.19 103 ILE B CA 1
ATOM 2887 C C . ILE B 1 103 ? 16.141 22.359 8.406 1 95.19 103 ILE B C 1
ATOM 2889 O O . ILE B 1 103 ? 15.195 21.969 7.715 1 95.19 103 ILE B O 1
ATOM 2893 N N . ARG B 1 104 ? 16.016 23.297 9.312 1 90.5 104 ARG B N 1
ATOM 2894 C CA . ARG B 1 104 ? 14.703 23.844 9.672 1 90.5 104 ARG B CA 1
ATOM 2895 C C . ARG B 1 104 ? 14.375 25.078 8.836 1 90.5 104 ARG B C 1
ATOM 2897 O O . ARG B 1 104 ? 13.227 25.516 8.805 1 90.5 104 ARG B O 1
ATOM 2904 N N . GLU B 1 105 ? 15.367 25.609 8.305 1 92.94 105 GLU B N 1
ATOM 2905 C CA . GLU B 1 105 ? 15.148 26.797 7.473 1 92.94 105 GLU B CA 1
ATOM 2906 C C . GLU B 1 105 ? 14.711 26.406 6.062 1 92.94 105 GLU B C 1
ATOM 2908 O O . GLU B 1 105 ? 15.547 26.297 5.156 1 92.94 105 GLU B O 1
ATOM 2913 N N . VAL B 1 106 ? 13.508 26.234 5.914 1 95.94 106 VAL B N 1
ATOM 2914 C CA . VAL B 1 106 ? 12.922 25.797 4.648 1 95.94 106 VAL B CA 1
ATOM 2915 C C . VAL B 1 106 ? 12.164 26.969 4.008 1 95.94 106 VAL B C 1
ATOM 2917 O O . VAL B 1 106 ? 11.539 27.766 4.707 1 95.94 106 VAL B O 1
ATOM 2920 N N . GLU B 1 107 ? 12.297 27.094 2.725 1 97.5 107 GLU B N 1
ATOM 2921 C CA . GLU B 1 107 ? 11.492 28.062 1.996 1 97.5 107 GLU B CA 1
ATOM 2922 C C . GLU B 1 107 ? 10.016 27.672 1.98 1 97.5 107 GLU B C 1
ATOM 2924 O O . GLU B 1 107 ? 9.156 28.438 2.395 1 97.5 107 GLU B O 1
ATOM 2929 N N . TYR B 1 108 ? 9.766 26.484 1.538 1 98.38 108 TYR B N 1
ATOM 2930 C CA . TYR B 1 108 ? 8.391 25.984 1.613 1 98.38 108 TYR B CA 1
ATOM 2931 C C . TYR B 1 108 ? 8.359 24.469 1.594 1 98.38 108 TYR B C 1
ATOM 2933 O O . TYR B 1 108 ? 9.367 23.812 1.271 1 98.38 108 TYR B O 1
ATOM 2941 N N . LYS B 1 109 ? 7.324 23.969 2.055 1 98.5 109 LYS B N 1
ATOM 2942 C CA . LYS B 1 109 ? 6.93 22.578 1.938 1 98.5 109 LYS B CA 1
ATOM 2943 C C . LYS B 1 109 ? 5.617 22.438 1.166 1 98.5 109 LYS B C 1
ATOM 2945 O O . LYS B 1 109 ? 4.742 23.297 1.265 1 98.5 109 LYS B O 1
ATOM 2950 N N . ILE B 1 110 ? 5.523 21.391 0.407 1 98.88 110 ILE B N 1
ATOM 2951 C CA . ILE B 1 110 ? 4.285 21.047 -0.297 1 98.88 110 ILE B CA 1
ATOM 2952 C C . ILE B 1 110 ? 3.73 19.734 0.229 1 98.88 110 ILE B C 1
ATOM 2954 O O . ILE B 1 110 ? 4.461 18.75 0.346 1 98.88 110 ILE B O 1
ATOM 2958 N N . TYR B 1 111 ? 2.504 19.797 0.573 1 98.88 111 TYR B N 1
ATOM 2959 C CA . TYR B 1 111 ? 1.775 18.594 0.957 1 98.88 111 TYR B CA 1
ATOM 2960 C C . TYR B 1 111 ? 0.591 18.344 0.028 1 98.88 111 TYR B C 1
ATOM 2962 O O . TYR B 1 111 ? -0.069 19.297 -0.405 1 98.88 111 TYR B O 1
ATOM 2970 N N . HIS B 1 112 ? 0.363 17.109 -0.288 1 98.88 112 HIS B N 1
ATOM 2971 C CA . HIS B 1 112 ? -0.858 16.688 -0.968 1 98.88 112 HIS B CA 1
ATOM 2972 C C . HIS B 1 112 ? -1.715 15.812 -0.07 1 98.88 112 HIS B C 1
ATOM 2974 O O . HIS B 1 112 ? -1.191 14.945 0.642 1 98.88 112 HIS B O 1
ATOM 2980 N N . TYR B 1 113 ? -2.947 16.078 -0.057 1 98.94 113 TYR B N 1
ATOM 2981 C CA . TYR B 1 113 ? -3.912 15.125 0.497 1 98.94 113 TYR B CA 1
ATOM 2982 C C . TYR B 1 113 ? -4.777 14.523 -0.602 1 98.94 113 TYR B C 1
ATOM 2984 O O . TYR B 1 113 ? -5.426 15.242 -1.358 1 98.94 113 TYR B O 1
ATOM 2992 N N . TYR B 1 114 ? -4.832 13.211 -0.65 1 98.81 114 TYR B N 1
ATOM 2993 C CA . TYR B 1 114 ? -5.531 12.523 -1.726 1 98.81 114 TYR B CA 1
ATOM 2994 C C . TYR B 1 114 ? -6.898 12.031 -1.26 1 98.81 114 TYR B C 1
ATOM 2996 O O . TYR B 1 114 ? -7.004 11.344 -0.238 1 98.81 114 TYR B O 1
ATOM 3004 N N . ILE B 1 115 ? -7.953 12.398 -2.033 1 98.81 115 ILE B N 1
ATOM 3005 C CA . ILE B 1 115 ? -9.328 11.961 -1.787 1 98.81 115 ILE B CA 1
ATOM 3006 C C . ILE B 1 115 ? -9.852 11.195 -3 1 98.81 115 ILE B C 1
ATOM 3008 O O . ILE B 1 115 ? -9.828 11.711 -4.121 1 98.81 115 ILE B O 1
ATOM 3012 N N . ASN B 1 116 ? -10.219 9.984 -2.77 1 98.38 116 ASN B N 1
ATOM 3013 C CA . ASN B 1 116 ? -10.906 9.195 -3.789 1 98.38 116 ASN B CA 1
ATOM 3014 C C . ASN B 1 116 ? -12.414 9.359 -3.705 1 98.38 116 ASN B C 1
ATOM 3016 O O . ASN B 1 116 ? -13.055 8.82 -2.803 1 98.38 116 ASN B O 1
ATOM 3020 N N . ASP B 1 117 ? -12.984 10.156 -4.59 1 98 117 ASP B N 1
ATOM 3021 C CA . ASP B 1 117 ? -14.43 10.352 -4.605 1 98 117 ASP B CA 1
ATOM 3022 C C . ASP B 1 117 ? -15.07 9.594 -5.762 1 98 117 ASP B C 1
ATOM 3024 O O . ASP B 1 117 ? -16.109 10 -6.285 1 98 117 ASP B O 1
ATOM 3028 N N . HIS B 1 118 ? -14.359 8.547 -6.258 1 95.38 118 HIS B N 1
ATOM 3029 C CA . HIS B 1 118 ? -14.82 7.672 -7.328 1 95.38 118 HIS B CA 1
ATOM 3030 C C . HIS B 1 118 ? -15.008 6.246 -6.824 1 95.38 118 HIS B C 1
ATOM 3032 O O . HIS B 1 118 ? -15.75 6.012 -5.871 1 95.38 118 HIS B O 1
ATOM 3038 N N . GLN B 1 119 ? -14.367 5.316 -7.43 1 93.5 119 GLN B N 1
ATOM 3039 C CA . GLN B 1 119 ? -14.547 3.91 -7.078 1 93.5 119 GLN B CA 1
ATOM 3040 C C . GLN B 1 119 ? -13.43 3.424 -6.16 1 93.5 119 GLN B C 1
ATOM 3042 O O . GLN B 1 119 ? -12.258 3.75 -6.375 1 93.5 119 GLN B O 1
ATOM 3047 N N . PHE B 1 120 ? -13.859 2.643 -5.152 1 95 120 PHE B N 1
ATOM 3048 C CA . PHE B 1 120 ? -12.891 2.043 -4.238 1 95 120 PHE B CA 1
ATOM 3049 C C . PHE B 1 120 ? -11.82 1.28 -5.004 1 95 120 PHE B C 1
ATOM 3051 O O . PHE B 1 120 ? -12.117 0.603 -5.992 1 95 120 PHE B O 1
ATOM 3058 N N . ASP B 1 121 ? -10.547 1.416 -4.562 1 96 121 ASP B N 1
ATOM 3059 C CA . ASP B 1 121 ? -9.406 0.688 -5.113 1 96 121 ASP B CA 1
ATOM 3060 C C . ASP B 1 121 ? -8.5 0.155 -4 1 96 121 ASP B C 1
ATOM 3062 O O . ASP B 1 121 ? -7.883 0.931 -3.273 1 96 121 ASP B O 1
ATOM 3066 N N . ILE B 1 122 ? -8.383 -1.136 -3.877 1 97.12 122 ILE B N 1
ATOM 3067 C CA . ILE B 1 122 ? -7.656 -1.779 -2.789 1 97.12 122 ILE B CA 1
ATOM 3068 C C . ILE B 1 122 ? -6.176 -1.404 -2.863 1 97.12 122 ILE B C 1
ATOM 3070 O O . ILE B 1 122 ? -5.492 -1.349 -1.841 1 97.12 122 ILE B O 1
ATOM 3074 N N . PHE B 1 123 ? -5.641 -1.049 -4.02 1 96.19 123 PHE B N 1
ATOM 3075 C CA . PHE B 1 123 ? -4.211 -0.839 -4.215 1 96.19 123 PHE B CA 1
ATOM 3076 C C . PHE B 1 123 ? -3.832 0.61 -3.936 1 96.19 123 PHE B C 1
ATOM 3078 O O . PHE B 1 123 ? -2.65 0.935 -3.805 1 96.19 123 PHE B O 1
ATOM 3085 N N . THR B 1 124 ? -4.801 1.478 -3.809 1 96.44 124 THR B N 1
ATOM 3086 C CA . THR B 1 124 ? -4.496 2.865 -3.484 1 96.44 124 THR B CA 1
ATOM 3087 C C . THR B 1 124 ? -5.129 3.262 -2.152 1 96.44 124 THR B C 1
ATOM 3089 O O . THR B 1 124 ? -4.809 4.316 -1.597 1 96.44 124 THR B O 1
ATOM 3092 N N . ASN B 1 125 ? -5.961 2.387 -1.646 1 96.31 125 ASN B N 1
ATOM 3093 C CA . ASN B 1 125 ? -6.746 2.688 -0.453 1 96.31 125 ASN B CA 1
ATOM 3094 C C . ASN B 1 125 ? -5.855 3.104 0.714 1 96.31 125 ASN B C 1
ATOM 3096 O O . ASN B 1 125 ? -6.262 3.91 1.554 1 96.31 125 ASN B O 1
ATOM 3100 N N . ARG B 1 126 ? -4.688 2.639 0.78 1 96.31 126 ARG B N 1
ATOM 3101 C CA . ARG B 1 126 ? -3.797 2.945 1.895 1 96.31 126 ARG B CA 1
ATOM 3102 C C . ARG B 1 126 ? -3.168 4.324 1.729 1 96.31 126 ARG B C 1
ATOM 3104 O O . ARG B 1 126 ? -2.559 4.852 2.662 1 96.31 126 ARG B O 1
ATOM 3111 N N . TYR B 1 127 ? -3.395 4.977 0.569 1 97.75 127 TYR B N 1
ATOM 3112 C CA . TYR B 1 127 ? -2.734 6.242 0.268 1 97.75 127 TYR B CA 1
ATOM 3113 C C . TYR B 1 127 ? -3.756 7.34 -0.009 1 97.75 127 TYR B C 1
ATOM 3115 O O . TYR B 1 127 ? -3.418 8.383 -0.57 1 97.75 127 TYR B O 1
ATOM 3123 N N . GLU B 1 128 ? -5.016 7.031 0.321 1 98.31 128 GLU B N 1
ATOM 3124 C CA . GLU B 1 128 ? -6.066 8 0.012 1 98.31 128 GLU B CA 1
ATOM 3125 C C . GLU B 1 128 ? -7.23 7.883 0.991 1 98.31 128 GLU B C 1
ATOM 3127 O O . GLU B 1 128 ? -7.387 6.855 1.656 1 98.31 128 GLU B O 1
ATOM 3132 N N . TYR B 1 129 ? -7.984 8.953 1.103 1 98.38 129 TYR B N 1
ATOM 3133 C CA . TYR B 1 129 ? -9.25 8.953 1.829 1 98.38 129 TYR B CA 1
ATOM 3134 C C . TYR B 1 129 ? -10.414 8.633 0.9 1 98.38 129 TYR B C 1
ATOM 3136 O O . TYR B 1 129 ? -10.609 9.305 -0.114 1 98.38 129 TYR B O 1
ATOM 3144 N N . PHE B 1 130 ? -11.148 7.578 1.188 1 97.25 130 PHE B N 1
ATOM 3145 C CA . PHE B 1 130 ? -12.289 7.223 0.36 1 97.25 130 PHE B CA 1
ATOM 3146 C C . PHE B 1 130 ? -13.516 8.039 0.751 1 97.25 130 PHE B C 1
ATOM 3148 O O . PHE B 1 130 ? -14.055 7.875 1.85 1 97.25 130 PHE B O 1
ATOM 3155 N N . TRP B 1 131 ? -13.898 8.969 -0.099 1 97.62 131 TRP B N 1
ATOM 3156 C CA . TRP B 1 131 ? -15.039 9.859 0.059 1 97.62 131 TRP B CA 1
ATOM 3157 C C . TRP B 1 131 ? -16.344 9.156 -0.323 1 97.62 131 TRP B C 1
ATOM 3159 O O . TRP B 1 131 ? -16.562 8.836 -1.494 1 97.62 131 TRP B O 1
ATOM 3169 N N . LYS B 1 132 ? -17.203 8.859 0.635 1 92.88 132 LYS B N 1
ATOM 3170 C CA . LYS B 1 132 ? -18.375 8.023 0.439 1 92.88 132 LYS B CA 1
ATOM 3171 C C . LYS B 1 132 ? -19.594 8.867 0.071 1 92.88 132 LYS B C 1
ATOM 3173 O O . LYS B 1 132 ? -20.734 8.422 0.227 1 92.88 132 LYS B O 1
ATOM 3178 N N . HIS B 1 133 ? -19.422 10.117 -0.302 1 95.5 133 HIS B N 1
ATOM 3179 C CA . HIS B 1 133 ? -20.484 11.016 -0.744 1 95.5 133 HIS B CA 1
ATOM 3180 C C . HIS B 1 133 ? -20.406 11.266 -2.246 1 95.5 133 HIS B C 1
ATOM 3182 O O . HIS B 1 133 ? -19.672 10.586 -2.955 1 95.5 133 HIS B O 1
ATOM 3188 N N . GLN B 1 134 ? -21.25 12.125 -2.725 1 95.56 134 GLN B N 1
ATOM 3189 C CA . GLN B 1 134 ? -21.234 12.469 -4.141 1 95.56 134 GLN B CA 1
ATOM 3190 C C . GLN B 1 134 ? -19.891 13.07 -4.559 1 95.56 134 GLN B C 1
ATOM 3192 O O . GLN B 1 134 ? -19.172 13.602 -3.721 1 95.56 134 GLN B O 1
ATOM 3197 N N . LYS B 1 135 ? -19.656 12.961 -5.82 1 97.44 135 LYS B N 1
ATOM 3198 C CA . LYS B 1 135 ? -18.422 13.516 -6.363 1 97.44 135 LYS B CA 1
ATOM 3199 C C . LYS B 1 135 ? -18.219 14.961 -5.922 1 97.44 135 LYS B C 1
ATOM 3201 O O . LYS B 1 135 ? -19.172 15.75 -5.93 1 97.44 135 LYS B O 1
ATOM 3206 N N . ILE B 1 136 ? -17.047 15.352 -5.645 1 98.44 136 ILE B N 1
ATOM 3207 C CA . ILE B 1 136 ? -16.719 16.656 -5.086 1 98.44 136 ILE B CA 1
ATOM 3208 C C . ILE B 1 136 ? -16.672 17.703 -6.207 1 98.44 136 ILE B C 1
ATOM 3210 O O . ILE B 1 136 ? -16.078 17.453 -7.258 1 98.44 136 ILE B O 1
ATOM 3214 N N . ASP B 1 137 ? -17.344 18.75 -5.984 1 98.38 137 ASP B N 1
ATOM 3215 C CA . ASP B 1 137 ? -17.156 19.938 -6.812 1 98.38 137 ASP B CA 1
ATOM 3216 C C . ASP B 1 137 ? -15.898 20.703 -6.41 1 98.38 137 ASP B C 1
ATOM 3218 O O . ASP B 1 137 ? -15.891 21.422 -5.398 1 98.38 137 ASP B O 1
ATOM 3222 N N . ILE B 1 138 ? -14.891 20.625 -7.223 1 98.31 138 ILE B N 1
ATOM 3223 C CA . ILE B 1 138 ? -13.578 21.125 -6.836 1 98.31 138 ILE B CA 1
ATOM 3224 C C . ILE B 1 138 ? -13.625 22.641 -6.699 1 98.31 138 ILE B C 1
ATOM 3226 O O . ILE B 1 138 ? -12.914 23.219 -5.867 1 98.31 138 ILE B O 1
ATOM 3230 N N . ILE B 1 139 ? -14.383 23.344 -7.469 1 98.56 139 ILE B N 1
ATOM 3231 C CA . ILE B 1 139 ? -14.477 24.797 -7.41 1 98.56 139 ILE B CA 1
ATOM 3232 C C . ILE B 1 139 ? -15.094 25.219 -6.078 1 98.56 139 ILE B C 1
ATOM 3234 O O . ILE B 1 139 ? -14.57 26.109 -5.398 1 98.56 139 ILE B O 1
ATOM 3238 N N . LYS B 1 140 ? -16.203 24.594 -5.766 1 98.38 140 LYS B N 1
ATOM 3239 C CA . LYS B 1 140 ? -16.875 24.891 -4.5 1 98.38 140 LYS B CA 1
ATOM 3240 C C . LYS B 1 140 ? -15.953 24.609 -3.316 1 98.38 140 LYS B C 1
ATOM 3242 O O . LYS B 1 140 ? -15.891 25.391 -2.369 1 98.38 140 LYS B O 1
ATOM 3247 N N . LEU B 1 141 ? -15.289 23.516 -3.404 1 98.75 141 LEU B N 1
ATOM 3248 C CA . LEU B 1 141 ? -14.391 23.172 -2.312 1 98.75 141 LEU B CA 1
ATOM 3249 C C . LEU B 1 141 ? -13.219 24.141 -2.238 1 98.75 141 LEU B C 1
ATOM 3251 O O . LEU B 1 141 ? -12.789 24.516 -1.146 1 98.75 141 LEU B O 1
ATOM 3255 N N . GLN B 1 142 ? -12.688 24.547 -3.428 1 98.88 142 GLN B N 1
ATOM 3256 C CA . GLN B 1 142 ? -11.625 25.531 -3.482 1 98.88 142 GLN B CA 1
ATOM 3257 C C . GLN B 1 142 ? -12.023 26.828 -2.76 1 98.88 142 GLN B C 1
ATOM 3259 O O . GLN B 1 142 ? -11.219 27.422 -2.041 1 98.88 142 GLN B O 1
ATOM 3264 N N . GLU B 1 143 ? -13.234 27.203 -2.941 1 98.75 143 GLU B N 1
ATOM 3265 C CA . GLU B 1 143 ? -13.719 28.438 -2.314 1 98.75 143 GLU B CA 1
ATOM 3266 C C . GLU B 1 143 ? -13.609 28.359 -0.794 1 98.75 143 GLU B C 1
ATOM 3268 O O . GLU B 1 143 ? -13.242 29.344 -0.145 1 98.75 143 GLU B O 1
ATOM 3273 N N . ILE B 1 144 ? -13.898 27.234 -0.281 1 98.81 144 ILE B N 1
ATOM 3274 C CA . ILE B 1 144 ? -13.82 27.062 1.165 1 98.81 144 ILE B CA 1
ATOM 3275 C C . ILE B 1 144 ? -12.359 27.109 1.609 1 98.81 144 ILE B C 1
ATOM 3277 O O . ILE B 1 144 ? -12.016 27.797 2.566 1 98.81 144 ILE B O 1
ATOM 3281 N N . PHE B 1 145 ? -11.5 26.438 0.865 1 98.88 145 PHE B N 1
ATOM 3282 C CA . PHE B 1 145 ? -10.086 26.359 1.237 1 98.88 145 PHE B CA 1
ATOM 3283 C C . PHE B 1 145 ? -9.414 27.719 1.102 1 98.88 145 PHE B C 1
ATOM 3285 O O . PHE B 1 145 ? -8.422 27.984 1.777 1 98.88 145 PHE B O 1
ATOM 3292 N N . ASN B 1 146 ? -9.984 28.578 0.264 1 98.88 146 ASN B N 1
ATOM 3293 C CA . ASN B 1 146 ? -9.445 29.922 0.091 1 98.88 146 ASN B CA 1
ATOM 3294 C C . ASN B 1 146 ? -9.43 30.688 1.405 1 98.88 146 ASN B C 1
ATOM 3296 O O . ASN B 1 146 ? -8.586 31.562 1.611 1 98.88 146 ASN B O 1
ATOM 3300 N N . LEU B 1 147 ? -10.297 30.359 2.283 1 98.81 147 LEU B N 1
ATOM 3301 C CA . LEU B 1 147 ? -10.406 31.031 3.574 1 98.81 147 LEU B CA 1
ATOM 3302 C C . LEU B 1 147 ? -9.109 30.891 4.367 1 98.81 147 LEU B C 1
ATOM 3304 O O . LEU B 1 147 ? -8.82 31.703 5.25 1 98.81 147 LEU B O 1
ATOM 3308 N N . PHE B 1 148 ? -8.352 29.906 4.023 1 98.88 148 PHE B N 1
ATOM 3309 C CA . PHE B 1 148 ? -7.223 29.531 4.867 1 98.88 148 PHE B CA 1
ATOM 3310 C C . PHE B 1 148 ? -5.918 30.094 4.309 1 98.88 148 PHE B C 1
ATOM 3312 O O . PHE B 1 148 ? -4.871 30.016 4.957 1 98.88 148 PHE B O 1
ATOM 3319 N N . ILE B 1 149 ? -5.973 30.609 3.107 1 98.88 149 ILE B N 1
ATOM 3320 C CA . ILE B 1 149 ? -4.777 31.156 2.484 1 98.88 149 ILE B CA 1
ATOM 3321 C C . ILE B 1 149 ? -4.43 32.5 3.139 1 98.88 149 ILE B C 1
ATOM 3323 O O . ILE B 1 149 ? -5.309 33.344 3.361 1 98.88 149 ILE B O 1
ATOM 3327 N N . GLY B 1 150 ? -3.178 32.656 3.451 1 98.75 150 GLY B N 1
ATOM 3328 C CA . GLY B 1 150 ? -2.713 33.844 4.121 1 98.75 150 GLY B CA 1
ATOM 3329 C C . GLY B 1 150 ? -2.398 33.656 5.59 1 98.75 150 GLY B C 1
ATOM 3330 O O . GLY B 1 150 ? -2.205 32.5 6.027 1 98.75 150 GLY B O 1
ATOM 3331 N N . GLU B 1 151 ? -2.211 34.719 6.34 1 98.69 151 GLU B N 1
ATOM 3332 C CA . GLU B 1 151 ? -1.864 34.656 7.758 1 98.69 151 GLU B CA 1
ATOM 3333 C C . GLU B 1 151 ? -3.115 34.562 8.625 1 98.69 151 GLU B C 1
ATOM 3335 O O . GLU B 1 151 ? -4.051 35.344 8.469 1 98.69 151 GLU B O 1
ATOM 3340 N N . HIS B 1 152 ? -3.16 33.562 9.43 1 98.81 152 HIS B N 1
ATOM 3341 C CA . HIS B 1 152 ? -4.281 33.375 10.344 1 98.81 152 HIS B CA 1
ATOM 3342 C C . HIS B 1 152 ? -3.811 32.812 11.688 1 98.81 152 HIS B C 1
ATOM 3344 O O . HIS B 1 152 ? -2.629 32.531 11.859 1 98.81 152 HIS B O 1
ATOM 3350 N N . GLU B 1 153 ? -4.707 32.844 12.648 1 98.44 153 GLU B N 1
ATOM 3351 C CA . GLU B 1 153 ? -4.523 32.156 13.914 1 98.44 153 GLU B CA 1
ATOM 3352 C C . GLU B 1 153 ? -4.973 30.703 13.805 1 98.44 153 GLU B C 1
ATOM 3354 O O . GLU B 1 153 ? -6.164 30.422 13.664 1 98.44 153 GLU B O 1
ATOM 3359 N N . PHE B 1 154 ? -3.984 29.734 13.945 1 98.5 154 PHE B N 1
ATOM 3360 C CA . PHE B 1 154 ? -4.316 28.359 13.633 1 98.5 154 PHE B CA 1
ATOM 3361 C C . PHE B 1 154 ? -4.387 27.516 14.898 1 98.5 154 PHE B C 1
ATOM 3363 O O . PHE B 1 154 ? -4.449 26.281 14.836 1 98.5 154 PHE B O 1
ATOM 3370 N N . LYS B 1 155 ? -4.387 28.078 16.094 1 97.88 155 LYS B N 1
ATOM 3371 C CA . LYS B 1 155 ? -4.414 27.328 17.344 1 97.88 155 LYS B CA 1
ATOM 3372 C C . LYS B 1 155 ? -5.633 26.422 17.406 1 97.88 155 LYS B C 1
ATOM 3374 O O . LYS B 1 155 ? -5.559 25.312 17.938 1 97.88 155 LYS B O 1
ATOM 3379 N N . LEU B 1 156 ? -6.789 26.875 16.781 1 98.31 156 LEU B N 1
ATOM 3380 C CA . LEU B 1 156 ? -8.016 26.078 16.812 1 98.31 156 LEU B CA 1
ATOM 3381 C C . LEU B 1 156 ? -8.016 25.031 15.711 1 98.31 156 LEU B C 1
ATOM 3383 O O . LEU B 1 156 ? -8.891 24.156 15.672 1 98.31 156 LEU B O 1
ATOM 3387 N N . PHE B 1 157 ? -7.051 25.062 14.797 1 98.5 157 PHE B N 1
ATOM 3388 C CA . PHE B 1 157 ? -6.859 24.094 13.727 1 98.5 157 PHE B CA 1
ATOM 3389 C C . PHE B 1 157 ? -5.559 23.328 13.922 1 98.5 157 PHE B C 1
ATOM 3391 O O . PHE B 1 157 ? -4.852 23.031 12.953 1 98.5 157 PHE B O 1
ATOM 3398 N N . SER B 1 158 ? -5.242 23 15.148 1 97.5 158 SER B N 1
ATOM 3399 C CA . SER B 1 158 ? -3.988 22.312 15.445 1 97.5 158 SER B CA 1
ATOM 3400 C C . SER B 1 158 ? -4.191 21.219 16.484 1 97.5 158 SER B C 1
ATOM 3402 O O . SER B 1 158 ? -5.215 21.203 17.172 1 97.5 158 SER B O 1
ATOM 3404 N N . GLY B 1 159 ? -3.254 20.328 16.578 1 96.31 159 GLY B N 1
ATOM 3405 C CA . GLY B 1 159 ? -3.279 19.297 17.594 1 96.31 159 GLY B CA 1
ATOM 3406 C C . GLY B 1 159 ? -2.742 19.781 18.938 1 96.31 159 GLY B C 1
ATOM 3407 O O . GLY B 1 159 ? -2.49 18.969 19.828 1 96.31 159 GLY B O 1
ATOM 3408 N N . LEU B 1 160 ? -2.564 21.109 19.078 1 95.5 160 LEU B N 1
ATOM 3409 C CA . LEU B 1 160 ? -2.039 21.672 20.328 1 95.5 160 LEU B CA 1
ATOM 3410 C C . LEU B 1 160 ? -3.127 21.75 21.391 1 95.5 160 LEU B C 1
ATOM 3412 O O . LEU B 1 160 ? -4.281 22.062 21.078 1 95.5 160 LEU B O 1
ATOM 3416 N N . LYS B 1 161 ? -2.75 21.453 22.641 1 93.44 161 LYS B N 1
ATOM 3417 C CA . LYS B 1 161 ? -3.627 21.719 23.781 1 93.44 161 LYS B CA 1
ATOM 3418 C C . LYS B 1 161 ? -3.629 23.203 24.141 1 93.44 161 LYS B C 1
ATOM 3420 O O . LYS B 1 161 ? -2.678 23.922 23.828 1 93.44 161 LYS B O 1
ATOM 3425 N N . GLU B 1 162 ? -4.574 23.547 24.734 1 92.44 162 GLU B N 1
ATOM 3426 C CA . GLU B 1 162 ? -4.719 24.953 25.078 1 92.44 162 GLU B CA 1
ATOM 3427 C C . GLU B 1 162 ? -3.504 25.469 25.859 1 92.44 162 GLU B C 1
ATOM 3429 O O . GLU B 1 162 ? -3.033 26.578 25.625 1 92.44 162 GLU B O 1
ATOM 3434 N N . ASN B 1 163 ? -3.064 24.719 26.719 1 93.94 163 ASN B N 1
ATOM 3435 C CA . ASN B 1 163 ? -1.94 25.125 27.562 1 93.94 163 ASN B CA 1
ATOM 3436 C C . ASN B 1 163 ? -0.64 25.172 26.766 1 93.94 163 ASN B C 1
ATOM 3438 O O . ASN B 1 163 ? 0.373 25.672 27.25 1 93.94 163 ASN B O 1
ATOM 3442 N N . GLU B 1 164 ? -0.673 24.688 25.516 1 94.25 164 GLU B N 1
ATOM 3443 C CA . GLU B 1 164 ? 0.51 24.688 24.656 1 94.25 164 GLU B CA 1
ATOM 3444 C C . GLU B 1 164 ? 0.532 25.891 23.734 1 94.25 164 GLU B C 1
ATOM 3446 O O . GLU B 1 164 ? 1.561 26.203 23.125 1 94.25 164 GLU B O 1
ATOM 3451 N N . TRP B 1 165 ? -0.529 26.625 23.703 1 93 165 TRP B N 1
ATOM 3452 C CA . TRP B 1 165 ? -0.687 27.656 22.688 1 93 165 TRP B CA 1
ATOM 3453 C C . TRP B 1 165 ? 0.387 28.734 22.844 1 93 165 TRP B C 1
ATOM 3455 O O . TRP B 1 165 ? 0.878 29.266 21.844 1 93 165 TRP B O 1
ATOM 3465 N N . ASN B 1 166 ? 0.753 28.984 24.031 1 91.94 166 ASN B N 1
ATOM 3466 C CA . ASN B 1 166 ? 1.718 30.047 24.297 1 91.94 166 ASN B CA 1
ATOM 3467 C C . ASN B 1 166 ? 3.145 29.594 23.984 1 91.94 166 ASN B C 1
ATOM 3469 O O . ASN B 1 166 ? 4.055 30.422 23.906 1 91.94 166 ASN B O 1
ATOM 3473 N N . GLN B 1 167 ? 3.301 28.375 23.797 1 93.38 167 GLN B N 1
ATOM 3474 C CA . GLN B 1 167 ? 4.625 27.812 23.562 1 93.38 167 GLN B CA 1
ATOM 3475 C C . GLN B 1 167 ? 4.918 27.672 22.062 1 93.38 167 GLN B C 1
ATOM 3477 O O . GLN B 1 167 ? 6.043 27.375 21.672 1 93.38 167 GLN B O 1
ATOM 3482 N N . TYR B 1 168 ? 3.979 27.906 21.297 1 93.25 168 TYR B N 1
ATOM 3483 C CA . TYR B 1 168 ? 4.113 27.734 19.844 1 93.25 168 TYR B CA 1
ATOM 3484 C C . TYR B 1 168 ? 3.66 29 19.109 1 93.25 168 TYR B C 1
ATOM 3486 O O . TYR B 1 168 ? 2.859 29.781 19.641 1 93.25 168 TYR B O 1
ATOM 3494 N N . GLN B 1 169 ? 4.258 29.203 17.969 1 95.12 169 GLN B N 1
ATOM 3495 C CA . GLN B 1 169 ? 3.725 30.219 17.062 1 95.12 169 GLN B CA 1
ATOM 3496 C C . GLN B 1 169 ? 2.482 29.719 16.344 1 95.12 169 GLN B C 1
ATOM 3498 O O . GLN B 1 169 ? 2.588 29 15.336 1 95.12 169 GLN B O 1
ATOM 3503 N N . THR B 1 170 ? 1.344 30.141 16.828 1 97.12 170 THR B N 1
ATOM 3504 C CA . THR B 1 170 ? 0.101 29.609 16.297 1 97.12 170 THR B CA 1
ATOM 3505 C C . THR B 1 170 ? -0.429 30.484 15.164 1 97.12 170 THR B C 1
ATOM 3507 O O . THR B 1 170 ? -1.314 30.062 14.414 1 97.12 170 THR B O 1
ATOM 3510 N N . LYS B 1 171 ? 0.043 31.719 15.133 1 97.44 171 LYS B N 1
ATOM 3511 C CA . LYS B 1 171 ? -0.183 32.531 13.953 1 97.44 171 LYS B CA 1
ATOM 3512 C C . LYS B 1 171 ? 0.787 32.188 12.828 1 97.44 171 LYS B C 1
ATOM 3514 O O . LYS B 1 171 ? 2.004 32.281 13 1 97.44 171 LYS B O 1
ATOM 3519 N N . ARG B 1 172 ? 0.259 31.672 11.766 1 97.56 172 ARG B N 1
ATOM 3520 C CA . ARG B 1 172 ? 1.093 31.219 10.664 1 97.56 172 ARG B CA 1
ATOM 3521 C C . ARG B 1 172 ? 0.488 31.609 9.32 1 97.56 172 ARG B C 1
ATOM 3523 O O . ARG B 1 172 ? -0.665 32.031 9.258 1 97.56 172 ARG B O 1
ATOM 3530 N N . THR B 1 173 ? 1.37 31.469 8.312 1 98.5 173 THR B N 1
ATOM 3531 C CA . THR B 1 173 ? 0.95 31.797 6.957 1 98.5 173 THR B CA 1
ATOM 3532 C C . THR B 1 173 ? 0.911 30.547 6.086 1 98.5 173 THR B C 1
ATOM 3534 O O . THR B 1 173 ? 1.865 29.766 6.062 1 98.5 173 THR B O 1
ATOM 3537 N N . ILE B 1 174 ? -0.146 30.281 5.465 1 98.88 174 ILE B N 1
ATOM 3538 C CA . ILE B 1 174 ? -0.221 29.328 4.363 1 98.88 174 ILE B CA 1
ATOM 3539 C C . ILE B 1 174 ? -0.125 30.078 3.031 1 98.88 174 ILE B C 1
ATOM 3541 O O . ILE B 1 174 ? -0.949 30.938 2.736 1 98.88 174 ILE B O 1
ATOM 3545 N N . ASP B 1 175 ? 0.827 29.734 2.246 1 98.88 175 ASP B N 1
ATOM 3546 C CA . ASP B 1 175 ? 1.111 30.453 1.004 1 98.88 175 ASP B CA 1
ATOM 3547 C C . ASP B 1 175 ? 0.046 30.156 -0.051 1 98.88 175 ASP B C 1
ATOM 3549 O O . ASP B 1 175 ? -0.354 31.047 -0.799 1 98.88 175 ASP B O 1
ATOM 3553 N N . ASP B 1 176 ? -0.344 28.953 -0.1 1 98.88 176 ASP B N 1
ATOM 3554 C CA . ASP B 1 176 ? -1.28 28.562 -1.15 1 98.88 176 ASP B CA 1
ATOM 3555 C C . ASP B 1 176 ? -1.967 27.234 -0.814 1 98.88 176 ASP B C 1
ATOM 3557 O O . ASP B 1 176 ? -1.385 26.391 -0.143 1 98.88 176 ASP B O 1
ATOM 3561 N N . ILE B 1 177 ? -3.191 27.141 -1.178 1 98.94 177 ILE B N 1
ATOM 3562 C CA . ILE B 1 177 ? -3.939 25.891 -1.172 1 98.94 177 ILE B CA 1
ATOM 3563 C C . ILE B 1 177 ? -4.664 25.719 -2.506 1 98.94 177 ILE B C 1
ATOM 3565 O O . ILE B 1 177 ? -5.367 26.625 -2.959 1 98.94 177 ILE B O 1
ATOM 3569 N N . LYS B 1 178 ? -4.508 24.609 -3.121 1 98.94 178 LYS B N 1
ATOM 3570 C CA . LYS B 1 178 ? -5.191 24.328 -4.379 1 98.94 178 LY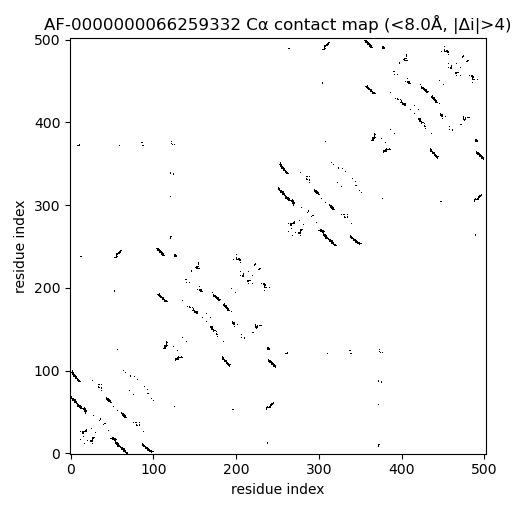S B CA 1
ATOM 3571 C C . LYS B 1 178 ? -5.977 23.016 -4.293 1 98.94 178 LYS B C 1
ATOM 3573 O O . LYS B 1 178 ? -5.496 22.031 -3.729 1 98.94 178 LYS B O 1
ATOM 3578 N N . VAL B 1 179 ? -7.16 23.047 -4.746 1 98.88 179 VAL B N 1
ATOM 3579 C CA . VAL B 1 179 ? -7.957 21.844 -4.934 1 98.88 179 VAL B CA 1
ATOM 3580 C C . VAL B 1 179 ? -7.945 21.453 -6.41 1 98.88 179 VAL B C 1
ATOM 3582 O O . VAL B 1 179 ? -8.398 22.203 -7.27 1 98.88 179 VAL B O 1
ATOM 3585 N N . LEU B 1 180 ? -7.406 20.281 -6.672 1 98.69 180 LEU B N 1
ATOM 3586 C CA . LEU B 1 180 ? -7.195 19.859 -8.047 1 98.69 180 LEU B CA 1
ATOM 3587 C C . LEU B 1 180 ? -7.84 18.5 -8.297 1 98.69 180 LEU B C 1
ATOM 3589 O O . LEU B 1 180 ? -8.062 17.734 -7.352 1 98.69 180 LEU B O 1
ATOM 3593 N N . ARG B 1 181 ? -8.234 18.281 -9.516 1 97.75 181 ARG B N 1
ATOM 3594 C CA . ARG B 1 181 ? -8.586 16.938 -9.969 1 97.75 181 ARG B CA 1
ATOM 3595 C C . ARG B 1 181 ? -7.457 16.328 -10.797 1 97.75 181 ARG B C 1
ATOM 3597 O O . ARG B 1 181 ? -7.113 16.844 -11.859 1 97.75 181 ARG B O 1
ATOM 3604 N N . ILE B 1 182 ? -6.887 15.289 -10.289 1 94.88 182 ILE B N 1
ATOM 3605 C CA . ILE B 1 182 ? -5.789 14.594 -10.953 1 94.88 182 ILE B CA 1
ATOM 3606 C C . ILE B 1 182 ? -6.07 13.094 -10.984 1 94.88 182 ILE B C 1
ATOM 3608 O O . ILE B 1 182 ? -6.242 12.461 -9.938 1 94.88 182 ILE B O 1
ATOM 3612 N N . ASN B 1 183 ? -6.094 12.422 -12.164 1 89.88 183 ASN B N 1
ATOM 3613 C CA . ASN B 1 183 ? -6.285 10.984 -12.32 1 89.88 183 ASN B CA 1
ATOM 3614 C C . ASN B 1 183 ? -7.508 10.492 -11.547 1 89.88 183 ASN B C 1
ATOM 3616 O O . ASN B 1 183 ? -7.422 9.531 -10.789 1 89.88 183 ASN B O 1
ATOM 3620 N N . ASN B 1 184 ? -8.594 11.195 -11.602 1 91.5 184 ASN B N 1
ATOM 3621 C CA . ASN B 1 184 ? -9.891 10.844 -11.023 1 91.5 184 ASN B CA 1
ATOM 3622 C C . ASN B 1 184 ? -9.859 10.906 -9.5 1 91.5 184 ASN B C 1
ATOM 3624 O O . ASN B 1 184 ? -10.594 10.172 -8.828 1 91.5 184 ASN B O 1
ATOM 3628 N N . LYS B 1 185 ? -8.906 11.703 -8.977 1 97 185 LYS B N 1
ATOM 3629 C CA . LYS B 1 185 ? -8.82 11.969 -7.539 1 97 185 LYS B CA 1
ATOM 3630 C C . LYS B 1 185 ? -8.875 13.461 -7.254 1 97 185 LYS B C 1
ATOM 3632 O O . LYS B 1 185 ? -8.547 14.281 -8.117 1 97 185 LYS B O 1
ATOM 3637 N N . VAL B 1 186 ? -9.391 13.75 -6.133 1 98.75 186 VAL B N 1
ATOM 3638 C CA . VAL B 1 186 ? -9.273 15.117 -5.637 1 98.75 186 VAL B CA 1
ATOM 3639 C C . VAL B 1 186 ? -7.996 15.266 -4.82 1 98.75 186 VAL B C 1
ATOM 3641 O O . VAL B 1 186 ? -7.738 14.477 -3.91 1 98.75 186 VAL B O 1
ATOM 3644 N N . VAL B 1 187 ? -7.18 16.203 -5.23 1 98.88 187 VAL B N 1
ATOM 3645 C CA . VAL B 1 187 ? -5.93 16.469 -4.527 1 98.88 187 VAL B CA 1
ATOM 3646 C C . VAL B 1 187 ? -5.969 17.875 -3.914 1 98.88 187 VAL B C 1
ATOM 3648 O O . VAL B 1 187 ? -6.207 18.859 -4.617 1 98.88 187 VAL B O 1
ATOM 3651 N N . ILE B 1 188 ? -5.828 17.922 -2.619 1 98.94 188 ILE B N 1
ATOM 3652 C CA . ILE B 1 188 ? -5.668 19.203 -1.944 1 98.94 188 ILE B CA 1
ATOM 3653 C C . ILE B 1 188 ? -4.184 19.484 -1.697 1 98.94 188 ILE B C 1
ATOM 3655 O O . ILE B 1 188 ? -3.537 18.766 -0.923 1 98.94 188 ILE B O 1
ATOM 3659 N N . GLN B 1 189 ? -3.648 20.5 -2.336 1 98.94 189 GLN B N 1
ATOM 3660 C CA . GLN B 1 189 ? -2.238 20.859 -2.232 1 98.94 189 GLN B CA 1
ATOM 3661 C C . GLN B 1 189 ? -2.037 22.016 -1.271 1 98.94 189 GLN B C 1
ATOM 3663 O O . GLN B 1 189 ? -2.666 23.078 -1.423 1 98.94 189 GLN B O 1
ATOM 3668 N N . PHE B 1 190 ? -1.223 21.844 -0.291 1 98.94 190 PHE B N 1
ATOM 3669 C CA . PHE B 1 190 ? -0.833 22.891 0.646 1 98.94 190 PHE B CA 1
ATOM 3670 C C . PHE B 1 190 ? 0.601 23.344 0.389 1 98.94 190 PHE B C 1
ATOM 3672 O O . PHE B 1 190 ? 1.478 22.516 0.123 1 98.94 190 PHE B O 1
ATOM 3679 N N . LYS B 1 191 ? 0.809 24.578 0.447 1 98.94 191 LYS B N 1
ATOM 3680 C CA . LYS B 1 191 ? 2.148 25.156 0.374 1 98.94 191 LYS B CA 1
ATOM 3681 C C . LYS B 1 191 ? 2.377 26.156 1.496 1 98.94 191 LYS B C 1
ATOM 3683 O O . LYS B 1 191 ? 1.602 27.109 1.657 1 98.94 191 LYS B O 1
ATOM 3688 N N . ALA B 1 192 ? 3.344 25.969 2.279 1 98.56 192 ALA B N 1
ATOM 3689 C CA . ALA B 1 192 ? 3.764 26.875 3.346 1 98.56 192 ALA B CA 1
ATOM 3690 C C . ALA B 1 192 ? 5.164 26.516 3.844 1 98.56 192 ALA B C 1
ATOM 3692 O O . ALA B 1 192 ? 5.742 25.516 3.426 1 98.56 192 ALA B O 1
ATOM 3693 N N . SER B 1 193 ? 5.664 27.344 4.727 1 96.56 193 SER B N 1
ATOM 3694 C CA . SER B 1 193 ? 6.984 27.078 5.285 1 96.56 193 SER B CA 1
ATOM 3695 C C . SER B 1 193 ? 6.918 25.984 6.352 1 96.56 193 SER B C 1
ATOM 3697 O O . SER B 1 193 ? 7.91 25.297 6.617 1 96.56 193 SER B O 1
ATOM 3699 N N . GLY B 1 194 ? 5.773 25.859 6.949 1 96 194 GLY B N 1
ATOM 3700 C CA . GLY B 1 194 ? 5.578 24.844 7.984 1 96 194 GLY B CA 1
ATOM 3701 C C . GLY B 1 194 ? 4.156 24.797 8.508 1 96 194 GLY B C 1
ATOM 3702 O O . GLY B 1 194 ? 3.363 25.703 8.258 1 96 194 GLY B O 1
ATOM 3703 N N . PHE B 1 195 ? 3.865 23.75 9.141 1 97.38 195 PHE B N 1
ATOM 3704 C CA . PHE B 1 195 ? 2.543 23.531 9.719 1 97.38 195 PHE B CA 1
ATOM 3705 C C . PHE B 1 195 ? 2.654 23.094 11.172 1 97.38 195 PHE B C 1
ATOM 3707 O O . PHE B 1 195 ? 3.652 22.484 11.562 1 97.38 195 PHE B O 1
ATOM 3714 N N . ILE B 1 196 ? 1.625 23.375 11.93 1 96.88 196 ILE B N 1
ATOM 3715 C CA . ILE B 1 196 ? 1.532 22.859 13.281 1 96.88 196 ILE B CA 1
ATOM 3716 C C . ILE B 1 196 ? 1.068 21.406 13.242 1 96.88 196 ILE B C 1
ATOM 3718 O O . ILE B 1 196 ? 0.521 20.938 12.242 1 96.88 196 ILE B O 1
ATOM 3722 N N . ARG B 1 197 ? 1.332 20.688 14.344 1 95.81 197 ARG B N 1
ATOM 3723 C CA . ARG B 1 197 ? 0.902 19.297 14.453 1 95.81 197 ARG B CA 1
ATOM 3724 C C . ARG B 1 197 ? -0.576 19.156 14.109 1 95.81 197 ARG B C 1
ATOM 3726 O O . ARG B 1 197 ? -1.417 19.891 14.633 1 95.81 197 ARG B O 1
ATOM 3733 N N . TYR B 1 198 ? -0.945 18.266 13.164 1 98.06 198 TYR B N 1
ATOM 3734 C CA . TYR B 1 198 ? -2.285 17.875 12.742 1 98.06 198 TYR B CA 1
ATOM 3735 C C . TYR B 1 198 ? -2.971 19 11.977 1 98.06 198 TYR B C 1
ATOM 3737 O O . TYR B 1 198 ? -4.125 18.859 11.562 1 98.06 198 TYR B O 1
ATOM 3745 N N . GLN B 1 199 ? -2.305 20.078 11.711 1 98.62 199 GLN B N 1
ATOM 3746 C CA . GLN B 1 199 ? -2.939 21.266 11.172 1 98.62 199 GLN B CA 1
ATOM 3747 C C . GLN B 1 199 ? -3.627 20.984 9.844 1 98.62 199 GLN B C 1
ATOM 3749 O O . GLN B 1 199 ? -4.816 21.266 9.68 1 98.62 199 GLN B O 1
ATOM 3754 N N . ILE B 1 200 ? -2.9 20.344 8.922 1 98.88 200 ILE B N 1
ATOM 3755 C CA . ILE B 1 200 ? -3.438 20.078 7.594 1 98.88 200 ILE B CA 1
ATOM 3756 C C . ILE B 1 200 ? -4.652 19.156 7.699 1 98.88 200 ILE B C 1
ATOM 3758 O O . ILE B 1 200 ? -5.688 19.422 7.082 1 98.88 200 ILE B O 1
ATOM 3762 N N . ARG B 1 201 ? -4.57 18.172 8.492 1 98.94 201 ARG B N 1
ATOM 3763 C CA . ARG B 1 201 ? -5.621 17.172 8.617 1 98.94 201 ARG B CA 1
ATOM 3764 C C . ARG B 1 201 ? -6.879 17.766 9.242 1 98.94 201 ARG B C 1
ATOM 3766 O O . ARG B 1 201 ? -7.996 17.422 8.859 1 98.94 201 ARG B O 1
ATOM 3773 N N . ILE B 1 202 ? -6.676 18.625 10.227 1 98.88 202 ILE B N 1
ATOM 3774 C CA . ILE B 1 202 ? -7.805 19.266 10.898 1 98.88 202 ILE B CA 1
ATOM 3775 C C . ILE B 1 202 ? -8.461 20.281 9.961 1 98.88 202 ILE B C 1
ATOM 3777 O O . ILE B 1 202 ? -9.688 20.375 9.898 1 98.88 202 ILE B O 1
ATOM 3781 N N . ILE B 1 203 ? -7.641 21 9.203 1 98.88 203 ILE B N 1
ATOM 3782 C CA . ILE B 1 203 ? -8.188 21.922 8.227 1 98.88 203 ILE B CA 1
ATOM 3783 C C . ILE B 1 203 ? -9.039 21.172 7.215 1 98.88 203 ILE B C 1
ATOM 3785 O O . ILE B 1 203 ? -10.195 21.531 6.965 1 98.88 203 ILE B O 1
ATOM 3789 N N . ILE B 1 204 ? -8.539 20.094 6.684 1 98.94 204 ILE B N 1
ATOM 3790 C CA . ILE B 1 204 ? -9.234 19.344 5.645 1 98.94 204 ILE B CA 1
ATOM 3791 C C . ILE B 1 204 ? -10.547 18.797 6.195 1 98.94 204 ILE B C 1
ATOM 3793 O O . ILE B 1 204 ? -11.594 18.906 5.559 1 98.94 204 ILE B O 1
ATOM 3797 N N . ALA B 1 205 ? -10.484 18.219 7.379 1 98.75 205 ALA B N 1
ATOM 3798 C CA . ALA B 1 205 ? -11.688 17.641 7.98 1 98.75 205 ALA B CA 1
ATOM 3799 C C . ALA B 1 205 ? -12.773 18.703 8.148 1 98.75 205 ALA B C 1
ATOM 3801 O O . ALA B 1 205 ? -13.938 18.469 7.836 1 98.75 205 ALA B O 1
ATOM 3802 N N . ASN B 1 206 ? -12.383 19.875 8.648 1 98.75 206 ASN B N 1
ATOM 3803 C CA . ASN B 1 206 ? -13.344 20.953 8.852 1 98.75 206 ASN B CA 1
ATOM 3804 C C . ASN B 1 206 ? -13.906 21.453 7.523 1 98.75 206 ASN B C 1
ATOM 3806 O O . ASN B 1 206 ? -15.117 21.688 7.406 1 98.75 206 ASN B O 1
ATOM 3810 N N . CYS B 1 207 ? -13.094 21.625 6.547 1 98.81 207 CYS B N 1
ATOM 3811 C CA . CYS B 1 207 ? -13.539 22.109 5.242 1 98.81 207 CYS B CA 1
ATOM 3812 C C . CYS B 1 207 ? -14.5 21.109 4.594 1 98.81 207 CYS B C 1
ATOM 3814 O O . CYS B 1 207 ? -15.492 21.516 3.982 1 98.81 207 CYS B O 1
ATOM 3816 N N . LEU B 1 208 ? -14.219 19.828 4.715 1 98.62 208 LEU B N 1
ATOM 3817 C CA . LEU B 1 208 ? -15.094 18.812 4.141 1 98.62 208 LEU B CA 1
ATOM 3818 C C . LEU B 1 208 ? -16.453 18.797 4.848 1 98.62 208 LEU B C 1
ATOM 3820 O O . LEU B 1 208 ? -17.484 18.594 4.211 1 98.62 208 LEU B O 1
ATOM 3824 N N . ASN B 1 209 ? -16.391 18.969 6.16 1 98.25 209 ASN B N 1
ATOM 3825 C CA . ASN B 1 209 ? -17.656 19.062 6.891 1 98.25 209 ASN B CA 1
ATOM 3826 C C . ASN B 1 209 ? -18.453 20.281 6.453 1 98.25 209 ASN B C 1
ATOM 3828 O O . ASN B 1 209 ? -19.672 20.203 6.27 1 98.25 209 ASN B O 1
ATOM 3832 N N . ALA B 1 210 ? -17.781 21.422 6.289 1 98.31 210 ALA B N 1
ATOM 3833 C CA . ALA B 1 210 ? -18.453 22.625 5.793 1 98.31 210 ALA B CA 1
ATOM 3834 C C . ALA B 1 210 ? -19.016 22.406 4.395 1 98.31 210 ALA B C 1
ATOM 3836 O O . ALA B 1 210 ? -20.125 22.844 4.086 1 98.31 210 ALA B O 1
ATOM 3837 N N . TYR B 1 211 ? -18.234 21.734 3.545 1 98.31 211 TYR B N 1
ATOM 3838 C CA . TYR B 1 211 ? -18.641 21.422 2.18 1 98.31 211 TYR B CA 1
ATOM 3839 C C . TYR B 1 211 ? -19.938 20.625 2.164 1 98.31 211 TYR B C 1
ATOM 3841 O O . TYR B 1 211 ? -20.797 20.859 1.301 1 98.31 211 TYR B O 1
ATOM 3849 N N . LEU B 1 212 ? -20.125 19.75 3.182 1 97.19 212 LEU B N 1
ATOM 3850 C CA . LEU B 1 212 ? -21.297 18.906 3.277 1 97.19 212 LEU B CA 1
ATOM 3851 C C . LEU B 1 212 ? -22.422 19.594 4.047 1 97.19 212 LEU B C 1
ATOM 3853 O O . LEU B 1 212 ? -23.484 19.031 4.254 1 97.19 212 LEU B O 1
ATOM 3857 N N . ASN B 1 213 ? -22.125 20.859 4.52 1 94.81 213 ASN B N 1
ATOM 3858 C CA . ASN B 1 213 ? -23.062 21.547 5.402 1 94.81 213 ASN B CA 1
ATOM 3859 C C . ASN B 1 213 ? -23.406 20.719 6.633 1 94.81 213 ASN B C 1
ATOM 3861 O O . ASN B 1 213 ? -24.578 20.578 6.996 1 94.81 213 ASN B O 1
ATOM 3865 N N . HIS B 1 214 ? -22.312 20.141 7.102 1 89.5 214 HIS B N 1
ATOM 3866 C CA . HIS B 1 214 ? -22.453 19.25 8.242 1 89.5 214 HIS B CA 1
ATOM 3867 C C . HIS B 1 214 ? -21.719 19.812 9.469 1 89.5 214 HIS B C 1
ATOM 3869 O O . HIS B 1 214 ? -20.5 19.781 9.531 1 89.5 214 HIS B O 1
ATOM 3875 N N . LYS B 1 215 ? -22.391 20.312 10.461 1 90.69 215 LYS B N 1
ATOM 3876 C CA . LYS B 1 215 ? -21.938 20.609 11.82 1 90.69 215 LYS B CA 1
ATOM 3877 C C . LYS B 1 215 ? -21.109 21.891 11.859 1 90.69 215 LYS B C 1
ATOM 3879 O O . LYS B 1 215 ? -20.891 22.453 12.938 1 90.69 215 LYS B O 1
ATOM 3884 N N . ILE B 1 216 ? -20.562 22.375 10.75 1 95.69 216 ILE B N 1
ATOM 3885 C CA . ILE B 1 216 ? -19.766 23.594 10.773 1 95.69 216 ILE B CA 1
ATOM 3886 C C . ILE B 1 216 ? -20.047 24.422 9.523 1 95.69 216 ILE B C 1
ATOM 3888 O O . ILE B 1 216 ? -20.172 23.875 8.43 1 95.69 216 ILE B O 1
ATOM 3892 N N . SER B 1 217 ? -20.109 25.734 9.68 1 96.31 217 SER B N 1
ATOM 3893 C CA . SER B 1 217 ? -20.328 26.672 8.578 1 96.31 217 SER B CA 1
ATOM 3894 C C . SER B 1 217 ? -19.047 27.422 8.211 1 96.31 217 SER B C 1
ATOM 3896 O O . SER B 1 217 ? -18.109 27.453 9 1 96.31 217 SER B O 1
ATOM 3898 N N . THR B 1 218 ? -19.047 28 7.016 1 97.25 218 THR B N 1
ATOM 3899 C CA . THR B 1 218 ? -17.906 28.812 6.594 1 97.25 218 THR B CA 1
ATOM 3900 C C . THR B 1 218 ? -17.734 30.016 7.504 1 97.25 218 THR B C 1
ATOM 3902 O O . THR B 1 218 ? -16.609 30.453 7.75 1 97.25 218 THR B O 1
ATOM 3905 N N . THR B 1 219 ? -18.812 30.516 8.023 1 97.19 219 THR B N 1
ATOM 3906 C CA . THR B 1 219 ? -18.75 31.625 8.953 1 97.19 219 THR B CA 1
ATOM 3907 C C . THR B 1 219 ? -17.984 31.234 10.219 1 97.19 219 THR B C 1
ATOM 3909 O O . THR B 1 219 ? -17.156 32 10.711 1 97.19 219 THR B O 1
ATOM 3912 N N . LYS B 1 220 ? -18.328 30.078 10.641 1 97.75 220 LYS B N 1
ATOM 3913 C CA . LYS B 1 220 ? -17.641 29.578 11.828 1 97.75 220 LYS B CA 1
ATOM 3914 C C . LYS B 1 220 ? -16.156 29.375 11.57 1 97.75 220 LYS B C 1
ATOM 3916 O O . LYS B 1 220 ? -15.32 29.656 12.438 1 97.75 220 LYS B O 1
ATOM 3921 N N . LEU B 1 221 ? -15.828 28.906 10.406 1 98.56 221 LEU B N 1
ATOM 3922 C CA . LEU B 1 221 ? -14.43 28.719 10.031 1 98.56 221 LEU B CA 1
ATOM 3923 C C . LEU B 1 221 ? -13.68 30.047 10.102 1 98.56 221 LEU B C 1
ATOM 3925 O O . LEU B 1 221 ? -12.555 30.109 10.609 1 98.56 221 LEU B O 1
ATOM 3929 N N . VAL B 1 222 ? -14.273 31.078 9.625 1 98.44 222 VAL B N 1
ATOM 3930 C CA . VAL B 1 222 ? -13.664 32.406 9.609 1 98.44 222 VAL B CA 1
ATOM 3931 C C . VAL B 1 222 ? -13.414 32.875 11.039 1 98.44 222 VAL B C 1
ATOM 3933 O O . VAL B 1 222 ? -12.344 33.406 11.344 1 98.44 222 VAL B O 1
ATOM 3936 N N . GLU B 1 223 ? -14.359 32.656 11.898 1 98.44 223 GLU B N 1
ATOM 3937 C CA . GLU B 1 223 ? -14.195 33 13.297 1 98.44 223 GLU B CA 1
ATOM 3938 C C . GLU B 1 223 ? -13.039 32.25 13.938 1 98.44 223 GLU B C 1
ATOM 3940 O O . GLU B 1 223 ? -12.203 32.812 14.625 1 98.44 223 GLU B O 1
ATOM 3945 N N . MET B 1 224 ? -13.039 30.984 13.672 1 98.56 224 MET B N 1
ATOM 3946 C CA . MET B 1 224 ? -12 30.141 14.234 1 98.56 224 MET B CA 1
ATOM 3947 C C . MET B 1 224 ? -10.617 30.578 13.766 1 98.56 224 MET B C 1
ATOM 3949 O O . MET B 1 224 ? -9.648 30.5 14.523 1 98.56 224 MET B O 1
ATOM 3953 N N . LEU B 1 225 ? -10.531 31.062 12.539 1 98.62 225 LEU B N 1
ATOM 3954 C CA . LEU B 1 225 ? -9.266 31.516 11.969 1 98.62 225 LEU B CA 1
ATOM 3955 C C . LEU B 1 225 ? -8.789 32.781 12.648 1 98.62 225 LEU B C 1
ATOM 3957 O O . LEU B 1 225 ? -7.637 33.188 12.484 1 98.62 225 LEU B O 1
ATOM 3961 N N . GLN B 1 226 ? -9.672 33.406 13.438 1 98.25 226 GLN B N 1
ATOM 3962 C CA . GLN B 1 226 ? -9.32 34.594 14.234 1 98.25 226 GLN B CA 1
ATOM 3963 C C . GLN B 1 226 ? -9.023 34.188 15.68 1 98.25 226 GLN B C 1
ATOM 3965 O O . GLN B 1 226 ? -8.727 35.062 16.516 1 98.25 226 GLN B O 1
ATOM 3970 N N . GLY B 1 227 ? -9.18 32.938 15.914 1 97.25 227 GLY B N 1
ATOM 3971 C CA . GLY B 1 227 ? -8.922 32.438 17.266 1 97.25 227 GLY B CA 1
ATOM 3972 C C . GLY B 1 227 ? -10.148 32.5 18.156 1 97.25 227 GLY B C 1
ATOM 3973 O O . GLY B 1 227 ? -10.039 32.406 19.375 1 97.25 227 GLY B O 1
ATOM 3974 N N . ILE B 1 228 ? -11.242 32.688 17.516 1 97.31 228 ILE B N 1
ATOM 3975 C CA . ILE B 1 228 ? -12.484 32.844 18.266 1 97.31 228 ILE B CA 1
ATOM 3976 C C . ILE B 1 228 ? -13.266 31.531 18.234 1 97.31 228 ILE B C 1
ATOM 3978 O O . ILE B 1 228 ? -13.516 30.969 17.156 1 97.31 228 ILE B O 1
ATOM 3982 N N . GLY B 1 229 ? -13.617 31.047 19.328 1 95.38 229 GLY B N 1
ATOM 3983 C CA . GLY B 1 229 ? -14.414 29.844 19.422 1 95.38 229 GLY B CA 1
ATOM 3984 C C . GLY B 1 229 ? -13.672 28.672 20.047 1 95.38 229 GLY B C 1
ATOM 3985 O O . GLY B 1 229 ? -12.828 28.875 20.922 1 95.38 229 GLY B O 1
ATOM 3986 N N . LYS B 1 230 ? -14.156 27.453 19.641 1 95.31 230 LYS B N 1
ATOM 3987 C CA . LYS B 1 230 ? -13.586 26.234 20.203 1 95.31 230 LYS B CA 1
ATOM 3988 C C . LYS B 1 230 ? -13.125 25.297 19.094 1 95.31 230 LYS B C 1
ATOM 3990 O O . LYS B 1 230 ? -13.664 25.312 17.984 1 95.31 230 LYS B O 1
ATOM 3995 N N . LYS B 1 231 ? -12.188 24.469 19.438 1 96.44 231 LYS B N 1
ATOM 3996 C CA . LYS B 1 231 ? -11.711 23.453 18.516 1 96.44 231 LYS B CA 1
ATOM 3997 C C . LYS B 1 231 ? -12.828 22.469 18.156 1 96.44 231 LYS B C 1
ATOM 3999 O O . LYS B 1 231 ? -13.633 22.094 19.031 1 96.44 231 LYS B O 1
ATOM 4004 N N . THR B 1 232 ? -12.875 22.094 16.938 1 96.44 232 THR B N 1
ATOM 4005 C CA . THR B 1 232 ? -13.742 21 16.531 1 96.44 232 THR B CA 1
ATOM 4006 C C . THR B 1 232 ? -13.07 19.656 16.797 1 96.44 232 THR B C 1
ATOM 4008 O O . THR B 1 232 ? -11.844 19.578 16.938 1 96.44 232 THR B O 1
ATOM 4011 N N . PRO B 1 233 ? -13.828 18.594 16.906 1 96.12 233 PRO B N 1
ATOM 4012 C CA . PRO B 1 233 ? -13.242 17.266 17.109 1 96.12 233 PRO B CA 1
ATOM 4013 C C . PRO B 1 233 ? -12.82 16.609 15.805 1 96.12 233 PRO B C 1
ATOM 4015 O O . PRO B 1 233 ? -12.398 15.445 15.805 1 96.12 233 PRO B O 1
ATOM 4018 N N . PHE B 1 234 ? -12.938 17.266 14.672 1 97.19 234 PHE B N 1
ATOM 4019 C CA . PHE B 1 234 ? -12.758 16.641 13.367 1 97.19 234 PHE B CA 1
ATOM 4020 C C . PHE B 1 234 ? -11.281 16.547 13.008 1 97.19 234 PHE B C 1
ATOM 4022 O O . PHE B 1 234 ? -10.555 17.531 13.047 1 97.19 234 PHE B O 1
ATOM 4029 N N . ILE B 1 235 ? -10.797 15.391 12.648 1 98.44 235 ILE B N 1
ATOM 4030 C CA . ILE B 1 235 ? -9.469 15.164 12.094 1 98.44 235 ILE B CA 1
ATOM 4031 C C . ILE B 1 235 ? -9.531 14.047 11.055 1 98.44 235 ILE B C 1
ATOM 4033 O O . ILE B 1 235 ? -10.109 12.984 11.297 1 98.44 235 ILE B O 1
ATOM 4037 N N . ILE B 1 236 ? -9.102 14.281 9.898 1 98.56 236 ILE B N 1
ATOM 4038 C CA . ILE B 1 236 ? -9.227 13.32 8.812 1 98.56 236 ILE B CA 1
ATOM 4039 C C . ILE B 1 236 ? -8.109 12.281 8.898 1 98.56 236 ILE B C 1
ATOM 4041 O O . ILE B 1 236 ? -7.078 12.531 9.531 1 98.56 236 ILE B O 1
ATOM 4045 N N . ASP B 1 237 ? -8.328 11.141 8.258 1 98.06 237 ASP B N 1
ATOM 4046 C CA . ASP B 1 237 ? -7.344 10.062 8.227 1 98.06 237 ASP B CA 1
ATOM 4047 C C . ASP B 1 237 ? -5.992 10.555 7.727 1 98.06 237 ASP B C 1
ATOM 4049 O O . ASP B 1 237 ? -5.926 11.32 6.762 1 98.06 237 ASP B O 1
ATOM 4053 N N . ALA B 1 238 ? -4.898 10.07 8.32 1 98.44 238 ALA B N 1
ATOM 4054 C CA . ALA B 1 238 ? -3.545 10.5 7.977 1 98.44 238 ALA B CA 1
ATOM 4055 C C . ALA B 1 238 ? -3.096 9.883 6.656 1 98.44 238 ALA B C 1
ATOM 4057 O O . ALA B 1 238 ? -2.264 10.453 5.945 1 98.44 238 ALA B O 1
ATOM 4058 N N . LYS B 1 239 ? -3.66 8.75 6.301 1 98 239 LYS B N 1
ATOM 4059 C CA . LYS B 1 239 ? -3.162 7.918 5.207 1 98 239 LYS B CA 1
ATOM 4060 C C . LYS B 1 239 ? -3.248 8.656 3.873 1 98 239 LYS B C 1
ATOM 4062 O O . LYS B 1 239 ? -2.578 8.281 2.908 1 98 239 LYS B O 1
ATOM 4067 N N . GLY B 1 240 ? -4.059 9.656 3.812 1 98.62 240 GLY B N 1
ATOM 4068 C CA . GLY B 1 240 ? -4.18 10.406 2.572 1 98.62 240 GLY B CA 1
ATOM 4069 C C . GLY B 1 240 ? -3.129 11.492 2.428 1 98.62 240 GLY B C 1
ATOM 4070 O O . GLY B 1 240 ? -2.982 12.086 1.356 1 98.62 240 GLY B O 1
ATOM 4071 N N . LEU B 1 241 ? -2.383 11.797 3.457 1 98.88 241 LEU B N 1
ATOM 4072 C CA . LEU B 1 241 ? -1.458 12.922 3.484 1 98.88 241 LEU B CA 1
ATOM 4073 C C . LEU B 1 241 ? -0.061 12.492 3.055 1 98.88 241 LEU B C 1
ATOM 4075 O O . LEU B 1 241 ? 0.458 11.477 3.537 1 98.88 241 LEU B O 1
ATOM 4079 N N . VAL B 1 242 ? 0.526 13.258 2.086 1 98.88 242 VAL B N 1
ATOM 4080 C CA . VAL B 1 242 ? 1.851 12.961 1.551 1 98.88 242 VAL B CA 1
ATOM 4081 C C . VAL B 1 242 ? 2.703 14.227 1.557 1 98.88 242 VAL B C 1
ATOM 4083 O O . VAL B 1 242 ? 2.307 15.258 0.998 1 98.88 242 VAL B O 1
ATOM 4086 N N . LEU B 1 243 ? 3.832 14.211 2.234 1 98.88 243 LEU B N 1
ATOM 4087 C CA . LEU B 1 243 ? 4.84 15.25 2.043 1 98.88 243 LEU B CA 1
ATOM 4088 C C . LEU B 1 243 ? 5.461 15.148 0.654 1 98.88 243 LEU B C 1
ATOM 4090 O O . LEU B 1 243 ? 6.25 14.242 0.384 1 98.88 243 LEU B O 1
ATOM 4094 N N . GLN B 1 244 ? 5.211 16.141 -0.156 1 98.69 244 GLN B N 1
ATOM 4095 C CA . GLN B 1 244 ? 5.562 16.047 -1.568 1 98.69 244 GLN B CA 1
ATOM 4096 C C . GLN B 1 244 ? 6.961 16.609 -1.822 1 98.69 244 GLN B C 1
ATOM 4098 O O . GLN B 1 244 ? 7.707 16.062 -2.648 1 98.69 244 GLN B O 1
ATOM 4103 N N . LYS B 1 245 ? 7.168 17.672 -1.101 1 98.56 245 LYS B N 1
ATOM 4104 C CA . LYS B 1 245 ? 8.398 18.391 -1.44 1 98.56 245 LYS B CA 1
ATOM 4105 C C . LYS B 1 245 ? 8.82 19.312 -0.309 1 98.56 245 LYS B C 1
ATOM 4107 O O . LYS B 1 245 ? 7.984 19.969 0.321 1 98.56 245 LYS B O 1
ATOM 4112 N N . ILE B 1 246 ? 10.07 19.359 -0.074 1 98.5 246 ILE B N 1
ATOM 4113 C CA . ILE B 1 246 ? 10.672 20.375 0.771 1 98.5 246 ILE B CA 1
ATOM 4114 C C . ILE B 1 246 ? 11.672 21.203 -0.042 1 98.5 246 ILE B C 1
ATOM 4116 O O . ILE B 1 246 ? 12.562 20.641 -0.693 1 98.5 246 ILE B O 1
ATOM 4120 N N . GLN B 1 247 ? 11.484 22.469 -0.024 1 97.94 247 GLN B N 1
ATOM 4121 C CA . GLN B 1 247 ? 12.398 23.375 -0.711 1 97.94 247 GLN B CA 1
ATOM 4122 C C . GLN B 1 247 ? 13.125 24.281 0.28 1 97.94 247 GLN B C 1
ATOM 4124 O O . GLN B 1 247 ? 12.484 24.984 1.067 1 97.94 247 GLN B O 1
ATOM 4129 N N . PHE B 1 248 ? 14.461 24.25 0.254 1 96.56 248 PHE B N 1
ATOM 4130 C CA . PHE B 1 248 ? 15.25 25.125 1.098 1 96.56 248 PHE B CA 1
ATOM 4131 C C . PHE B 1 248 ? 15.492 26.469 0.403 1 96.56 248 PHE B C 1
ATOM 4133 O O . PHE B 1 248 ? 15.375 26.562 -0.821 1 96.56 248 PHE B O 1
ATOM 4140 N N . ASN B 1 249 ? 15.852 27.406 1.334 1 90.19 249 ASN B N 1
ATOM 4141 C CA . ASN B 1 249 ? 16.203 28.703 0.787 1 90.19 249 ASN B CA 1
ATOM 4142 C C . ASN B 1 249 ? 17.484 28.625 -0.06 1 90.19 249 ASN B C 1
ATOM 4144 O O . ASN B 1 249 ? 18.359 27.812 0.204 1 90.19 249 ASN B O 1
ATOM 4148 N N . LYS B 1 250 ? 17.5 29.125 -1.307 1 75.5 250 LYS B N 1
ATOM 4149 C CA . LYS B 1 250 ? 18.672 29.156 -2.18 1 75.5 250 LYS B CA 1
ATOM 4150 C C . LYS B 1 250 ? 19.797 29.969 -1.554 1 75.5 250 LYS B C 1
ATOM 4152 O O . LYS B 1 250 ? 19.625 31.141 -1.225 1 75.5 250 LYS B O 1
ATOM 4157 N N . ASN B 1 251 ? 20.359 29.766 -0.32 1 52.72 251 ASN B N 1
ATOM 4158 C CA . ASN B 1 251 ? 21.5 30.625 -0.026 1 52.72 251 ASN B CA 1
ATOM 4159 C C . ASN B 1 251 ? 22.594 30.5 -1.086 1 52.72 251 ASN B C 1
ATOM 4161 O O . ASN B 1 251 ? 22.844 29.406 -1.592 1 52.72 251 ASN B O 1
#

pLDDT: mean 96.46, std 5.01, range [52.44, 98.94]

Organism: Mycoplasma mycoides subsp. mycoides SC (strain CCUG 32753 / NCTC 10114 / PG1) (NCBI:txid272632)

Sequence (502 aa):
MKTGILLSLCYDGSNYHGWINQTNAISIQTTLNKAIKKVIKTGQFKTIGASKTDTNVHALDQKVLLIIYFTPILEKFIKAINKALPSDIKILDAKFVDPNFNIREVEYKIYHYYINDHQFDIFTNRYEYFWKHQKIDIIKLQEIFNLFIGEHEFKLFSGLKENEWNQYQTKRTIDDIKVLRINNKVVIQFKASGFIRYQIRIIIANCLNAYLNHKISTTKLVEMLQGIGKKTPFIIDAKGLVLQKIQFNKNMKTGILLSLCYDGSNYHGWINQTNAISIQTTLNKAIKKVIKTGQFKTIGASKTDTNVHALDQKVLLIIYFTPILEKFIKAINKALPSDIKILDAKFVDPNFNIREVEYKIYHYYINDHQFDIFTNRYEYFWKHQKIDIIKLQEIFNLFIGEHEFKLFSGLKENEWNQYQTKRTIDDIKVLRINNKVVIQFKASGFIRYQIRIIIANCLNAYLNHKISTTKLVEMLQGIGKKTPFIIDAKGLVLQKIQFNKN

Foldseek 3Di:
DKWKKKWWKWFQLQQFQWADDDVPTHHPVNLLQVLLCVLVVDSAKDKDWLDTAGRRATERTIIIIIMDDDDDPVVVSQVSSQVSGDPRMHTPDMDIDDSPPDSNAFPKWKKKFKEQDDDDDPVCPLQHHYDPDHDDDQVLLQVLCVLQAAWFQQPLLAPDDPVCSVVDDRTFHWHDWHWDQDPNITMIMTMGSDDHHLNVQSSVQQSVCCSVVHPDHSVNVNCVRHVDDHHDPTGHDNSRMYGYDIHHDPD/DKWKKKWWKWFQLQQFQWADDDPPTHHPVNLLQVLLCVLVVDSAKDKDWLDTAGRRATERTIIIIIMDDDDDPVVVSQVSSQVSGDPRMHTPDMDIDDSPPDSNAFPKWKKKFKEQDDDDDPVCPLQHHYDPDHDDDQVLLQVLCVLQAAWFQQCLLAPDDPVCSVVDDRTFHWHDWHWDQDPNITMIMTMGSDDHHLNVQSSVQQSVCCSVVHPDHSVNVNCVRHVHDHHDPTGHDNSRMYGYDIHHDPD

Solvent-accessible surface area 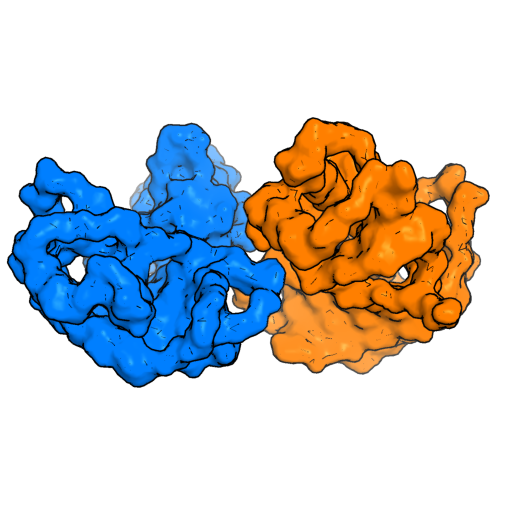(backbone atoms only — not comparable to full-atom values): 26729 Å² total; per-residue (Å²): 100,80,30,17,33,42,34,31,27,29,32,52,19,76,85,25,51,14,29,55,76,45,95,94,45,58,13,51,47,52,50,51,48,51,16,44,28,69,66,70,72,49,82,74,57,48,78,46,64,52,63,81,48,52,51,24,28,30,29,61,29,41,39,30,42,35,37,34,64,56,86,72,63,61,69,62,51,52,50,50,31,45,68,54,34,59,91,50,41,43,70,79,44,72,45,81,45,61,68,76,57,63,65,76,60,41,54,31,32,34,34,38,33,33,32,36,42,63,76,90,44,74,81,47,48,73,51,27,39,77,44,90,59,76,69,77,57,49,66,66,50,33,60,57,51,52,74,60,47,38,76,37,30,38,57,51,37,36,68,60,52,78,89,44,50,85,78,46,83,38,64,46,52,30,75,39,67,46,55,42,80,54,95,78,23,41,33,42,36,41,31,22,56,68,78,57,61,55,19,70,39,23,47,50,31,48,49,52,28,31,72,67,68,44,98,43,50,70,68,53,51,56,38,28,37,69,60,46,81,76,62,71,91,54,63,44,76,41,32,15,33,30,38,56,38,64,39,61,60,85,122,100,78,32,16,33,42,34,31,28,28,32,52,19,75,84,25,52,14,28,54,77,46,94,94,46,57,13,51,47,53,50,50,49,51,16,44,28,67,67,68,70,48,80,74,59,47,79,46,65,51,64,79,47,50,51,24,27,28,28,63,28,42,41,30,43,35,37,35,64,58,85,72,62,60,70,62,50,52,50,50,31,45,67,53,35,59,92,52,42,43,71,77,46,72,44,78,44,61,67,77,58,62,66,76,60,40,54,31,31,33,35,37,34,33,31,38,44,62,76,91,46,75,79,48,48,73,52,26,39,78,45,92,59,77,66,77,56,49,67,66,49,34,58,57,52,52,73,60,47,38,78,37,32,38,58,52,38,34,67,61,53,78,90,43,50,85,79,46,83,38,63,44,51,30,74,40,65,47,54,42,80,55,96,77,22,42,34,41,36,40,30,24,55,69,78,58,61,55,20,69,37,24,45,49,30,48,50,52,28,31,73,67,68,45,99,42,50,71,68,54,51,56,39,29,37,70,60,46,82,76,64,70,92,53,63,44,77,40,33,15,34,30,39,56,37,64,39,61,59,86,122

InterPro domains:
  IPR001406 Pseudouridine synthase I, TruA [MF_00171] (3-248)
  IPR001406 Pseudouridine synthase I, TruA [PIRSF001430] (5-250)
  IPR001406 Pseudouridine synthase I, TruA [PTHR11142] (4-248)
  IPR001406 Pseudouridine synthase I, TruA [cd02570] (7-248)
  IPR020094 Pseudouridine synthase TruA/RsuA/RluB/E/F, N-terminal [G3DSA:3.30.70.580] (1-106)
  IPR020095 Pseudouridine synthase I, TruA, C-terminal [G3DSA:3.30.70.660] (108-247)
  IPR020097 Pseudouridine synthase I, TruA, alpha/beta domain [PF01416] (146-249)
  IPR020103 Pseudouridine synthase, catalytic domain superfamily [SSF55120] (4-250)